Protein AF-A0A7H9EC46-F1 (afdb_monomer_lite)

InterPro domains:
  IPR003615 HNH nuclease [PF13395] (6-57)
  IPR028629 CRISPR-associated endonuclease Cas9 [TIGR01865] (1-528)
  IPR032237 CRISPR-associated endonuclease Cas9, PAM-interacting domain [PF16595] (269-531)
  IPR033114 Cas9-type HNH domain [PS51749] (1-114)
  IPR055228 Cas9, RuvC domain [PF22702] (119-261)

Radius of gyration: 31.04 Å; chains: 1; bounding box: 72×61×78 Å

Sequence (538 aa):
MQLGRDAYTGKPINIDEVSQYYDIDHILPQSFIKDDSLNNRVLVAKPINNGKSDGVPLKLFGDNLATGLGITVKQMWNNWADKGLINKAKQNNLFLDPENINKHQASGFIRKQLVETSQIIKLATTILQAEYPKTKIIVVKASSNHYLRNEFDLYKSREVNDYHHAIDAYLTTICGNLLYQAYPKLRPFFVYGQFKKFSSDPKKENEILKKTKNFDFVAKLLGSKAPNEIRSQQGKVLFEKNKIRLQLNKAYNYKYMLVSRDTTTKNQEMFGMTIYPRAERDIAKSRKLIEKRKGFSTDIYGGYTGTAAAYMAIVRINKTKSSQYKVIAVPMTKRAILNKAEKEGNYEKILKQILSPSILYNDKGKPKAGVISFDIIKGKVPYNQVVQDGNKKFLLKSAIYLCNAKQLVLSEEAMRVITGHWLDSDKQDQELLDVYDEVLEKIDRYLPLFDIRDFRNKLHKGREKFLKLNAEDKLKAIIQILKGLHDNSDTGELKDIGITVPFGQLQNNSGITLSSDTILVYQSPTGLFEKRVKISSL

Structure (mmCIF, N/CA/C/O backbone):
data_AF-A0A7H9EC46-F1
#
_entry.id   AF-A0A7H9EC46-F1
#
loop_
_atom_site.group_PDB
_atom_site.id
_atom_site.type_symbol
_atom_site.label_atom_id
_atom_site.label_alt_id
_atom_site.label_comp_id
_atom_site.label_asym_id
_atom_site.label_entity_id
_atom_site.label_seq_id
_atom_site.pdbx_PDB_ins_code
_atom_site.Cartn_x
_atom_site.Cartn_y
_atom_site.Cartn_z
_atom_site.occupancy
_atom_site.B_iso_or_equiv
_atom_site.auth_seq_id
_atom_site.auth_comp_id
_atom_site.auth_asym_id
_atom_site.auth_atom_id
_atom_site.pdbx_PDB_model_num
ATOM 1 N N . MET A 1 1 ? -20.411 22.499 9.841 1.00 84.94 1 MET A N 1
ATOM 2 C CA . MET A 1 1 ? -21.140 21.633 10.799 1.00 84.94 1 MET A CA 1
ATOM 3 C C . MET A 1 1 ? -21.596 22.374 12.056 1.00 84.94 1 MET A C 1
ATOM 5 O O . MET A 1 1 ? -22.739 22.183 12.429 1.00 84.94 1 MET A O 1
ATOM 9 N N . GLN A 1 2 ? -20.760 23.196 12.710 1.00 95.12 2 GLN A N 1
ATOM 10 C CA . GLN A 1 2 ? -21.099 23.815 14.012 1.00 95.12 2 GLN A CA 1
ATOM 11 C C . GLN A 1 2 ? -21.264 25.349 13.993 1.00 95.12 2 GLN A C 1
ATOM 13 O O . GLN A 1 2 ? -21.342 25.966 15.046 1.00 95.12 2 GLN A O 1
ATOM 18 N N . LEU A 1 3 ? -21.279 25.984 12.811 1.00 93.88 3 LEU A N 1
ATOM 19 C CA . LEU A 1 3 ? -21.386 27.450 12.654 1.00 93.88 3 LEU A CA 1
ATOM 20 C C . LEU A 1 3 ? -20.395 28.252 13.521 1.00 93.88 3 LEU A C 1
ATOM 22 O O . LEU A 1 3 ? -20.758 29.279 14.084 1.00 93.88 3 LEU A O 1
ATOM 26 N N . GLY A 1 4 ? -19.160 27.757 13.664 1.00 94.69 4 GLY A N 1
ATOM 27 C CA . GLY A 1 4 ? -18.140 28.416 14.483 1.00 94.69 4 GLY A CA 1
ATOM 28 C C . GLY A 1 4 ? -18.507 28.497 15.966 1.00 94.69 4 GLY A C 1
ATOM 29 O O . GLY A 1 4 ? -18.133 29.460 16.620 1.00 94.69 4 GLY A O 1
ATOM 30 N N . ARG A 1 5 ? -19.275 27.538 16.499 1.00 96.12 5 ARG A N 1
ATOM 31 C CA . ARG A 1 5 ? -19.653 27.483 17.916 1.00 96.12 5 ARG A CA 1
ATOM 32 C C . ARG A 1 5 ? -19.320 26.136 18.546 1.00 96.12 5 ARG A C 1
ATOM 34 O O . ARG A 1 5 ? -19.386 25.088 17.899 1.00 96.12 5 ARG A O 1
ATOM 41 N N . ASP A 1 6 ? -18.962 26.184 19.820 1.00 96.81 6 ASP A N 1
ATOM 42 C CA . ASP A 1 6 ? -18.719 25.019 20.659 1.00 96.81 6 ASP A CA 1
ATOM 43 C C . ASP A 1 6 ? -19.999 24.183 20.792 1.00 96.81 6 ASP A C 1
ATOM 45 O O . ASP A 1 6 ? -21.090 24.719 21.011 1.00 96.81 6 ASP A O 1
ATOM 49 N N . ALA A 1 7 ? -19.875 22.864 20.634 1.00 96.56 7 ALA A N 1
ATOM 50 C CA . ALA A 1 7 ? -21.034 21.981 20.590 1.00 96.56 7 ALA A CA 1
ATOM 51 C C . ALA A 1 7 ? -21.777 21.840 21.922 1.00 96.56 7 ALA A C 1
ATOM 53 O O . ALA A 1 7 ? -22.956 21.500 21.891 1.00 96.56 7 ALA A O 1
ATOM 54 N N . TYR A 1 8 ? -21.139 22.097 23.061 1.00 96.38 8 TYR A N 1
ATOM 55 C CA . TYR A 1 8 ? -21.711 21.863 24.390 1.00 96.38 8 TYR A CA 1
ATOM 56 C C . TYR A 1 8 ? -22.039 23.152 25.143 1.00 96.38 8 TYR A C 1
ATOM 58 O O . TYR A 1 8 ? -22.862 23.133 26.047 1.00 96.38 8 TYR A O 1
ATOM 66 N N . THR A 1 9 ? -21.453 24.281 24.750 1.00 95.75 9 THR A N 1
ATOM 67 C CA . THR A 1 9 ? -21.653 25.580 25.420 1.00 95.75 9 THR A CA 1
ATOM 68 C C . THR A 1 9 ? -22.233 26.655 24.501 1.00 95.75 9 THR A C 1
ATOM 70 O O . THR A 1 9 ? -22.697 27.700 24.964 1.00 95.75 9 THR A O 1
ATOM 73 N N . GLY A 1 10 ? -22.177 26.449 23.181 1.00 95.69 10 GLY A N 1
ATOM 74 C CA . GLY A 1 10 ? -22.563 27.442 22.180 1.00 95.69 10 GLY A CA 1
ATOM 75 C C . GLY A 1 10 ? -21.620 28.645 22.077 1.00 95.69 10 GLY A C 1
ATOM 76 O O . GLY A 1 10 ? -21.898 29.546 21.283 1.00 95.69 10 GLY A O 1
ATOM 77 N N . LYS A 1 11 ? -20.515 28.685 22.839 1.00 96.88 11 LYS A N 1
ATOM 78 C CA . LYS A 1 11 ? -19.528 29.772 22.787 1.00 96.88 11 LYS A CA 1
ATOM 79 C C . LYS A 1 11 ? -18.924 29.881 21.375 1.00 96.88 11 LYS A C 1
ATOM 81 O O . LYS A 1 11 ? -18.625 28.843 20.782 1.00 96.88 11 LYS A O 1
ATOM 86 N N . PRO A 1 12 ? -18.760 31.094 20.812 1.00 96.38 12 PRO A N 1
ATOM 87 C CA . PRO A 1 12 ? -18.050 31.276 19.549 1.00 96.38 12 PRO A CA 1
ATOM 88 C C . PRO A 1 12 ? -16.627 30.708 19.606 1.00 96.38 12 PRO A C 1
ATOM 90 O O . PRO A 1 12 ? -15.918 30.900 20.592 1.00 96.38 12 PRO A O 1
ATOM 93 N N . ILE A 1 13 ? -16.231 30.016 18.543 1.00 95.94 13 ILE A N 1
ATOM 94 C CA . ILE A 1 13 ? -14.904 29.436 18.352 1.00 95.94 13 ILE A CA 1
ATOM 95 C C . ILE A 1 13 ? -14.088 30.401 17.500 1.00 95.94 13 ILE A C 1
ATOM 97 O O . ILE A 1 13 ? -14.470 30.693 16.365 1.00 95.94 13 ILE A O 1
ATOM 101 N N . ASN A 1 14 ? -12.951 30.848 18.029 1.00 94.19 14 ASN A N 1
ATOM 102 C CA . ASN A 1 14 ? -11.936 31.525 17.236 1.00 94.19 14 ASN A CA 1
ATOM 103 C C . ASN A 1 14 ? -11.164 30.479 16.413 1.00 94.19 14 ASN A C 1
ATOM 105 O O . ASN A 1 14 ? -10.632 29.521 16.972 1.00 94.19 14 ASN A O 1
ATOM 109 N N . ILE A 1 15 ? -11.138 30.637 15.087 1.00 93.38 15 ILE A N 1
ATOM 110 C CA . ILE A 1 15 ? -10.528 29.662 14.174 1.00 93.38 15 ILE A CA 1
ATOM 111 C C . ILE A 1 15 ? -9.009 29.556 14.366 1.00 93.38 15 ILE A C 1
ATOM 113 O O . ILE A 1 15 ? -8.466 28.455 14.272 1.00 93.38 15 ILE A O 1
ATOM 117 N N . ASP A 1 16 ? -8.357 30.664 14.721 1.00 94.50 16 ASP A N 1
ATOM 118 C CA . ASP A 1 16 ? -6.902 30.741 14.907 1.00 94.50 16 ASP A CA 1
ATOM 119 C C . ASP A 1 16 ? -6.436 30.030 16.191 1.00 94.50 16 ASP A C 1
ATOM 121 O O . ASP A 1 16 ? -5.266 29.694 16.354 1.00 94.50 16 ASP A O 1
ATOM 125 N N . GLU A 1 17 ? -7.375 29.739 17.090 1.00 92.12 17 GLU A N 1
ATOM 126 C CA . GLU A 1 17 ? -7.151 29.145 18.410 1.00 92.12 17 GLU A CA 1
ATOM 127 C C . GLU A 1 17 ? -7.515 27.652 18.476 1.00 92.12 17 GLU A C 1
ATOM 129 O O . GLU A 1 17 ? -7.312 26.997 19.504 1.00 92.12 17 GLU A O 1
ATOM 134 N N . VAL A 1 18 ? -8.058 27.087 17.389 1.00 92.75 18 VAL A N 1
ATOM 135 C CA . VAL A 1 18 ? -8.607 25.719 17.368 1.00 92.75 18 VAL A CA 1
ATOM 136 C C . VAL A 1 18 ? -7.566 24.677 17.771 1.00 92.75 18 VAL A C 1
ATOM 138 O O . VAL A 1 18 ? -7.863 23.813 18.592 1.00 92.75 18 VAL A O 1
ATOM 141 N N . SER A 1 19 ? -6.346 24.761 17.236 1.00 89.25 19 SER A N 1
ATOM 142 C CA . SER A 1 19 ? -5.274 23.795 17.520 1.00 89.25 19 SER A CA 1
ATOM 143 C C . SER A 1 19 ? -4.795 23.831 18.977 1.00 89.25 19 SER A C 1
ATOM 145 O O . SER A 1 19 ? -4.310 22.825 19.497 1.00 89.25 19 SER A O 1
ATOM 147 N N . GLN A 1 20 ? -4.944 24.973 19.650 1.00 91.62 20 GLN A N 1
ATOM 148 C CA . GLN A 1 20 ? -4.437 25.195 21.002 1.00 91.62 20 GLN A CA 1
ATOM 149 C C . GLN A 1 20 ? -5.482 24.858 22.071 1.00 91.62 20 GLN A C 1
ATOM 151 O O . GLN A 1 20 ? -5.159 24.172 23.046 1.00 91.62 20 GLN A O 1
ATOM 156 N N . TYR A 1 21 ? -6.737 25.278 21.878 1.00 93.44 21 TYR A N 1
ATOM 157 C CA . TYR A 1 21 ? -7.750 25.311 22.945 1.00 93.44 21 TYR A CA 1
ATOM 158 C C . TYR A 1 21 ? -8.974 24.418 2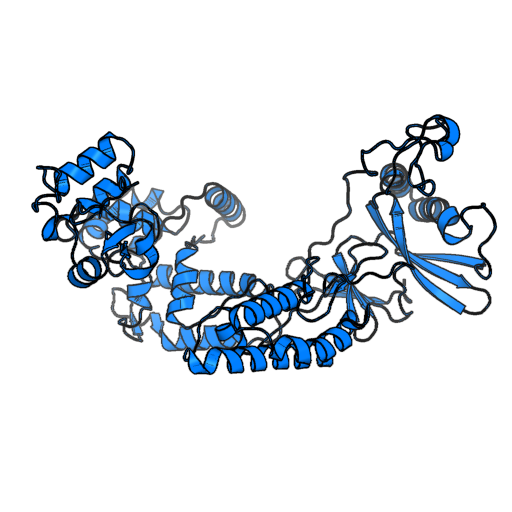2.724 1.00 93.44 21 TYR A C 1
ATOM 160 O O . TYR A 1 21 ? -9.847 24.353 23.597 1.00 93.44 21 TYR A O 1
ATOM 168 N N . TYR A 1 22 ? -9.039 23.696 21.606 1.00 95.31 22 TYR A N 1
ATOM 169 C CA . TYR A 1 22 ? -10.162 22.820 21.289 1.00 95.31 22 TYR A CA 1
ATOM 170 C C . TYR A 1 22 ? -9.701 21.391 21.021 1.00 95.31 22 TYR A C 1
ATOM 172 O O . TYR A 1 22 ? -8.609 21.158 20.513 1.00 95.31 22 TYR A O 1
ATOM 180 N N . ASP A 1 23 ? -10.576 20.446 21.350 1.00 94.19 23 ASP A N 1
ATOM 181 C CA . ASP A 1 23 ? -10.418 19.025 21.080 1.00 94.19 23 ASP A CA 1
ATOM 182 C C . ASP A 1 23 ? -11.616 18.501 20.295 1.00 94.19 23 ASP A C 1
ATOM 184 O O . ASP A 1 23 ? -12.719 19.061 20.310 1.00 94.19 23 ASP A O 1
ATOM 188 N N . ILE A 1 24 ? -11.397 17.378 19.616 1.00 94.31 24 ILE A N 1
ATOM 189 C CA . ILE A 1 24 ? -12.482 16.622 19.007 1.00 94.31 24 ILE A CA 1
ATOM 190 C C . ILE A 1 24 ? -12.960 15.571 20.011 1.00 94.31 24 ILE A C 1
ATOM 192 O O . ILE A 1 24 ? -12.303 14.547 20.179 1.00 94.31 24 ILE A O 1
ATOM 196 N N . ASP A 1 25 ? -14.114 15.810 20.630 1.00 94.06 25 ASP A N 1
ATOM 197 C CA . ASP A 1 25 ? -14.765 14.874 21.553 1.00 94.06 25 ASP A CA 1
ATOM 198 C C . ASP A 1 25 ? -15.647 13.862 20.810 1.00 94.06 25 ASP A C 1
ATOM 200 O O . ASP A 1 25 ? -16.212 14.159 19.748 1.00 94.06 25 ASP A O 1
ATOM 204 N N . HIS A 1 26 ? -15.810 12.678 21.405 1.00 93.81 26 HIS A N 1
ATOM 205 C CA . HIS A 1 26 ? -16.783 11.682 20.979 1.00 93.81 26 HIS A CA 1
ATOM 206 C C . HIS A 1 26 ? -18.106 11.851 21.737 1.00 93.81 26 HIS A C 1
ATOM 208 O O . HIS A 1 26 ? -18.160 11.623 22.944 1.00 93.81 26 HIS A O 1
ATOM 214 N N . ILE A 1 27 ? -19.191 12.186 21.024 1.00 94.38 27 ILE A N 1
ATOM 215 C CA . ILE A 1 27 ? -20.536 12.422 21.594 1.00 94.38 27 ILE A CA 1
ATOM 216 C C . ILE A 1 27 ? -20.938 11.270 22.521 1.00 94.38 27 ILE A C 1
ATOM 218 O O . ILE A 1 27 ? -21.254 11.483 23.689 1.00 94.38 27 ILE A O 1
ATOM 222 N N . LEU A 1 28 ? -20.905 10.046 21.992 1.00 91.19 28 LEU A N 1
ATOM 223 C CA . LEU A 1 28 ? -21.023 8.818 22.761 1.00 91.19 28 LEU A CA 1
ATOM 224 C C . LEU A 1 28 ? -19.617 8.327 23.119 1.00 91.19 28 LEU A C 1
ATOM 226 O O . LEU A 1 28 ? -18.797 8.191 22.200 1.00 91.19 28 LEU A O 1
ATOM 230 N N . PRO A 1 29 ? -19.350 8.012 24.400 1.00 88.62 29 PRO A N 1
ATOM 231 C CA . PRO A 1 29 ? -18.043 7.545 24.842 1.00 88.62 29 PRO A CA 1
ATOM 232 C C . PRO A 1 29 ? -17.561 6.323 24.061 1.00 88.62 29 PRO A C 1
ATOM 234 O O . PRO A 1 29 ? -18.339 5.414 23.750 1.00 88.62 29 PRO A O 1
ATOM 237 N N . GLN A 1 30 ? -16.255 6.254 23.797 1.00 84.88 30 GLN A N 1
ATOM 238 C CA . GLN A 1 30 ? -15.673 5.103 23.101 1.00 84.88 30 GLN A CA 1
ATOM 239 C C . GLN A 1 30 ? -15.786 3.801 23.903 1.00 84.88 30 GLN A C 1
ATOM 241 O O . GLN A 1 30 ? -15.866 2.732 23.308 1.00 84.88 30 GLN A O 1
ATOM 246 N N . SER A 1 31 ? -15.861 3.898 25.234 1.00 82.94 31 SER A N 1
ATOM 247 C CA . SER A 1 31 ? -16.141 2.787 26.151 1.00 82.94 31 SER A CA 1
ATOM 248 C C . SER A 1 31 ? -17.531 2.167 25.936 1.00 82.94 31 SER A C 1
ATOM 250 O O . SER A 1 31 ? -17.750 0.996 26.259 1.00 82.94 31 SER A O 1
ATOM 252 N N . PHE A 1 32 ? -18.472 2.939 25.381 1.00 86.06 32 PHE A N 1
ATOM 253 C CA . PHE A 1 32 ? -19.828 2.511 25.053 1.00 86.06 32 PHE A CA 1
ATOM 254 C C . PHE A 1 32 ? -19.947 2.030 23.601 1.00 86.06 32 PHE A C 1
ATOM 256 O O . PHE A 1 32 ? -20.550 0.981 23.343 1.00 86.06 32 PHE A O 1
ATOM 263 N N . ILE A 1 33 ? -19.385 2.791 22.652 1.00 86.81 33 ILE A N 1
ATOM 264 C CA . ILE A 1 33 ? -19.376 2.454 21.228 1.00 86.81 33 ILE A CA 1
ATOM 265 C C . ILE A 1 33 ? -18.140 3.010 20.513 1.00 86.81 33 ILE A C 1
ATOM 267 O O . ILE A 1 33 ? -17.887 4.214 20.508 1.00 86.81 33 ILE A O 1
ATOM 271 N N . LYS A 1 34 ? -17.416 2.149 19.793 1.00 84.81 34 LYS A N 1
ATOM 272 C CA . LYS A 1 34 ? -16.302 2.587 18.948 1.00 84.81 34 LYS A CA 1
ATOM 273 C C . LYS A 1 34 ? -16.812 3.177 17.628 1.00 84.81 34 LYS A C 1
ATOM 275 O O . LYS A 1 34 ? -17.114 2.447 16.682 1.00 84.81 34 LYS A O 1
ATOM 280 N N . ASP A 1 35 ? -16.950 4.499 17.560 1.00 85.81 35 ASP A N 1
ATOM 281 C CA . ASP A 1 35 ? -17.390 5.216 16.358 1.00 85.81 35 ASP A CA 1
ATOM 282 C C . ASP A 1 35 ? -16.623 6.527 16.156 1.00 85.81 35 ASP A C 1
ATOM 284 O O . ASP A 1 35 ? -16.913 7.527 16.808 1.00 85.81 35 ASP A O 1
ATOM 288 N N . ASP A 1 36 ? -15.691 6.521 15.201 1.00 87.38 36 ASP A N 1
ATOM 289 C CA . ASP A 1 36 ? -14.876 7.681 14.817 1.00 87.38 36 ASP A CA 1
ATOM 290 C C . ASP A 1 36 ? -15.479 8.498 13.659 1.00 87.38 36 ASP A C 1
ATOM 292 O O . ASP A 1 36 ? -14.831 9.399 13.116 1.00 87.38 36 ASP A O 1
ATOM 296 N N . SER A 1 37 ? -16.721 8.204 13.256 1.00 89.50 37 SER A N 1
ATOM 297 C CA . SER A 1 37 ? -17.408 8.980 12.223 1.00 89.50 37 SER A CA 1
ATOM 298 C C . SER A 1 37 ? -17.756 10.391 12.705 1.00 89.50 37 SER A C 1
ATOM 300 O O . SER A 1 37 ? -17.949 10.648 13.893 1.00 89.50 37 SER A O 1
ATOM 302 N N . LEU A 1 38 ? -17.943 11.318 11.759 1.00 92.31 38 LEU A N 1
ATOM 303 C CA . LEU A 1 38 ? -18.404 12.685 12.050 1.00 92.31 38 LEU A CA 1
ATOM 304 C C . LEU A 1 38 ? -19.752 12.734 12.790 1.00 92.31 38 LEU A C 1
ATOM 306 O O . LEU A 1 38 ? -20.078 13.755 13.401 1.00 92.31 38 LEU A O 1
ATOM 310 N N . ASN A 1 39 ? -20.525 11.643 12.755 1.00 93.38 39 ASN A N 1
ATOM 311 C CA . ASN A 1 39 ? -21.797 11.516 13.466 1.00 93.38 39 ASN A CA 1
ATOM 312 C C . ASN A 1 39 ? -21.622 11.343 14.974 1.00 93.38 39 ASN A C 1
ATOM 314 O O . ASN A 1 39 ? -22.573 11.546 15.720 1.00 93.38 39 ASN A O 1
ATOM 318 N N . ASN A 1 40 ? -20.433 10.961 15.424 1.00 94.38 40 ASN A N 1
ATOM 319 C CA . ASN A 1 40 ? -20.122 10.802 16.834 1.00 94.38 40 ASN A CA 1
ATOM 320 C C . ASN A 1 40 ? -18.978 11.711 17.275 1.00 94.38 40 ASN A C 1
ATOM 322 O O . ASN A 1 40 ? -18.457 11.502 18.353 1.00 94.38 40 ASN A O 1
ATOM 326 N N . ARG A 1 41 ? -18.581 12.707 16.473 1.00 95.75 41 ARG A N 1
ATOM 327 C CA . ARG A 1 41 ? -17.473 13.618 16.794 1.00 95.75 41 ARG A CA 1
ATOM 328 C C . ARG A 1 41 ? -17.901 15.075 16.749 1.00 95.75 41 ARG A C 1
ATOM 330 O O . ARG A 1 41 ? -18.580 15.473 15.802 1.00 95.75 41 ARG A O 1
ATOM 337 N N . VAL A 1 42 ? -17.499 15.876 17.724 1.00 96.06 42 VAL A N 1
ATOM 338 C CA . VAL A 1 42 ? -17.767 17.324 17.785 1.00 96.06 42 VAL A CA 1
ATOM 339 C C . VAL A 1 42 ? -16.526 18.080 18.238 1.00 96.06 42 VAL A C 1
ATOM 341 O O . VAL A 1 42 ? -15.705 17.534 18.962 1.00 96.06 42 VAL A O 1
ATOM 344 N N . LEU A 1 43 ? -16.384 19.325 17.792 1.00 96.25 43 LEU A N 1
ATOM 345 C CA . LEU A 1 43 ? -15.329 20.226 18.247 1.00 96.25 43 LEU A CA 1
ATOM 346 C C . LEU A 1 43 ? -15.811 20.979 19.489 1.00 96.25 43 LEU A C 1
ATOM 348 O O . LEU A 1 43 ? -16.863 21.628 19.438 1.00 96.25 43 LEU A O 1
ATOM 352 N N . VAL A 1 44 ? -15.053 20.880 20.577 1.00 95.88 44 VAL A N 1
ATOM 353 C CA . VAL A 1 44 ? -15.384 21.465 21.883 1.00 95.88 44 VAL A CA 1
ATOM 354 C C . VAL A 1 44 ? -14.129 21.967 22.589 1.00 95.88 44 VAL A C 1
ATOM 356 O O . VAL A 1 44 ? -13.027 21.508 22.300 1.00 95.88 44 VAL A O 1
ATOM 359 N N . ALA A 1 45 ? -14.268 22.923 23.500 1.00 95.31 45 ALA A N 1
ATOM 360 C CA . ALA A 1 45 ? -13.149 23.429 24.286 1.00 95.31 45 ALA A CA 1
ATOM 361 C C . ALA A 1 45 ? -12.567 22.319 25.182 1.00 95.31 45 ALA A C 1
ATOM 363 O O . ALA A 1 45 ? -13.324 21.581 25.824 1.00 95.31 45 ALA A O 1
ATOM 364 N N . LYS A 1 46 ? -11.229 22.225 25.282 1.00 93.44 46 LYS A N 1
ATOM 365 C CA . LYS A 1 46 ? -10.546 21.155 26.048 1.00 93.44 46 LYS A CA 1
ATOM 366 C C . LYS A 1 46 ? -11.066 20.982 27.486 1.00 93.44 46 LYS A C 1
ATOM 368 O O . LYS A 1 46 ? -11.330 19.848 27.884 1.00 93.44 46 LYS A O 1
ATOM 373 N N . PRO A 1 47 ? -11.297 22.056 28.274 1.00 91.88 47 PRO A N 1
ATOM 374 C CA . PRO A 1 47 ? -11.802 21.910 29.643 1.00 91.88 47 PRO A CA 1
ATOM 375 C C . PRO A 1 47 ? -13.193 21.266 29.709 1.00 91.88 47 PRO A C 1
ATOM 377 O O . PRO A 1 47 ? -13.472 20.484 30.614 1.00 91.88 47 PRO A O 1
ATOM 380 N N . ILE A 1 48 ? -14.054 21.562 28.730 1.00 91.69 48 ILE A N 1
ATOM 381 C CA . ILE A 1 48 ? -15.414 21.015 28.657 1.00 91.69 48 ILE A CA 1
ATOM 382 C C . ILE A 1 48 ? -15.370 19.531 28.286 1.00 91.69 48 ILE A C 1
ATOM 384 O O . ILE A 1 48 ? -16.094 18.728 28.874 1.00 91.69 48 ILE A O 1
ATOM 388 N N . ASN A 1 49 ? -14.489 19.160 27.352 1.00 89.25 49 ASN A N 1
ATOM 389 C CA . ASN A 1 49 ? -14.242 17.765 26.994 1.00 89.25 49 ASN A CA 1
ATOM 390 C C . ASN A 1 49 ? -13.806 16.940 28.218 1.00 89.25 49 ASN A C 1
ATOM 392 O O . ASN A 1 49 ? -14.421 15.926 28.550 1.00 89.25 49 ASN A O 1
ATOM 396 N N . ASN A 1 50 ? -12.804 17.436 28.949 1.00 84.50 50 ASN A N 1
ATOM 397 C CA . ASN A 1 50 ? -12.284 16.780 30.149 1.00 84.50 50 ASN A CA 1
ATOM 398 C C . ASN A 1 50 ? -13.360 16.603 31.229 1.00 84.50 50 ASN A C 1
ATOM 400 O O . ASN A 1 50 ? -13.424 15.552 31.865 1.00 84.50 50 ASN A O 1
ATOM 404 N N . GLY A 1 51 ? -14.228 17.605 31.409 1.00 81.62 51 GLY A N 1
ATOM 405 C CA . GLY A 1 51 ? -15.338 17.545 32.361 1.00 81.62 51 GLY A CA 1
ATOM 406 C C . GLY A 1 51 ? -16.448 16.561 31.975 1.00 81.62 51 GLY A C 1
ATOM 407 O O . GLY A 1 51 ? -17.094 16.005 32.860 1.00 81.62 51 GLY A O 1
ATOM 408 N N . LYS A 1 52 ? -16.668 16.306 30.676 1.00 86.00 52 LYS A N 1
ATOM 409 C CA . LYS A 1 52 ? -17.665 15.331 30.204 1.00 86.00 52 LYS A CA 1
ATOM 410 C C . LYS A 1 52 ? -17.256 13.892 30.520 1.00 86.00 52 LYS A C 1
ATOM 412 O O . LYS A 1 52 ? -18.099 13.120 30.973 1.00 86.00 52 LYS A O 1
ATOM 417 N N . SER A 1 53 ? -15.993 13.529 30.279 1.00 79.69 53 SER A N 1
ATOM 418 C CA . SER A 1 53 ? -15.494 12.154 30.443 1.00 79.69 53 SER A CA 1
ATOM 419 C C . SER A 1 53 ? -16.428 11.117 29.766 1.00 79.69 53 SER A C 1
ATOM 421 O O . SER A 1 53 ? -16.782 11.276 28.595 1.00 79.69 53 SER A O 1
ATOM 423 N N . ASP A 1 54 ? -16.860 10.078 30.488 1.00 77.44 54 ASP A N 1
ATOM 424 C CA . ASP A 1 54 ? -17.816 9.054 30.032 1.00 77.44 54 ASP A CA 1
ATOM 425 C C . ASP A 1 54 ? -19.303 9.496 30.109 1.00 77.44 54 ASP A C 1
ATOM 427 O O . ASP A 1 54 ? -20.211 8.705 29.837 1.00 77.44 54 ASP A O 1
ATOM 431 N N . GLY A 1 55 ? -19.593 10.748 30.477 1.00 80.44 55 GLY A N 1
ATOM 432 C CA . GLY A 1 55 ? -20.949 11.300 30.496 1.00 80.44 55 GLY A CA 1
ATOM 433 C C . GLY A 1 55 ? -21.496 11.610 29.097 1.00 80.44 55 GLY A C 1
ATOM 434 O O . GLY A 1 55 ? -20.748 11.749 28.129 1.00 80.44 55 GLY A O 1
ATOM 435 N N . VAL A 1 56 ? -22.823 11.737 28.970 1.00 85.38 56 VAL A N 1
ATOM 436 C CA . VAL A 1 56 ? -23.484 12.042 27.685 1.00 85.38 56 VAL A CA 1
ATOM 437 C C . VAL A 1 56 ? -23.932 13.500 27.568 1.00 85.38 56 VAL A C 1
ATOM 439 O O . VAL A 1 56 ? -24.437 14.057 28.547 1.00 85.38 56 VAL A O 1
ATOM 442 N N . PRO A 1 57 ? -23.831 14.119 26.372 1.00 88.56 57 PRO A N 1
ATOM 443 C CA . PRO A 1 57 ? -24.072 15.551 26.219 1.00 88.56 57 PRO A CA 1
ATOM 444 C C . PRO A 1 57 ? -25.464 16.016 26.629 1.00 88.56 57 PRO A C 1
ATOM 446 O O . PRO A 1 57 ? -25.583 17.076 27.236 1.00 88.56 57 PRO A O 1
ATOM 449 N N . LEU A 1 58 ? -26.515 15.241 26.332 1.00 90.69 58 LEU A N 1
ATOM 450 C CA . LEU A 1 58 ? -27.883 15.639 26.666 1.00 90.69 58 LEU A CA 1
ATOM 451 C C . LEU A 1 58 ? -28.056 15.899 28.166 1.00 90.69 58 LEU A C 1
ATOM 453 O O . LEU A 1 58 ? -28.617 16.926 28.528 1.00 90.69 58 LEU A O 1
ATOM 457 N N . LYS A 1 59 ? -27.551 14.996 29.019 1.00 88.00 59 LYS A N 1
ATOM 458 C CA . LYS A 1 59 ? -27.684 15.104 30.480 1.00 88.00 59 LYS A CA 1
ATOM 459 C C . LYS A 1 59 ? -26.823 16.223 31.065 1.00 88.00 59 LYS A C 1
ATOM 461 O O . LYS A 1 59 ? -27.229 16.853 32.029 1.00 88.00 59 LYS A O 1
ATOM 466 N N . LEU A 1 60 ? -25.635 16.442 30.503 1.00 89.81 60 LEU A N 1
ATOM 467 C CA . LEU A 1 60 ? -24.661 17.389 31.052 1.00 89.81 60 LEU A CA 1
ATOM 468 C C . LEU A 1 60 ? -24.870 18.827 30.569 1.00 89.81 60 LEU A C 1
ATOM 470 O O . LEU A 1 60 ? -24.575 19.773 31.295 1.00 89.81 60 LEU A O 1
ATOM 474 N N . PHE A 1 61 ? -25.333 18.991 29.330 1.00 93.56 61 PHE A N 1
ATOM 475 C CA . PHE A 1 61 ? -25.316 20.283 28.647 1.00 93.56 61 PHE A CA 1
ATOM 476 C C . PHE A 1 61 ? -26.638 20.660 27.990 1.00 93.56 61 PHE A C 1
ATOM 478 O O . PHE A 1 61 ? -26.834 21.833 27.696 1.00 93.56 61 PHE A O 1
ATOM 485 N N . GLY A 1 62 ? -27.536 19.703 27.736 1.00 91.56 62 GLY A N 1
ATOM 486 C CA . GLY A 1 62 ? -28.716 19.918 26.895 1.00 91.56 62 GLY A CA 1
ATOM 487 C C . GLY A 1 62 ? -29.610 21.072 27.355 1.00 91.56 62 GLY A C 1
ATOM 488 O O . GLY A 1 62 ? -30.074 21.848 26.515 1.00 91.56 62 GLY A O 1
ATOM 489 N N . ASP A 1 63 ? -29.797 21.208 28.667 1.00 94.56 63 ASP A N 1
ATOM 490 C CA . ASP A 1 63 ? -30.673 22.219 29.271 1.00 94.56 63 ASP A CA 1
ATOM 491 C C . ASP A 1 63 ? -29.952 23.545 29.582 1.00 94.56 63 ASP A C 1
ATOM 493 O O . ASP A 1 63 ? -30.599 24.538 29.914 1.00 94.56 63 ASP A O 1
ATOM 497 N N . ASN A 1 64 ? -28.628 23.608 29.399 1.00 95.62 64 ASN A N 1
ATOM 498 C CA . ASN A 1 64 ? -27.863 24.841 29.577 1.00 95.62 64 ASN A CA 1
ATOM 499 C C . ASN A 1 64 ? -28.176 25.841 28.453 1.00 95.62 64 ASN A C 1
ATOM 501 O O . ASN A 1 64 ? -28.434 25.460 27.306 1.00 95.62 64 ASN A O 1
ATOM 505 N N . LEU A 1 65 ? -28.098 27.139 28.760 1.00 96.12 65 LEU A N 1
ATOM 506 C CA . LEU A 1 65 ? -28.206 28.193 27.751 1.00 96.12 65 LEU A CA 1
ATOM 507 C C . LEU A 1 65 ? -26.964 28.219 26.854 1.00 96.12 65 LEU A C 1
ATOM 509 O O . 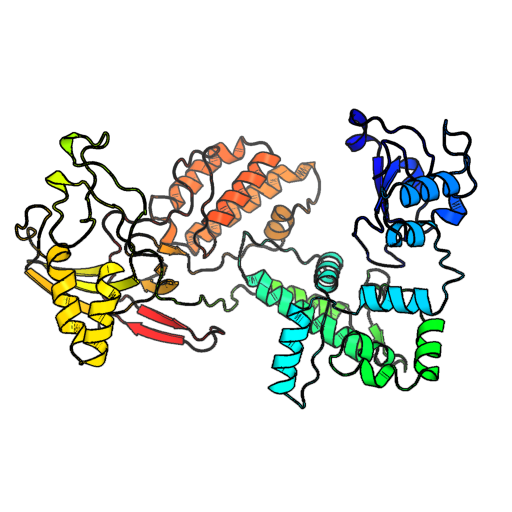LEU A 1 65 ? -25.830 28.270 27.327 1.00 96.12 65 LEU A O 1
ATOM 513 N N . ALA A 1 66 ? -27.187 28.233 25.542 1.00 95.31 66 ALA A N 1
ATOM 514 C CA . ALA A 1 66 ? -26.135 28.403 24.556 1.00 95.31 66 ALA A CA 1
ATOM 515 C C . ALA A 1 66 ? -25.674 29.869 24.532 1.00 95.31 66 ALA A C 1
ATOM 517 O O . ALA A 1 66 ? -26.468 30.796 24.330 1.00 95.31 66 ALA A O 1
ATOM 518 N N . THR A 1 67 ? -24.370 30.075 24.719 1.00 95.50 67 THR A N 1
ATOM 519 C CA . THR A 1 67 ? -23.769 31.402 24.912 1.00 95.50 67 THR A CA 1
ATOM 520 C C . THR A 1 67 ? -24.109 32.360 23.766 1.00 95.50 67 THR A C 1
ATOM 522 O O . THR A 1 67 ? -23.730 32.145 22.612 1.00 95.50 67 THR A O 1
ATOM 525 N N . GLY A 1 68 ? -24.801 33.453 24.093 1.00 92.19 68 GLY A N 1
ATOM 526 C CA . GLY A 1 68 ? -25.135 34.512 23.138 1.00 92.19 68 GLY A CA 1
ATOM 527 C C . GLY A 1 68 ? -26.182 34.130 22.085 1.00 92.19 68 GLY A C 1
ATOM 528 O O . GLY A 1 68 ? -26.215 34.766 21.036 1.00 92.19 68 GLY A O 1
ATOM 529 N N . LEU A 1 69 ? -26.995 33.089 22.320 1.00 92.19 69 LEU A N 1
ATOM 530 C CA . LEU A 1 69 ? -28.077 32.686 21.407 1.00 92.19 69 LEU A CA 1
ATOM 531 C C . LEU A 1 69 ? -29.487 32.767 22.013 1.00 92.19 69 LEU A C 1
ATOM 533 O O . LEU A 1 69 ? -30.454 32.672 21.264 1.00 92.19 69 LEU A O 1
ATOM 537 N N . GLY A 1 70 ? -29.625 32.907 23.337 1.00 93.81 70 GLY A N 1
ATOM 538 C CA . GLY A 1 70 ? -30.937 32.976 24.005 1.00 93.81 70 GLY A CA 1
ATOM 539 C C . GLY A 1 70 ? -31.774 31.690 23.914 1.00 93.81 70 GLY A C 1
ATOM 540 O O . GLY A 1 70 ? -32.970 31.716 24.178 1.00 93.81 70 GLY A O 1
ATOM 541 N N . ILE A 1 71 ? -31.154 30.573 23.531 1.00 96.25 71 ILE A N 1
ATOM 542 C CA . ILE A 1 71 ? -31.771 29.248 23.395 1.00 96.25 71 ILE A CA 1
ATOM 543 C C . ILE A 1 71 ? -30.950 28.225 24.173 1.00 96.25 71 ILE A C 1
ATOM 545 O O . ILE A 1 71 ? -29.772 28.459 24.453 1.00 96.25 71 ILE A O 1
ATOM 549 N N . THR A 1 72 ? -31.529 27.070 24.485 1.00 97.56 72 THR A N 1
ATOM 550 C CA . THR A 1 72 ? -30.767 25.972 25.090 1.00 97.56 72 THR A CA 1
ATOM 551 C C . THR A 1 72 ? -29.838 25.308 24.075 1.00 97.56 72 THR A C 1
ATOM 553 O O . THR A 1 72 ? -30.051 25.360 22.859 1.00 97.56 72 THR A O 1
ATOM 556 N N . VAL A 1 73 ? -28.804 24.626 24.563 1.00 97.00 73 VAL A N 1
ATOM 557 C CA . VAL A 1 73 ? -27.891 23.827 23.731 1.00 97.00 73 VAL A CA 1
ATOM 558 C C . VAL A 1 73 ? -28.658 22.745 22.956 1.00 97.00 73 VAL A C 1
ATOM 560 O O . VAL A 1 73 ? -28.403 22.524 21.772 1.00 97.00 73 VAL A O 1
ATOM 563 N N . LYS A 1 74 ? -29.680 22.137 23.566 1.00 96.56 74 LYS A N 1
ATOM 564 C CA . LYS A 1 74 ? -30.583 21.191 22.893 1.00 96.56 74 LYS A CA 1
ATOM 565 C C . LYS A 1 74 ? -31.334 21.827 21.717 1.00 96.56 74 LYS A C 1
ATOM 567 O O . LYS A 1 74 ? -31.409 21.232 20.640 1.00 96.56 74 LYS A O 1
ATOM 572 N N . GLN A 1 75 ? -31.866 23.039 21.891 1.00 97.06 75 GLN A N 1
ATOM 573 C CA . GLN A 1 75 ? -32.503 23.795 20.804 1.00 97.06 75 GLN A CA 1
ATOM 574 C C . GLN A 1 75 ? -31.491 24.165 19.712 1.00 97.06 75 GLN A C 1
ATOM 576 O O . GLN A 1 75 ? -31.805 24.068 18.528 1.00 97.06 75 GLN A O 1
ATOM 581 N N . MET A 1 76 ? -30.256 24.509 20.086 1.00 97.50 76 MET A N 1
ATOM 582 C CA . MET A 1 76 ? -29.171 24.753 19.133 1.00 97.50 76 MET A CA 1
ATOM 583 C C . MET A 1 76 ? -28.875 23.513 18.274 1.00 97.50 76 MET A C 1
ATOM 585 O O . MET A 1 76 ? -28.757 23.636 17.055 1.00 97.50 76 MET A O 1
ATOM 589 N N . TRP A 1 77 ? -28.806 22.317 18.866 1.00 97.50 77 TRP A N 1
ATOM 590 C CA . TRP A 1 77 ? -28.610 21.074 18.111 1.00 97.50 77 TRP A CA 1
ATOM 591 C C . TRP A 1 77 ? -29.769 20.765 17.160 1.00 97.50 77 TRP A C 1
ATOM 593 O O . TRP A 1 77 ? -29.519 20.338 16.033 1.00 97.50 77 TRP A O 1
ATOM 603 N N . ASN A 1 78 ? -31.016 21.005 17.579 1.00 97.00 78 ASN A N 1
ATOM 604 C CA . ASN A 1 78 ? -32.177 20.885 16.691 1.00 97.00 78 ASN A CA 1
ATOM 605 C C . ASN A 1 78 ? -32.070 21.859 15.516 1.00 97.00 78 ASN A C 1
ATOM 607 O O . ASN A 1 78 ? -32.128 21.425 14.372 1.00 97.00 78 ASN A O 1
ATOM 611 N N . ASN A 1 79 ? -31.750 23.128 15.780 1.00 96.62 79 ASN A N 1
ATOM 612 C CA . ASN A 1 79 ? -31.535 24.124 14.731 1.00 96.62 79 ASN A CA 1
ATOM 613 C C . ASN A 1 79 ? -30.423 23.711 13.751 1.00 96.62 79 ASN A C 1
ATOM 615 O O . ASN A 1 79 ? -30.507 24.002 12.557 1.00 96.62 79 ASN A O 1
ATOM 619 N N . TRP A 1 80 ? -29.362 23.049 14.226 1.00 96.88 80 TRP A N 1
ATOM 620 C CA . TRP A 1 80 ? -28.326 22.500 13.348 1.00 96.88 80 TRP A CA 1
ATOM 621 C C . TRP A 1 80 ? -28.844 21.358 12.475 1.00 96.88 80 TRP A C 1
ATOM 623 O O . TRP A 1 80 ? -28.467 21.281 11.305 1.00 96.88 80 TRP A O 1
ATOM 633 N N . ALA A 1 81 ? -29.685 20.479 13.018 1.00 96.56 81 ALA A N 1
ATOM 634 C CA . ALA A 1 81 ? -30.280 19.377 12.270 1.00 96.56 81 ALA A CA 1
ATOM 635 C C . ALA A 1 81 ? -31.290 19.880 11.228 1.00 96.56 81 ALA A C 1
ATOM 637 O O . ALA A 1 81 ? -31.215 19.475 10.069 1.00 96.56 81 ALA A O 1
ATOM 638 N N . ASP A 1 82 ? -32.155 20.821 11.608 1.00 96.75 82 ASP A N 1
ATOM 639 C CA . ASP A 1 82 ? -33.180 21.412 10.740 1.00 96.75 82 ASP A CA 1
ATOM 640 C C . ASP A 1 82 ? -32.555 22.159 9.554 1.00 96.75 82 ASP A C 1
ATOM 642 O O . ASP A 1 82 ? -33.064 22.118 8.437 1.00 96.75 82 ASP A O 1
ATOM 646 N N . LYS A 1 83 ? -31.387 22.779 9.768 1.00 96.19 83 LYS A N 1
ATOM 647 C CA . LYS A 1 83 ? -30.586 23.423 8.713 1.00 96.19 83 LYS A CA 1
ATOM 648 C C . LYS A 1 83 ? -29.708 22.448 7.915 1.00 96.19 83 LYS A C 1
ATOM 650 O O . LYS A 1 83 ? -28.914 22.889 7.088 1.00 96.19 83 LYS A O 1
ATOM 655 N N . GLY A 1 84 ? -29.774 21.143 8.187 1.00 95.56 84 GLY A N 1
ATOM 656 C CA . GLY A 1 84 ? -28.961 20.123 7.515 1.00 95.56 84 GLY A CA 1
ATOM 657 C C . GLY A 1 84 ? -27.458 20.184 7.824 1.00 95.56 84 GLY A C 1
ATOM 658 O O . GLY A 1 84 ? -26.659 19.551 7.135 1.00 95.56 84 GLY A O 1
ATOM 659 N N . LEU A 1 85 ? -27.043 20.926 8.857 1.00 96.38 85 LEU A N 1
ATOM 660 C CA . LEU A 1 85 ? -25.635 21.070 9.255 1.00 96.38 85 LEU A CA 1
ATOM 661 C C . LEU A 1 85 ? -25.102 19.832 9.980 1.00 96.38 85 LEU A C 1
ATOM 663 O O . LEU A 1 85 ? -23.895 19.562 9.966 1.00 96.38 85 LEU A O 1
ATOM 667 N N . ILE A 1 86 ? -26.013 19.100 10.619 1.00 96.69 86 ILE A N 1
ATOM 668 C CA . ILE A 1 86 ? -25.805 17.761 11.156 1.00 96.69 86 ILE A CA 1
ATOM 669 C C . ILE A 1 86 ? -26.919 16.851 10.642 1.00 96.69 86 ILE A C 1
ATOM 671 O O . ILE A 1 86 ? -28.044 17.288 10.425 1.00 96.69 86 ILE A O 1
ATOM 675 N N . ASN A 1 87 ? -26.618 15.570 10.444 1.00 94.38 87 ASN A N 1
ATOM 676 C CA . ASN A 1 87 ? -27.637 14.606 10.041 1.00 94.38 87 ASN A CA 1
ATOM 677 C C . ASN A 1 87 ? -28.396 14.043 11.255 1.00 94.38 87 ASN A C 1
ATOM 679 O O . ASN A 1 87 ? -27.961 14.150 12.406 1.00 94.38 87 ASN A O 1
ATOM 683 N N . LYS A 1 88 ? -29.503 13.349 10.974 1.00 92.31 88 LYS A N 1
ATOM 684 C CA . LYS A 1 88 ? -30.343 12.697 11.988 1.00 92.31 88 LYS A CA 1
ATOM 685 C C . LYS A 1 88 ? -29.578 11.696 12.862 1.00 92.31 88 LYS A C 1
ATOM 687 O O . LYS A 1 88 ? -29.888 11.548 14.035 1.00 92.31 88 LYS A O 1
ATOM 692 N N . ALA A 1 89 ? -28.563 11.016 12.323 1.00 91.44 89 ALA A N 1
ATOM 693 C CA . ALA A 1 89 ? -27.754 10.079 13.104 1.00 91.44 89 ALA A CA 1
ATOM 694 C C . ALA A 1 89 ? -26.932 10.798 14.186 1.00 91.44 89 ALA A C 1
ATOM 696 O O . ALA A 1 89 ? -26.888 10.335 15.323 1.00 91.44 89 ALA A O 1
ATOM 697 N N . LYS A 1 90 ? -26.329 11.945 13.853 1.00 95.19 90 LYS A N 1
ATOM 698 C CA . LYS A 1 90 ? -25.599 12.784 14.808 1.00 95.19 90 LYS A CA 1
ATOM 699 C C . LYS A 1 90 ? -26.519 13.393 15.858 1.00 95.19 90 LYS A C 1
ATOM 701 O O . LYS A 1 90 ? -26.200 13.346 17.039 1.00 95.19 90 LYS A O 1
ATOM 706 N N . GLN A 1 91 ? -27.674 13.907 15.436 1.00 95.06 91 GLN A N 1
ATOM 707 C CA . GLN A 1 91 ? -28.694 14.412 16.354 1.00 95.06 91 GLN A CA 1
ATOM 708 C C . GLN A 1 91 ? -29.145 13.314 17.329 1.00 95.06 91 GLN A C 1
ATOM 710 O O . GLN A 1 91 ? -29.118 13.517 18.534 1.00 95.06 91 GLN A O 1
ATOM 715 N N . ASN A 1 92 ? -29.457 12.112 16.838 1.00 92.62 92 ASN A N 1
ATOM 716 C CA . ASN A 1 92 ? -29.842 10.994 17.702 1.00 92.62 92 ASN A CA 1
ATOM 717 C C . ASN A 1 92 ? -28.757 10.629 18.726 1.00 92.62 92 ASN A C 1
ATOM 719 O O . ASN A 1 92 ? -29.096 10.275 19.849 1.00 92.62 92 ASN A O 1
ATOM 723 N N . ASN A 1 93 ? -27.473 10.714 18.358 1.00 93.06 93 ASN A N 1
ATOM 724 C CA . ASN A 1 93 ? -26.370 10.491 19.293 1.00 93.06 93 ASN A CA 1
ATOM 725 C C . ASN A 1 93 ? -26.305 11.587 20.369 1.00 93.06 93 ASN A C 1
ATOM 727 O O . ASN A 1 93 ? -26.137 11.267 21.540 1.00 93.06 93 ASN A O 1
ATOM 731 N N . LEU A 1 94 ? -26.469 12.861 19.988 1.00 94.50 94 LEU A N 1
ATOM 732 C CA . LEU A 1 94 ? -26.461 13.997 20.925 1.00 94.50 94 LEU A CA 1
ATOM 733 C C . LEU A 1 94 ? -27.589 13.906 21.961 1.00 94.50 94 LEU A C 1
ATOM 735 O O . LEU A 1 94 ? -27.412 14.345 23.091 1.00 94.50 94 LEU A O 1
ATOM 739 N N . PHE A 1 95 ? -28.724 13.317 21.577 1.00 92.62 95 PHE A N 1
ATOM 740 C CA . PHE A 1 95 ? -29.922 13.160 22.405 1.00 92.62 95 PHE A CA 1
ATOM 741 C C . PHE A 1 95 ? -30.037 11.769 23.053 1.00 92.62 95 PHE A C 1
ATOM 743 O O . PHE A 1 95 ? -31.071 11.449 23.641 1.00 92.62 95 PHE A O 1
ATOM 750 N N . LEU A 1 96 ? -29.025 10.908 22.920 1.00 90.25 96 LEU A N 1
ATOM 751 C CA . LEU A 1 96 ? -29.097 9.556 23.461 1.00 90.25 96 LEU A CA 1
ATOM 752 C C . LEU A 1 96 ? -28.946 9.572 24.986 1.00 90.25 96 LEU A C 1
ATOM 754 O O . LEU A 1 96 ? -27.987 10.128 25.516 1.00 90.25 96 LEU A O 1
ATOM 758 N N . ASP A 1 97 ? -29.840 8.860 25.670 1.00 85.75 97 ASP A N 1
ATOM 759 C CA . ASP A 1 97 ? -29.663 8.456 27.062 1.00 85.75 97 ASP A CA 1
ATOM 760 C C . ASP A 1 97 ? -29.227 6.976 27.130 1.00 85.75 97 ASP A C 1
ATOM 762 O O . ASP A 1 97 ? -30.035 6.090 26.824 1.00 85.75 97 ASP A O 1
ATOM 766 N N . PRO A 1 98 ? -27.972 6.673 27.521 1.00 79.44 98 PRO A N 1
ATOM 767 C CA . PRO A 1 98 ? -27.472 5.303 27.620 1.00 79.44 98 PRO A CA 1
ATOM 768 C C . PRO A 1 98 ? -28.210 4.430 28.641 1.00 79.44 98 PRO A C 1
ATOM 770 O O . PRO A 1 98 ? -28.215 3.204 28.507 1.00 79.44 98 PRO A O 1
ATOM 773 N N . GLU A 1 99 ? -28.850 5.030 29.647 1.00 78.56 99 GLU A N 1
ATOM 774 C CA . GLU A 1 99 ? -29.599 4.285 30.666 1.00 78.56 99 GLU A CA 1
ATOM 775 C C . GLU A 1 99 ? -30.928 3.761 30.102 1.00 78.56 99 GLU A C 1
ATOM 777 O O . GLU A 1 99 ? -31.365 2.653 30.431 1.00 78.56 99 GLU A O 1
ATOM 782 N N . ASN A 1 100 ? -31.503 4.490 29.141 1.00 82.25 100 ASN A N 1
ATOM 783 C CA . ASN A 1 100 ? -32.834 4.257 28.583 1.00 82.25 100 ASN A CA 1
ATOM 784 C C . ASN A 1 100 ? -32.807 3.857 27.097 1.00 82.25 100 ASN A C 1
ATOM 786 O O . ASN A 1 100 ? -33.612 4.310 26.282 1.00 82.25 100 ASN A O 1
ATOM 790 N N . ILE A 1 101 ? -31.895 2.953 26.730 1.00 83.69 101 ILE A N 1
ATOM 791 C CA . ILE A 1 101 ? -31.791 2.431 25.359 1.00 83.69 101 ILE A CA 1
ATOM 792 C C . ILE A 1 101 ? -32.933 1.453 25.063 1.00 83.69 101 ILE A C 1
ATOM 794 O O . ILE A 1 101 ? -33.052 0.394 25.689 1.00 83.69 101 ILE A O 1
ATOM 798 N N . ASN A 1 102 ? -33.730 1.766 24.041 1.00 84.44 102 ASN A N 1
ATOM 799 C CA . ASN A 1 102 ? -34.773 0.875 23.542 1.00 84.44 102 ASN A CA 1
ATOM 800 C C . ASN A 1 102 ? -34.226 -0.186 22.565 1.00 84.44 102 ASN A C 1
ATOM 802 O O . ASN A 1 102 ? -33.102 -0.110 22.064 1.00 84.44 102 ASN A O 1
ATOM 806 N N . LYS A 1 103 ? -35.055 -1.185 22.232 1.00 81.31 103 LYS A N 1
ATOM 807 C CA . LYS A 1 103 ? -34.662 -2.306 21.356 1.00 81.31 103 LYS A CA 1
ATOM 808 C C . LYS A 1 103 ? -34.178 -1.875 19.961 1.00 81.31 103 LYS A C 1
ATOM 810 O O . LYS A 1 103 ? -33.289 -2.515 19.403 1.00 81.31 103 LYS A O 1
ATOM 815 N N . HIS A 1 104 ? -34.742 -0.808 19.391 1.00 82.75 104 HIS A N 1
ATOM 816 C CA . HIS A 1 104 ? -34.382 -0.334 18.053 1.00 82.75 104 HIS A CA 1
ATOM 817 C C . HIS A 1 104 ? -33.010 0.341 18.066 1.00 82.75 104 HIS A C 1
ATOM 819 O O . HIS A 1 104 ? -32.192 0.076 17.186 1.00 82.75 104 HIS A O 1
ATOM 825 N N . GLN A 1 105 ? -32.733 1.143 19.097 1.00 85.31 105 GLN A N 1
ATOM 826 C CA . GLN A 1 105 ? -31.419 1.745 19.324 1.00 85.31 105 GLN A CA 1
ATOM 827 C C . GLN A 1 105 ? -30.356 0.667 19.573 1.00 85.31 105 GLN A C 1
ATOM 829 O O . GLN A 1 105 ? -29.328 0.666 18.900 1.00 85.31 105 GLN A O 1
ATOM 834 N N . ALA A 1 106 ? -30.637 -0.310 20.446 1.00 85.75 106 ALA A N 1
ATOM 835 C CA . ALA A 1 106 ? -29.729 -1.429 20.710 1.00 85.75 106 ALA A CA 1
ATOM 836 C C . ALA A 1 106 ? -29.404 -2.225 19.433 1.00 85.75 106 ALA A C 1
ATOM 838 O O . ALA A 1 106 ? -28.237 -2.468 19.131 1.00 85.75 106 ALA A O 1
ATOM 839 N N . SER A 1 107 ? -30.419 -2.573 18.632 1.00 85.62 107 SER A N 1
ATOM 840 C CA . SER A 1 107 ? -30.230 -3.221 17.324 1.00 85.62 107 SER A CA 1
ATOM 841 C C . SER A 1 107 ? -29.363 -2.371 16.392 1.00 85.62 107 SER A C 1
ATOM 843 O O . SER A 1 107 ? -28.436 -2.888 15.769 1.00 85.62 107 SER A O 1
ATOM 845 N N . GLY A 1 108 ? -29.605 -1.057 16.337 1.00 86.88 108 GLY A N 1
ATOM 846 C CA . GLY A 1 108 ? -28.794 -0.116 15.567 1.00 86.88 108 GLY A CA 1
ATOM 847 C C . GLY A 1 108 ? -27.317 -0.136 15.968 1.00 86.88 108 GLY A C 1
ATOM 848 O O . GLY A 1 108 ? -26.455 -0.258 15.096 1.00 86.88 108 GLY A O 1
ATOM 849 N N . PHE A 1 109 ? -27.016 -0.087 17.268 1.00 88.62 109 PHE A N 1
ATOM 850 C CA . PHE A 1 109 ? -25.641 -0.123 17.772 1.00 88.62 109 PHE A CA 1
ATOM 851 C C . PHE A 1 109 ? -24.951 -1.467 17.517 1.00 88.62 109 PHE A C 1
ATOM 853 O O . PHE A 1 109 ? -23.824 -1.478 17.023 1.00 88.62 109 PHE A O 1
ATOM 860 N N . ILE A 1 110 ? -25.636 -2.595 17.741 1.00 88.75 110 ILE A N 1
ATOM 861 C CA . ILE A 1 110 ? -25.096 -3.929 17.426 1.00 88.75 110 ILE A CA 1
ATOM 862 C C . ILE A 1 110 ? -24.763 -4.030 15.941 1.00 88.75 110 ILE A C 1
ATOM 864 O O . ILE A 1 110 ? -23.657 -4.430 15.579 1.00 88.75 110 ILE A O 1
ATOM 868 N N . ARG A 1 111 ? -25.692 -3.630 15.063 1.00 88.06 111 ARG A N 1
ATOM 869 C CA . ARG A 1 111 ? -25.463 -3.650 13.614 1.00 88.06 111 ARG A CA 1
ATOM 870 C C . ARG A 1 111 ? -24.289 -2.768 13.231 1.00 88.06 111 ARG A C 1
ATOM 872 O O . ARG A 1 111 ? -23.441 -3.184 12.455 1.00 88.06 111 ARG A O 1
ATOM 879 N N . LYS A 1 112 ? -24.203 -1.570 13.802 1.00 86.56 112 LYS A N 1
ATOM 880 C CA . LYS A 1 112 ? -23.104 -0.647 13.525 1.00 86.56 112 LYS A CA 1
ATOM 881 C C . LYS A 1 112 ? -21.745 -1.235 13.896 1.00 86.56 112 LYS A C 1
ATOM 883 O O . LYS A 1 112 ? -20.779 -0.960 13.192 1.00 86.56 112 LYS A O 1
ATOM 888 N N . GLN A 1 113 ? -21.674 -2.044 14.948 1.00 88.25 113 GLN A N 1
ATOM 889 C CA . GLN A 1 113 ? -20.423 -2.625 15.436 1.00 88.25 113 GLN A CA 1
ATOM 890 C C . GLN A 1 113 ? -20.073 -3.969 14.786 1.00 88.25 113 GLN A C 1
ATOM 892 O O . GLN A 1 113 ? -18.901 -4.227 14.539 1.00 88.25 113 GLN A O 1
ATOM 897 N N . LEU A 1 114 ? -21.064 -4.803 14.459 1.00 89.75 114 LEU A N 1
ATOM 898 C CA . LEU A 1 114 ? -20.833 -6.180 14.003 1.00 89.75 114 LEU A CA 1
ATOM 899 C C . LEU A 1 114 ? -21.202 -6.439 12.539 1.00 89.75 114 LEU A C 1
ATOM 901 O O . LEU A 1 114 ? -20.671 -7.371 11.946 1.00 89.75 114 LEU A O 1
ATOM 905 N N . VAL A 1 115 ? -22.102 -5.649 11.946 1.00 88.94 115 VAL A N 1
ATOM 906 C CA . VAL A 1 115 ? -22.566 -5.875 10.570 1.00 88.94 115 VAL A CA 1
ATOM 907 C C . VAL A 1 115 ? -21.712 -5.080 9.593 1.00 88.94 115 VAL A C 1
ATOM 909 O O . VAL A 1 115 ? -21.581 -3.859 9.691 1.00 88.94 115 VAL A O 1
ATOM 912 N N . GLU A 1 116 ? -21.204 -5.781 8.587 1.00 88.69 116 GLU A N 1
ATOM 913 C CA . GLU A 1 116 ? -20.604 -5.177 7.406 1.00 88.69 116 GLU A CA 1
ATOM 914 C C . GLU A 1 116 ? -21.685 -4.877 6.356 1.00 88.69 116 GLU A C 1
ATOM 916 O O . GLU A 1 116 ? -22.472 -5.747 5.967 1.00 88.69 116 GLU A O 1
ATOM 921 N N . THR A 1 117 ? -21.771 -3.620 5.923 1.00 85.94 117 THR A N 1
ATOM 922 C CA . THR A 1 117 ? -22.859 -3.129 5.064 1.00 85.94 117 THR A CA 1
ATOM 923 C C . THR A 1 117 ? -22.458 -2.987 3.599 1.00 85.94 117 THR A C 1
ATOM 925 O O . THR A 1 117 ? -23.350 -2.862 2.753 1.00 85.94 117 THR A O 1
ATOM 928 N N . SER A 1 118 ? -21.160 -3.066 3.295 1.00 88.69 118 SER A N 1
ATOM 929 C CA . SER A 1 118 ? -20.599 -2.955 1.951 1.00 88.69 118 SER A CA 1
ATOM 930 C C . SER A 1 118 ? -21.215 -3.953 0.961 1.00 88.69 118 SER A C 1
ATOM 932 O O . SER A 1 118 ? -21.223 -5.166 1.186 1.00 88.69 118 SER A O 1
ATOM 934 N N . GLN A 1 119 ? -21.720 -3.445 -0.170 1.00 89.81 119 GLN A N 1
ATOM 935 C CA . GLN A 1 119 ? -22.339 -4.283 -1.205 1.00 89.81 119 GLN A CA 1
ATOM 936 C C . GLN A 1 119 ? -21.325 -5.195 -1.896 1.00 89.81 119 GLN A C 1
ATOM 938 O O . GLN A 1 119 ? -21.649 -6.342 -2.195 1.00 89.81 119 GLN A O 1
ATOM 943 N N . ILE A 1 120 ? -20.084 -4.732 -2.075 1.00 93.62 120 ILE A N 1
ATOM 944 C CA . ILE A 1 120 ? -19.021 -5.569 -2.643 1.00 93.62 120 ILE A CA 1
ATOM 945 C C . ILE A 1 120 ? -18.695 -6.749 -1.719 1.00 93.62 120 ILE A C 1
ATOM 947 O O . ILE A 1 120 ? -18.516 -7.866 -2.198 1.00 93.62 120 ILE A O 1
ATOM 951 N N . ILE A 1 121 ? -18.718 -6.545 -0.396 1.00 91.81 121 ILE A N 1
ATOM 952 C CA . ILE A 1 121 ? -18.504 -7.633 0.566 1.00 91.81 121 ILE A CA 1
ATOM 953 C C . ILE A 1 121 ? -19.677 -8.612 0.528 1.00 91.81 121 ILE A C 1
ATOM 955 O O . ILE A 1 121 ? -19.451 -9.814 0.463 1.00 91.81 121 ILE A O 1
ATOM 959 N N . LYS A 1 122 ? -20.925 -8.129 0.473 1.00 89.56 122 LYS A N 1
ATOM 960 C CA . LYS A 1 122 ? -22.101 -9.007 0.326 1.00 89.56 122 LYS A CA 1
ATOM 961 C C . LYS A 1 122 ? -22.038 -9.854 -0.945 1.00 89.56 122 LYS A C 1
ATOM 963 O O . LYS A 1 122 ? -22.340 -11.050 -0.895 1.00 89.56 122 LYS A O 1
ATOM 968 N N . LEU A 1 123 ? -21.623 -9.263 -2.066 1.00 94.00 123 LEU A N 1
ATOM 969 C CA . LEU A 1 123 ? -21.425 -9.989 -3.318 1.00 94.00 123 LEU A CA 1
ATOM 970 C C . LEU A 1 123 ? -20.336 -11.058 -3.163 1.00 94.00 123 LEU A C 1
ATOM 972 O O . LEU A 1 123 ? -20.591 -12.223 -3.455 1.00 94.00 123 LEU A O 1
ATOM 976 N N . ALA A 1 124 ? -19.174 -10.696 -2.610 1.00 94.69 124 ALA A N 1
ATOM 977 C CA . ALA A 1 124 ? -18.088 -11.639 -2.351 1.00 94.69 124 ALA A CA 1
ATOM 978 C C . ALA A 1 124 ? -18.532 -12.798 -1.442 1.00 94.69 124 ALA A C 1
ATOM 980 O O . ALA A 1 124 ? -18.284 -13.958 -1.761 1.00 94.69 124 ALA A O 1
ATOM 981 N N . THR A 1 125 ? -19.264 -12.519 -0.357 1.00 93.38 125 THR A N 1
ATOM 982 C CA . THR A 1 125 ? -19.806 -13.570 0.520 1.00 93.38 125 THR A CA 1
ATOM 983 C C . THR A 1 125 ? -20.825 -14.457 -0.185 1.00 93.38 125 THR A C 1
ATOM 985 O O . THR A 1 125 ? -20.892 -15.644 0.109 1.00 93.38 125 THR A O 1
ATOM 988 N N . THR A 1 126 ? -21.591 -13.911 -1.133 1.00 92.50 126 THR A N 1
ATOM 989 C CA . THR A 1 126 ? -22.563 -14.686 -1.917 1.00 92.50 126 THR A CA 1
ATOM 990 C C . THR A 1 126 ? -21.844 -15.660 -2.848 1.00 92.50 126 THR A C 1
ATOM 992 O O . THR A 1 126 ? -22.185 -16.839 -2.867 1.00 92.50 126 THR A O 1
ATOM 995 N N . ILE A 1 127 ? -20.805 -15.193 -3.550 1.00 96.00 127 ILE A N 1
ATOM 996 C CA . ILE A 1 127 ? -19.960 -16.028 -4.416 1.00 96.00 127 ILE A CA 1
ATOM 997 C C . ILE A 1 127 ? -19.282 -17.130 -3.592 1.00 96.00 127 ILE A C 1
ATOM 999 O O . ILE A 1 127 ? -19.387 -18.306 -3.927 1.00 96.00 127 ILE A O 1
ATOM 1003 N N . LEU A 1 128 ? -18.653 -16.770 -2.469 1.00 95.69 128 LEU A N 1
ATOM 1004 C CA . LEU A 1 128 ? -17.996 -17.735 -1.585 1.00 95.69 128 LEU A CA 1
ATOM 1005 C C . LEU A 1 128 ? -18.980 -18.754 -0.994 1.00 95.69 128 LEU A C 1
ATOM 1007 O O . LEU A 1 128 ? -18.622 -19.916 -0.834 1.00 95.69 128 LEU A O 1
ATOM 1011 N N . GLN A 1 129 ? -20.210 -18.348 -0.660 1.00 94.38 129 GLN A N 1
ATOM 1012 C CA . GLN A 1 129 ? -21.207 -19.265 -0.102 1.00 94.38 129 GLN A CA 1
ATOM 1013 C C . GLN A 1 129 ? -21.709 -20.256 -1.150 1.00 94.38 129 GLN A C 1
ATOM 1015 O O . GLN A 1 129 ? -21.979 -21.403 -0.797 1.00 94.38 129 GLN A O 1
ATOM 1020 N N . ALA A 1 130 ? -21.847 -19.809 -2.401 1.00 94.94 130 ALA A N 1
ATOM 1021 C CA . ALA A 1 130 ? -22.226 -20.659 -3.522 1.00 94.94 130 ALA A CA 1
ATOM 1022 C C . ALA A 1 130 ? -21.140 -21.703 -3.818 1.00 94.94 130 ALA A C 1
ATOM 1024 O O . ALA A 1 130 ? -21.462 -22.876 -3.974 1.00 94.94 130 ALA A O 1
ATOM 1025 N N . GLU A 1 131 ? -19.869 -21.290 -3.806 1.00 96.94 131 GLU A N 1
ATOM 1026 C CA . GLU A 1 131 ? -18.726 -22.187 -4.018 1.00 96.94 131 GLU A CA 1
ATOM 1027 C C . GLU A 1 131 ? -18.514 -23.156 -2.842 1.00 96.94 131 GLU A C 1
ATOM 1029 O O . GLU A 1 131 ? -18.202 -24.329 -3.031 1.00 96.94 131 GLU A O 1
ATOM 1034 N N . TYR A 1 132 ? -18.747 -22.695 -1.606 1.00 95.62 132 TYR A N 1
ATOM 1035 C CA . TYR A 1 132 ? -18.555 -23.489 -0.388 1.00 95.62 132 TYR A CA 1
ATOM 1036 C C . TYR A 1 132 ? -19.831 -23.566 0.479 1.00 95.62 132 TYR A C 1
ATOM 1038 O O . TYR A 1 132 ? -19.873 -22.998 1.578 1.00 95.62 132 TYR A O 1
ATOM 1046 N N . PRO A 1 133 ? -20.873 -24.324 0.071 1.00 92.56 133 PRO A N 1
ATOM 1047 C CA . PRO A 1 133 ? -22.190 -24.316 0.728 1.00 92.56 133 PRO A CA 1
ATOM 1048 C C . PRO A 1 133 ? -22.201 -24.746 2.200 1.00 92.56 133 PRO A C 1
ATOM 1050 O O . PRO A 1 133 ? -23.065 -24.332 2.970 1.00 92.56 133 PRO A O 1
ATOM 1053 N N . LYS A 1 134 ? -21.249 -25.594 2.608 1.00 93.88 134 LYS A N 1
ATOM 1054 C CA . LYS A 1 134 ? -21.142 -26.109 3.986 1.00 93.88 134 LYS A CA 1
ATOM 1055 C C . LYS A 1 134 ? -20.273 -25.228 4.893 1.00 93.88 134 LYS A C 1
ATOM 1057 O O . LYS A 1 134 ? -20.211 -25.467 6.100 1.00 93.88 134 LYS A O 1
ATOM 1062 N N . THR A 1 135 ? -19.614 -24.213 4.336 1.00 94.50 135 THR A N 1
ATOM 1063 C CA . THR A 1 135 ? -18.693 -23.341 5.068 1.00 94.50 135 THR A CA 1
ATOM 1064 C C . THR A 1 135 ? -19.439 -22.164 5.679 1.00 94.50 135 THR A C 1
ATOM 1066 O O . THR A 1 135 ? -20.301 -21.549 5.054 1.00 94.50 135 THR A O 1
ATOM 1069 N N . LYS A 1 136 ? -19.094 -21.832 6.927 1.00 93.88 136 LYS A N 1
ATOM 1070 C CA . LYS A 1 136 ? -19.592 -20.629 7.601 1.00 93.88 136 LYS A CA 1
ATOM 1071 C C . LYS A 1 136 ? -18.717 -19.450 7.210 1.00 93.88 136 LYS A C 1
ATOM 1073 O O . LYS A 1 136 ? -17.537 -19.429 7.546 1.00 93.88 136 LYS A O 1
ATOM 1078 N N . ILE A 1 137 ? -19.310 -18.461 6.557 1.00 94.56 137 ILE A N 1
ATOM 1079 C CA . ILE A 1 137 ? -18.603 -17.245 6.164 1.00 94.56 137 ILE A CA 1
ATOM 1080 C C . ILE A 1 137 ? -18.815 -16.189 7.240 1.00 94.56 137 ILE A C 1
ATOM 1082 O O . ILE A 1 137 ? -19.940 -15.755 7.497 1.00 94.56 137 ILE A O 1
ATOM 1086 N N . ILE A 1 138 ? -17.719 -15.814 7.888 1.00 94.56 138 ILE A N 1
ATOM 1087 C CA . ILE A 1 138 ? -17.675 -14.817 8.954 1.00 94.56 138 ILE A CA 1
ATOM 1088 C C . ILE A 1 138 ? -17.152 -13.521 8.348 1.00 94.56 138 ILE A C 1
ATOM 1090 O O . ILE A 1 138 ? -16.102 -13.517 7.711 1.00 94.56 138 ILE A O 1
ATOM 1094 N N . VAL A 1 139 ? -17.876 -12.427 8.559 1.00 92.75 139 VAL A N 1
ATOM 1095 C CA . VAL A 1 139 ? -17.478 -11.096 8.108 1.00 92.75 139 VAL A CA 1
ATOM 1096 C C . VAL A 1 139 ? -17.092 -10.267 9.322 1.00 92.75 139 VAL A C 1
ATOM 1098 O O . VAL A 1 139 ? -17.851 -10.175 10.283 1.00 92.75 139 VAL A O 1
ATOM 1101 N N . VAL A 1 140 ? -15.906 -9.668 9.282 1.00 91.81 140 VAL A N 1
ATOM 1102 C CA . VAL A 1 140 ? -15.368 -8.840 10.364 1.00 91.81 140 VAL A CA 1
ATOM 1103 C C . VAL A 1 140 ? -15.105 -7.448 9.814 1.00 91.81 140 VAL A C 1
ATOM 1105 O O . VAL A 1 140 ? -14.580 -7.299 8.711 1.00 91.81 140 VAL A O 1
ATOM 1108 N N . LYS A 1 141 ? -15.464 -6.419 10.583 1.00 88.75 141 LYS A N 1
ATOM 1109 C CA . LYS A 1 141 ? -15.225 -5.030 10.194 1.00 88.75 141 LYS A CA 1
ATOM 1110 C C . LYS A 1 141 ? -13.745 -4.675 10.324 1.00 88.75 141 LYS A C 1
ATOM 1112 O O . LYS A 1 141 ? -13.090 -5.041 11.297 1.00 88.75 141 LYS A O 1
ATOM 1117 N N . ALA A 1 142 ? -13.239 -3.855 9.404 1.00 85.19 142 ALA A N 1
ATOM 1118 C CA . ALA A 1 142 ? -11.849 -3.392 9.429 1.00 85.19 142 ALA A CA 1
ATOM 1119 C C . ALA A 1 142 ? -11.472 -2.631 10.721 1.00 85.19 142 ALA A C 1
ATOM 1121 O O . ALA A 1 142 ? -10.318 -2.674 11.149 1.00 85.19 142 ALA A O 1
ATOM 1122 N N . SER A 1 143 ? -12.440 -1.981 11.380 1.00 85.31 143 SER A N 1
ATOM 1123 C CA . SER A 1 143 ? -12.239 -1.303 12.668 1.00 85.31 143 SER A CA 1
ATOM 1124 C C . SER A 1 143 ? -11.765 -2.250 13.773 1.00 85.31 143 SER A C 1
ATOM 1126 O O . SER A 1 143 ? -11.015 -1.831 14.649 1.00 85.31 143 SER A O 1
ATOM 1128 N N . SER A 1 144 ? -12.138 -3.531 13.714 1.00 88.69 144 SER A N 1
ATOM 1129 C CA . SER A 1 144 ? -11.691 -4.535 14.680 1.00 88.69 144 SER A CA 1
ATOM 1130 C C . SER A 1 144 ? -10.194 -4.833 14.553 1.00 88.69 144 SER A C 1
ATOM 1132 O O . SER A 1 144 ? -9.521 -4.995 15.566 1.00 88.69 144 SER A O 1
ATOM 1134 N N . ASN A 1 145 ? -9.644 -4.837 13.332 1.00 91.44 145 ASN A N 1
ATOM 1135 C CA . ASN A 1 145 ? -8.199 -4.984 13.129 1.00 91.44 145 ASN A CA 1
ATOM 1136 C C . ASN A 1 145 ? -7.439 -3.777 13.690 1.00 91.44 145 ASN A C 1
ATOM 1138 O O . ASN A 1 145 ? -6.401 -3.949 14.320 1.00 91.44 145 ASN A O 1
ATOM 1142 N N . HIS A 1 146 ? -7.950 -2.560 13.472 1.00 89.06 146 HIS A N 1
ATOM 1143 C CA . HIS A 1 146 ? -7.338 -1.351 14.029 1.00 89.06 146 HIS A CA 1
ATOM 1144 C C . HIS A 1 146 ? -7.348 -1.372 15.562 1.00 89.06 146 HIS A C 1
ATOM 1146 O O . HIS A 1 146 ? -6.329 -1.089 16.180 1.00 89.06 146 HIS A O 1
ATOM 1152 N N . TYR A 1 147 ? -8.462 -1.794 16.166 1.00 88.69 147 TYR A N 1
ATOM 1153 C CA . TYR A 1 147 ? -8.557 -1.966 17.613 1.00 88.69 147 TYR A CA 1
ATOM 1154 C C . TYR A 1 147 ? -7.490 -2.930 18.153 1.00 88.69 147 TYR A C 1
ATOM 1156 O O . TYR A 1 147 ? -6.747 -2.575 19.061 1.00 88.69 147 TYR A O 1
ATOM 1164 N N . LEU A 1 148 ? -7.375 -4.122 17.555 1.00 91.31 148 LEU A N 1
ATOM 1165 C CA . LEU A 1 148 ? -6.375 -5.120 17.947 1.00 91.31 148 LEU A CA 1
ATOM 1166 C C . LEU A 1 148 ? -4.943 -4.600 17.840 1.00 91.31 148 LEU A C 1
ATOM 1168 O O . LEU A 1 148 ? -4.102 -4.960 18.657 1.00 91.31 148 LEU A O 1
ATOM 1172 N N . ARG A 1 149 ? -4.662 -3.781 16.822 1.00 93.12 149 ARG A N 1
ATOM 1173 C CA . ARG A 1 149 ? -3.339 -3.184 16.653 1.00 93.12 149 ARG A CA 1
ATOM 1174 C C . ARG A 1 149 ? -3.003 -2.245 17.796 1.00 93.12 149 ARG A C 1
ATOM 1176 O O . ARG A 1 149 ? -1.928 -2.378 18.359 1.00 93.12 149 ARG A O 1
ATOM 1183 N N . ASN A 1 150 ? -3.926 -1.363 18.160 1.00 90.56 150 ASN A N 1
ATOM 1184 C CA . ASN A 1 150 ? -3.699 -0.413 19.244 1.00 90.56 150 ASN A CA 1
ATOM 1185 C C . ASN A 1 150 ? -3.624 -1.117 20.609 1.00 90.56 150 ASN A C 1
ATOM 1187 O O . ASN A 1 150 ? -2.808 -0.747 21.435 1.00 90.56 150 ASN A O 1
ATOM 1191 N N . GLU A 1 151 ? -4.450 -2.141 20.848 1.00 90.81 151 GLU A N 1
ATOM 1192 C CA . GLU A 1 151 ? -4.463 -2.870 22.129 1.00 90.81 151 GLU A CA 1
ATOM 1193 C C . GLU A 1 151 ? -3.192 -3.706 22.363 1.00 90.81 151 GLU A C 1
ATOM 1195 O O . GLU A 1 151 ? -2.840 -3.991 23.506 1.00 90.81 151 GLU A O 1
ATOM 1200 N N . PHE A 1 152 ? -2.513 -4.128 21.294 1.00 92.50 152 PHE A N 1
ATOM 1201 C CA . PHE A 1 152 ? -1.327 -4.986 21.370 1.00 92.50 152 PHE A CA 1
ATOM 1202 C C . PHE A 1 152 ? -0.050 -4.337 20.822 1.00 92.50 152 PHE A C 1
ATOM 1204 O O . PHE A 1 152 ? 0.920 -5.058 20.599 1.00 92.50 152 PHE A O 1
ATOM 1211 N N . ASP A 1 153 ? -0.042 -3.018 20.613 1.00 93.19 153 ASP A N 1
ATOM 1212 C CA . ASP A 1 153 ? 1.112 -2.252 20.115 1.00 93.19 153 ASP A CA 1
ATOM 1213 C C . ASP A 1 153 ? 1.655 -2.767 18.765 1.00 93.19 153 ASP A C 1
ATOM 1215 O O . ASP A 1 153 ? 2.854 -2.842 18.514 1.00 93.19 153 ASP A O 1
ATOM 1219 N N . LEU A 1 154 ? 0.755 -3.166 17.862 1.00 94.50 154 LEU A N 1
ATOM 1220 C CA . LEU A 1 154 ? 1.109 -3.811 16.599 1.00 94.50 154 LEU A CA 1
ATOM 1221 C C . LEU A 1 154 ? 1.174 -2.814 15.432 1.00 94.50 154 LEU A C 1
ATOM 1223 O O . LEU A 1 154 ? 0.205 -2.610 14.680 1.00 94.50 154 LEU A O 1
ATOM 1227 N N . TYR A 1 155 ? 2.352 -2.224 15.254 1.00 95.12 155 TYR A N 1
ATOM 1228 C CA . TYR A 1 155 ? 2.603 -1.143 14.301 1.00 95.12 155 TYR A CA 1
ATOM 1229 C C . TYR A 1 155 ? 2.426 -1.548 12.830 1.00 95.12 155 TYR A C 1
ATOM 1231 O O . TYR A 1 155 ? 2.754 -2.657 12.402 1.00 95.12 155 TYR A O 1
ATOM 1239 N N . LYS A 1 156 ? 1.891 -0.623 12.023 1.00 95.06 156 LYS A N 1
ATOM 1240 C CA . LYS A 1 156 ? 1.627 -0.817 10.590 1.00 95.06 156 LYS A CA 1
ATOM 1241 C C . LYS A 1 156 ? 2.203 0.323 9.765 1.00 95.06 156 LYS A C 1
ATOM 1243 O O . LYS A 1 156 ? 1.720 1.442 9.879 1.00 95.06 156 LYS A O 1
ATOM 1248 N N . SER A 1 157 ? 3.104 0.005 8.842 1.00 94.62 157 SER A N 1
ATOM 1249 C CA . SER A 1 157 ? 3.505 0.912 7.763 1.00 94.62 157 SER A CA 1
ATOM 1250 C C . SER A 1 157 ? 3.306 0.216 6.419 1.00 94.62 157 SER A C 1
ATOM 1252 O O . SER A 1 157 ? 3.730 -0.925 6.248 1.00 94.62 157 SER A O 1
ATOM 1254 N N . ARG A 1 158 ? 2.619 0.888 5.487 1.00 94.94 158 ARG A N 1
ATOM 1255 C CA . ARG A 1 158 ? 2.424 0.409 4.107 1.00 94.94 158 ARG A CA 1
ATOM 1256 C C . ARG A 1 158 ? 3.645 0.690 3.233 1.00 94.94 158 ARG A C 1
ATOM 1258 O O . ARG A 1 158 ? 3.759 0.159 2.146 1.00 94.94 158 ARG A O 1
ATOM 1265 N N . GLU A 1 159 ? 4.518 1.561 3.709 1.00 94.94 159 GLU A N 1
ATOM 1266 C CA . GLU A 1 159 ? 5.687 2.094 3.034 1.00 94.94 159 GLU A CA 1
ATOM 1267 C C . GLU A 1 159 ? 6.894 1.181 3.260 1.00 94.94 159 GLU A C 1
ATOM 1269 O O . GLU A 1 159 ? 7.796 1.154 2.434 1.00 94.94 159 GLU A O 1
ATOM 1274 N N . VAL A 1 160 ? 6.902 0.408 4.354 1.00 95.81 160 VAL A N 1
ATOM 1275 C CA . VAL A 1 160 ? 7.961 -0.566 4.647 1.00 95.81 160 VAL A CA 1
ATOM 1276 C C . VAL A 1 160 ? 7.797 -1.834 3.806 1.00 95.81 160 VAL A C 1
ATOM 1278 O O . VAL A 1 160 ? 8.759 -2.275 3.180 1.00 95.81 160 VAL A O 1
ATOM 1281 N N . ASN A 1 161 ? 6.614 -2.457 3.817 1.00 95.94 161 ASN A N 1
ATOM 1282 C CA . ASN A 1 161 ? 6.366 -3.716 3.110 1.00 95.94 161 ASN A CA 1
ATOM 1283 C C . ASN A 1 161 ? 4.871 -4.047 2.954 1.00 95.94 161 ASN A C 1
ATOM 1285 O O . ASN A 1 161 ? 4.001 -3.506 3.642 1.00 95.94 161 ASN A O 1
ATOM 1289 N N . ASP A 1 162 ? 4.591 -5.056 2.127 1.00 96.62 162 ASP A N 1
ATOM 1290 C CA . ASP A 1 162 ? 3.245 -5.599 1.900 1.00 96.62 162 ASP A CA 1
ATOM 1291 C C . ASP A 1 162 ? 2.817 -6.678 2.909 1.00 96.62 162 ASP A C 1
ATOM 1293 O O . ASP A 1 162 ? 1.698 -7.198 2.833 1.00 96.62 162 ASP A O 1
ATOM 1297 N N . TYR A 1 163 ? 3.648 -7.011 3.904 1.00 96.69 163 TYR A N 1
ATOM 1298 C CA . TYR A 1 163 ? 3.283 -8.001 4.931 1.00 96.69 163 TYR A CA 1
ATOM 1299 C C . TYR A 1 163 ? 2.073 -7.562 5.756 1.00 96.69 163 TYR A C 1
ATOM 1301 O O . TYR A 1 163 ? 1.339 -8.401 6.284 1.00 96.69 163 TYR A O 1
ATOM 1309 N N . HIS A 1 164 ? 1.799 -6.256 5.809 1.00 94.62 164 HIS A N 1
ATOM 1310 C CA . HIS A 1 164 ? 0.617 -5.723 6.470 1.00 94.62 164 HIS A CA 1
ATOM 1311 C C . HIS A 1 164 ? -0.698 -6.315 5.927 1.00 94.62 164 HIS A C 1
ATOM 1313 O O . HIS A 1 164 ? -1.645 -6.444 6.700 1.00 94.62 164 HIS A O 1
ATOM 1319 N N . HIS A 1 165 ? -0.763 -6.733 4.655 1.00 95.31 165 HIS A N 1
ATOM 1320 C CA . HIS A 1 165 ? -1.938 -7.410 4.095 1.00 95.31 165 HIS A CA 1
ATOM 1321 C C . HIS A 1 165 ? -2.151 -8.808 4.692 1.00 95.31 165 HIS A C 1
ATOM 1323 O O . HIS A 1 165 ? -3.265 -9.139 5.103 1.00 95.31 165 HIS A O 1
ATOM 1329 N N . ALA A 1 166 ? -1.088 -9.612 4.788 1.00 95.31 166 ALA A N 1
ATOM 1330 C CA . ALA A 1 166 ? -1.145 -10.946 5.389 1.00 95.31 166 ALA A CA 1
ATOM 1331 C C . ALA A 1 166 ? -1.494 -10.866 6.883 1.00 95.31 166 ALA A C 1
ATOM 1333 O O . ALA A 1 166 ? -2.335 -11.611 7.386 1.00 95.31 166 ALA A O 1
ATOM 1334 N N . ILE A 1 167 ? -0.898 -9.901 7.580 1.00 95.88 167 ILE A N 1
ATOM 1335 C CA . ILE A 1 167 ? -1.173 -9.638 8.988 1.00 95.88 167 ILE A CA 1
ATOM 1336 C C . ILE A 1 167 ? -2.607 -9.138 9.211 1.00 95.88 167 ILE A C 1
ATOM 1338 O O . ILE A 1 167 ? -3.259 -9.590 10.150 1.00 95.88 167 ILE A O 1
ATOM 1342 N N . ASP A 1 168 ? -3.132 -8.247 8.363 1.00 95.88 168 ASP A N 1
ATOM 1343 C CA . ASP A 1 168 ? -4.528 -7.802 8.455 1.00 95.88 168 ASP A CA 1
ATOM 1344 C C . ASP A 1 168 ? -5.495 -8.992 8.267 1.00 95.88 168 ASP A C 1
ATOM 1346 O O . ASP A 1 168 ? -6.470 -9.108 9.013 1.00 95.88 168 ASP A O 1
ATOM 1350 N N . ALA A 1 169 ? -5.200 -9.930 7.357 1.00 95.44 169 ALA A N 1
ATOM 1351 C CA . ALA A 1 169 ? -5.976 -11.164 7.203 1.00 95.44 169 ALA A CA 1
ATOM 1352 C C . ALA A 1 169 ? -5.887 -12.083 8.441 1.00 95.44 169 ALA A C 1
ATOM 1354 O O . ALA A 1 169 ? -6.892 -12.666 8.867 1.00 95.44 169 ALA A O 1
ATOM 1355 N N . TYR A 1 170 ? -4.708 -12.182 9.062 1.00 96.06 170 TYR A N 1
ATOM 1356 C CA . TYR A 1 170 ? -4.511 -12.962 10.286 1.00 96.06 170 TYR A CA 1
ATOM 1357 C C . TYR A 1 170 ? -5.262 -12.361 11.487 1.00 96.06 170 TYR A C 1
ATOM 1359 O O . TYR A 1 170 ? -5.989 -13.076 12.180 1.00 96.06 170 TYR A O 1
ATOM 1367 N N . LEU A 1 171 ? -5.188 -11.038 11.675 1.00 96.06 171 LEU A N 1
ATOM 1368 C CA . LEU A 1 171 ? -5.960 -10.296 12.682 1.00 96.06 171 LEU A CA 1
ATOM 1369 C C . LEU A 1 171 ? -7.468 -10.499 12.498 1.00 96.06 171 LEU A C 1
ATOM 1371 O O . LEU A 1 171 ? -8.179 -10.791 13.460 1.00 96.06 171 LEU A O 1
ATOM 1375 N N . THR A 1 172 ? -7.949 -10.410 11.256 1.00 95.44 172 THR A N 1
ATOM 1376 C CA . THR A 1 172 ? -9.354 -10.665 10.915 1.00 95.44 172 THR A CA 1
ATOM 1377 C C . THR A 1 172 ? -9.775 -12.090 11.264 1.00 95.44 172 THR A C 1
ATOM 1379 O O . THR A 1 172 ? -10.860 -12.289 11.808 1.00 95.44 172 THR A O 1
ATOM 1382 N N . THR A 1 173 ? -8.909 -13.077 11.028 1.00 95.19 173 THR A N 1
ATOM 1383 C CA . THR A 1 173 ? -9.173 -14.480 11.381 1.00 95.19 173 THR A CA 1
ATOM 1384 C C . THR A 1 173 ? -9.287 -14.667 12.895 1.00 95.19 173 THR A C 1
ATOM 1386 O O . THR A 1 173 ? -10.244 -15.283 13.370 1.00 95.19 173 THR A O 1
ATOM 1389 N N . ILE A 1 174 ? -8.360 -14.088 13.666 1.00 93.94 174 ILE A N 1
ATOM 1390 C CA . ILE A 1 174 ? -8.390 -14.122 15.135 1.00 93.94 174 ILE A CA 1
ATOM 1391 C C . ILE A 1 174 ? -9.661 -13.453 15.659 1.00 93.94 174 ILE A C 1
ATOM 1393 O O . ILE A 1 174 ? -10.387 -14.053 16.451 1.00 93.94 174 ILE A O 1
ATOM 1397 N N . CYS A 1 175 ? -9.968 -12.243 15.187 1.00 94.00 175 CYS A N 1
ATOM 1398 C CA . CYS A 1 175 ? -11.149 -11.502 15.619 1.00 94.00 175 CYS A CA 1
ATOM 1399 C C . CYS A 1 175 ? -12.447 -12.246 15.273 1.00 94.00 175 CYS A C 1
ATOM 1401 O O . CYS A 1 175 ? -13.325 -12.396 16.122 1.00 94.00 175 CYS A O 1
ATOM 1403 N N . GLY A 1 176 ? -12.551 -12.774 14.051 1.00 94.56 176 GLY A N 1
ATOM 1404 C CA . GLY A 1 176 ? -13.710 -13.540 13.603 1.00 94.56 176 GLY A CA 1
ATOM 1405 C C . GLY A 1 176 ? -13.938 -14.791 14.447 1.00 94.56 176 GLY A C 1
ATOM 1406 O O . GLY A 1 176 ? -15.060 -15.026 14.896 1.00 94.56 176 GLY A O 1
ATOM 1407 N N . ASN A 1 177 ? -12.881 -15.561 14.727 1.00 94.31 177 ASN A N 1
ATOM 1408 C CA . ASN A 1 177 ? -12.972 -16.746 15.582 1.00 94.31 177 ASN A CA 1
ATOM 1409 C C . ASN A 1 177 ? -13.339 -16.374 17.029 1.00 94.31 177 ASN A C 1
ATOM 1411 O O . ASN A 1 177 ? -14.212 -16.998 17.632 1.00 94.31 177 ASN A O 1
ATOM 1415 N N . LEU A 1 178 ? -12.732 -15.313 17.563 1.00 93.44 178 LEU A N 1
ATOM 1416 C CA . LEU A 1 178 ? -13.022 -14.808 18.899 1.00 93.44 178 LEU A CA 1
ATOM 1417 C C . LEU A 1 178 ? -14.501 -14.425 19.050 1.00 93.44 178 LEU A C 1
ATOM 1419 O O . LEU A 1 178 ? -15.183 -14.953 19.930 1.00 93.44 178 LEU A O 1
ATOM 1423 N N . LEU A 1 179 ? -15.018 -13.565 18.165 1.00 92.88 179 LEU A N 1
ATOM 1424 C CA . LEU A 1 179 ? -16.423 -13.147 18.167 1.00 92.88 179 LEU A CA 1
ATOM 1425 C C . LEU A 1 179 ? -17.361 -14.348 17.992 1.00 92.88 179 LEU A C 1
ATOM 1427 O O . LEU A 1 179 ? -18.378 -14.455 18.682 1.00 92.88 179 LEU A O 1
ATOM 1431 N N . TYR A 1 180 ? -17.006 -15.283 17.106 1.00 94.06 180 TYR A N 1
ATOM 1432 C CA . TYR A 1 180 ? -17.802 -16.476 16.836 1.00 94.06 180 TYR A CA 1
ATOM 1433 C C . TYR A 1 180 ? -17.974 -17.371 18.068 1.00 94.06 180 TYR A C 1
ATOM 1435 O O . TYR A 1 180 ? -19.069 -17.904 18.286 1.00 94.06 180 TYR A O 1
ATOM 1443 N N . GLN A 1 181 ? -16.919 -17.554 18.864 1.00 93.56 181 GLN A N 1
ATOM 1444 C CA . GLN A 1 181 ? -16.948 -18.393 20.065 1.00 93.56 181 GLN A CA 1
ATOM 1445 C C . GLN A 1 181 ? -17.528 -17.652 21.277 1.00 93.56 181 GLN A C 1
ATOM 1447 O O . GLN A 1 181 ? -18.345 -18.221 22.001 1.00 93.56 181 GLN A O 1
ATOM 1452 N N . ALA A 1 182 ? -17.152 -16.385 21.484 1.00 91.62 182 ALA A N 1
ATOM 1453 C CA . ALA A 1 182 ? -17.564 -15.596 22.646 1.00 91.62 182 ALA A CA 1
ATOM 1454 C C . ALA A 1 182 ? -19.029 -15.134 22.571 1.00 91.62 182 ALA A C 1
ATOM 1456 O O . ALA A 1 182 ? -19.719 -15.083 23.593 1.00 91.62 182 ALA A O 1
ATOM 1457 N N . TYR A 1 183 ? -19.543 -14.866 21.363 1.00 90.38 183 TYR A N 1
ATOM 1458 C CA . TYR A 1 183 ? -20.901 -14.356 21.162 1.00 90.38 183 TYR A CA 1
ATOM 1459 C C . TYR A 1 183 ? -21.780 -15.238 20.256 1.00 90.38 183 TYR A C 1
ATOM 1461 O O . TYR A 1 183 ? -22.259 -14.774 19.216 1.00 90.38 183 TYR A O 1
ATOM 1469 N N . PRO A 1 184 ? -22.114 -16.487 20.653 1.00 89.69 184 PRO A N 1
ATOM 1470 C CA . PRO A 1 184 ? -22.955 -17.373 19.844 1.00 89.69 184 PRO A CA 1
ATOM 1471 C C . PRO A 1 184 ? -24.316 -16.774 19.475 1.00 89.69 184 PRO A C 1
ATOM 1473 O O . PRO A 1 184 ? -24.801 -16.974 18.364 1.00 89.69 184 PRO A O 1
ATOM 1476 N N . LYS A 1 185 ? -24.903 -15.998 20.396 1.00 87.38 185 LYS A N 1
ATOM 1477 C CA . LYS A 1 185 ? -26.196 -15.321 20.224 1.00 87.38 185 LYS A CA 1
ATOM 1478 C C . LYS A 1 185 ? -26.147 -14.139 19.242 1.00 87.38 185 LYS A C 1
ATOM 1480 O O . LYS A 1 185 ? -27.192 -13.741 18.746 1.00 87.38 185 LYS A O 1
ATOM 1485 N N . LEU A 1 186 ? -24.960 -13.597 18.943 1.00 89.25 186 LEU A N 1
ATOM 1486 C CA . LEU A 1 186 ? -24.775 -12.467 18.020 1.00 89.25 186 LEU A CA 1
ATOM 1487 C C . LEU A 1 186 ? -24.277 -12.890 16.631 1.00 89.25 186 LEU A C 1
ATOM 1489 O O . LEU A 1 186 ? -24.205 -12.051 15.737 1.00 89.25 186 LEU A O 1
ATOM 1493 N N . ARG A 1 187 ? -23.995 -14.182 16.408 1.00 91.50 187 ARG A N 1
ATOM 1494 C CA . ARG A 1 187 ? -23.582 -14.721 15.098 1.00 91.50 187 ARG A CA 1
ATOM 1495 C C . ARG A 1 187 ? -24.458 -14.262 13.927 1.00 91.50 187 ARG A C 1
ATOM 1497 O O . ARG A 1 187 ? -23.888 -13.954 12.887 1.00 91.50 187 ARG A O 1
ATOM 1504 N N . PRO A 1 188 ? -25.792 -14.129 14.049 1.00 90.38 188 PRO A N 1
ATOM 1505 C CA . PRO A 1 188 ? -26.616 -13.640 12.945 1.00 90.38 188 PRO A CA 1
ATOM 1506 C C . PRO A 1 188 ? -26.254 -12.252 12.411 1.00 90.38 188 PRO A C 1
ATOM 1508 O O . PRO A 1 188 ? -26.614 -11.939 11.280 1.00 90.38 188 PRO A O 1
ATOM 1511 N N . PHE A 1 189 ? -25.539 -11.433 13.187 1.00 89.19 189 PHE A N 1
ATOM 1512 C CA . PHE A 1 189 ? -25.080 -10.113 12.760 1.00 89.19 189 PHE A CA 1
ATOM 1513 C C . PHE A 1 189 ? -23.792 -10.155 11.921 1.00 89.19 189 PHE A C 1
ATOM 1515 O O . PHE A 1 189 ? -23.545 -9.221 11.168 1.00 89.19 189 PHE A O 1
ATOM 1522 N N . PHE A 1 190 ? -22.984 -11.214 12.011 1.00 92.00 190 PHE A N 1
ATOM 1523 C CA . PHE A 1 190 ? -21.663 -11.264 11.365 1.00 92.00 190 PHE A CA 1
ATOM 1524 C C . PHE A 1 190 ? -21.354 -12.585 10.640 1.00 92.00 190 PHE A C 1
ATOM 1526 O O . PHE A 1 190 ? -20.317 -12.712 9.995 1.00 92.00 190 PHE A O 1
ATOM 1533 N N . VAL A 1 191 ? -22.245 -13.576 10.703 1.00 92.88 191 VAL A N 1
ATOM 1534 C CA . VAL A 1 191 ? -22.170 -14.814 9.918 1.00 92.88 191 VAL A CA 1
ATOM 1535 C C . VAL A 1 191 ? -23.174 -14.733 8.777 1.00 92.88 191 VAL A C 1
ATOM 1537 O O . VAL A 1 191 ? -24.385 -14.614 8.997 1.00 92.88 191 VAL A O 1
ATOM 1540 N N . TYR A 1 192 ? -22.671 -14.817 7.547 1.00 88.50 192 TYR A N 1
ATOM 1541 C CA . TYR A 1 192 ? -23.497 -14.739 6.348 1.00 88.50 192 TYR A CA 1
ATOM 1542 C C . TYR A 1 192 ? -24.596 -15.818 6.351 1.00 88.50 192 TYR A C 1
ATOM 1544 O O . TYR A 1 192 ? -24.420 -16.925 6.864 1.00 88.50 192 TYR A O 1
ATOM 1552 N N . GLY A 1 193 ? -25.778 -15.470 5.834 1.00 82.12 193 GLY A N 1
ATOM 1553 C CA . GLY A 1 193 ? -26.943 -16.362 5.765 1.00 82.12 193 GLY A CA 1
ATOM 1554 C C . GLY A 1 193 ? -27.671 -16.620 7.094 1.00 82.12 193 GLY A C 1
ATOM 1555 O O . GLY A 1 193 ? -28.804 -17.103 7.078 1.00 82.12 193 GLY A O 1
ATOM 1556 N N . GLN A 1 194 ? -27.093 -16.265 8.248 1.00 82.50 194 GLN A N 1
ATOM 1557 C CA . GLN A 1 194 ? -27.738 -16.482 9.551 1.00 82.50 194 GLN A CA 1
ATOM 1558 C C . GLN A 1 194 ? -28.692 -15.358 9.962 1.00 82.50 194 GLN A C 1
ATOM 1560 O O . GLN A 1 194 ? -29.592 -15.605 10.760 1.00 82.50 194 GLN A O 1
ATOM 1565 N N . PHE A 1 195 ? -28.566 -14.159 9.382 1.00 71.88 195 PHE A N 1
ATOM 1566 C CA . PHE A 1 195 ? -29.441 -13.027 9.701 1.00 71.88 195 PHE A CA 1
ATOM 1567 C C . PHE A 1 195 ? -30.934 -13.357 9.499 1.00 71.88 195 PHE A C 1
ATOM 1569 O O . PHE A 1 195 ? -31.743 -13.144 10.399 1.00 71.88 195 PHE A O 1
ATOM 1576 N N . LYS A 1 196 ? -31.294 -13.983 8.364 1.00 60.62 196 LYS A N 1
ATOM 1577 C CA . LYS A 1 196 ? -32.679 -14.410 8.069 1.00 60.62 196 LYS A CA 1
ATOM 1578 C C . LYS A 1 196 ? -33.228 -15.433 9.078 1.00 60.62 196 LYS A C 1
ATOM 1580 O O . LYS A 1 196 ? -34.425 -15.445 9.336 1.00 60.62 196 LYS A O 1
ATOM 1585 N N . LYS A 1 197 ? -32.360 -16.275 9.656 1.00 58.50 197 LYS A N 1
ATOM 1586 C CA . LYS A 1 197 ? -32.725 -17.278 10.676 1.00 58.50 197 LYS A CA 1
ATOM 1587 C C . LYS A 1 197 ? -32.905 -16.675 12.074 1.00 58.50 197 LYS A C 1
ATOM 1589 O O . LYS A 1 197 ? -33.455 -17.325 12.954 1.00 58.50 197 LYS A O 1
ATOM 1594 N N . PHE A 1 198 ? -32.414 -15.460 12.304 1.00 59.41 198 PHE A N 1
ATOM 1595 C CA . PHE A 1 198 ? -32.581 -14.753 13.574 1.00 59.41 198 PHE A CA 1
ATOM 1596 C C . PHE A 1 198 ? -33.888 -13.970 13.612 1.00 59.41 198 PHE A C 1
ATOM 1598 O O . PHE A 1 198 ? -34.612 -14.046 14.599 1.00 59.41 198 PHE A O 1
ATOM 1605 N N . SER A 1 199 ? -34.255 -13.335 12.494 1.00 60.34 199 SER A N 1
ATOM 1606 C CA . SER A 1 199 ? -35.541 -12.643 12.350 1.00 60.34 199 SER A CA 1
ATOM 1607 C C . SER A 1 199 ? -36.767 -13.565 12.435 1.00 60.34 199 SER A C 1
ATOM 1609 O O . SER A 1 199 ? -37.882 -13.072 12.564 1.00 60.34 199 SER A O 1
ATOM 1611 N N . SER A 1 200 ? -36.591 -14.890 12.359 1.00 62.97 200 SER A N 1
ATOM 1612 C CA . SER A 1 200 ? -37.680 -15.865 12.500 1.00 62.97 200 SER A CA 1
ATOM 1613 C C . SER A 1 200 ? -38.053 -16.192 13.955 1.00 62.97 200 SER A C 1
ATOM 1615 O O . SER A 1 200 ? -39.065 -16.851 14.167 1.00 62.97 200 SER A O 1
ATOM 1617 N N . ASP A 1 201 ? -37.288 -15.734 14.959 1.00 73.00 201 ASP A N 1
ATOM 1618 C CA . ASP A 1 201 ? -37.639 -15.859 16.388 1.00 73.00 201 ASP A CA 1
ATOM 1619 C C . ASP A 1 201 ? -37.534 -14.496 17.109 1.00 73.00 201 ASP A C 1
ATOM 1621 O O . ASP A 1 201 ? -36.531 -14.191 17.770 1.00 73.00 201 ASP A O 1
ATOM 1625 N N . PRO A 1 202 ? -38.584 -13.657 17.012 1.00 74.50 202 PRO A N 1
ATOM 1626 C CA . PRO A 1 202 ? -38.580 -12.310 17.578 1.00 74.50 202 PRO A CA 1
ATOM 1627 C C . PRO A 1 202 ? -38.420 -12.272 19.103 1.00 74.50 202 PRO A C 1
ATOM 1629 O O . PRO A 1 202 ? -37.964 -11.269 19.653 1.00 74.50 202 PRO A O 1
ATOM 1632 N N . LYS A 1 203 ? -38.806 -13.335 19.826 1.00 78.25 203 LYS A N 1
ATOM 1633 C CA . LYS A 1 203 ? -38.696 -13.373 21.294 1.00 78.25 203 LYS A CA 1
ATOM 1634 C C . LYS A 1 203 ? -37.232 -13.475 21.718 1.00 78.25 203 LYS A C 1
ATOM 1636 O O . LYS A 1 203 ? -36.797 -12.685 22.558 1.00 78.25 203 LYS A O 1
ATOM 1641 N N . LYS A 1 204 ? -36.462 -14.372 21.090 1.00 74.56 204 LYS A N 1
ATOM 1642 C CA . LYS A 1 204 ? -35.016 -14.504 21.342 1.00 74.56 204 LYS A CA 1
ATOM 1643 C C . LYS A 1 204 ? -34.242 -13.254 20.938 1.00 74.56 204 LYS A C 1
ATOM 1645 O O . LYS A 1 204 ? -33.360 -12.822 21.679 1.00 74.56 204 LYS A O 1
ATOM 1650 N N . GLU A 1 205 ? -34.589 -12.651 19.800 1.00 75.19 205 GLU A N 1
ATOM 1651 C CA . GLU A 1 205 ? -33.992 -11.382 19.372 1.00 75.19 205 GLU A CA 1
ATOM 1652 C C . GLU A 1 205 ? -34.220 -10.290 20.426 1.00 75.19 205 GLU A C 1
ATOM 1654 O O . GLU A 1 205 ? -33.264 -9.681 20.907 1.00 75.19 205 GLU A O 1
ATOM 1659 N N . ASN A 1 206 ? -35.465 -10.096 20.866 1.00 78.25 206 ASN A N 1
ATOM 1660 C CA . ASN A 1 206 ? -35.793 -9.083 21.869 1.00 78.25 206 ASN A CA 1
ATOM 1661 C C . ASN A 1 206 ? -35.053 -9.293 23.200 1.00 78.25 206 ASN A C 1
ATOM 1663 O O . ASN A 1 206 ? -34.646 -8.314 23.827 1.00 78.25 206 ASN A O 1
ATOM 1667 N N . GLU A 1 207 ? -34.860 -10.538 23.639 1.00 80.44 207 GLU A N 1
ATOM 1668 C CA . GLU A 1 207 ? -34.118 -10.836 24.868 1.00 80.44 207 GLU A CA 1
ATOM 1669 C C . GLU A 1 207 ? -32.644 -10.405 24.767 1.00 80.44 207 GLU A C 1
ATOM 1671 O O . GLU A 1 207 ? -32.113 -9.765 25.678 1.00 80.44 207 GLU A O 1
ATOM 1676 N N . ILE A 1 208 ? -31.991 -10.702 23.639 1.00 80.25 208 ILE A N 1
ATOM 1677 C CA . ILE A 1 208 ? -30.592 -10.331 23.382 1.00 80.25 208 ILE A CA 1
ATOM 1678 C C . ILE A 1 208 ? -30.440 -8.812 23.295 1.00 80.25 208 ILE A C 1
ATOM 1680 O O . ILE A 1 208 ? -29.514 -8.250 23.883 1.00 80.25 208 ILE A O 1
ATOM 1684 N N . LEU A 1 209 ? -31.357 -8.137 22.597 1.00 81.88 209 LEU A N 1
ATOM 1685 C CA . LEU A 1 209 ? -31.329 -6.683 22.447 1.00 81.88 209 LEU A CA 1
ATOM 1686 C C . LEU A 1 209 ? -31.497 -5.973 23.796 1.00 81.88 209 LEU A C 1
ATOM 1688 O O . LEU A 1 209 ? -30.765 -5.031 24.078 1.00 81.88 209 LEU A O 1
ATOM 1692 N N . LYS A 1 210 ? -32.406 -6.449 24.658 1.00 78.19 210 LYS A N 1
ATOM 1693 C CA . LYS A 1 210 ? -32.641 -5.857 25.988 1.00 78.19 210 LYS A CA 1
ATOM 1694 C C . LYS A 1 210 ? -31.462 -6.037 26.950 1.00 78.19 210 LYS A C 1
ATOM 1696 O O . LYS A 1 210 ? -31.198 -5.146 27.754 1.00 78.19 210 LYS A O 1
ATOM 1701 N N . LYS A 1 211 ? -30.763 -7.177 26.881 1.00 80.25 211 LYS A N 1
ATOM 1702 C CA . LYS A 1 211 ? -29.619 -7.497 27.758 1.00 80.25 211 LYS A CA 1
ATOM 1703 C C . LYS A 1 211 ? -28.309 -6.829 27.321 1.00 80.25 211 LYS A C 1
ATOM 1705 O O . LYS A 1 211 ? -27.361 -6.781 28.101 1.00 80.25 211 LYS A O 1
ATOM 1710 N N . THR A 1 212 ? -28.235 -6.322 26.090 1.00 80.62 212 THR A N 1
ATOM 1711 C CA . THR A 1 212 ? -27.026 -5.685 25.554 1.00 80.62 212 THR A CA 1
ATOM 1712 C C . THR A 1 212 ? -27.015 -4.200 25.915 1.00 80.62 212 THR A C 1
ATOM 1714 O O . THR A 1 212 ? -27.795 -3.425 25.370 1.00 80.62 212 THR A O 1
ATOM 1717 N N . LYS A 1 213 ? -26.137 -3.806 26.844 1.00 77.25 213 LYS A N 1
ATOM 1718 C CA . LYS A 1 213 ? -26.007 -2.416 27.330 1.00 77.25 213 LYS A CA 1
ATOM 1719 C C . LYS A 1 213 ? -24.683 -1.740 26.957 1.00 77.25 213 LYS A C 1
ATOM 1721 O O . LYS A 1 213 ? -24.595 -0.524 27.002 1.00 77.25 213 LYS A O 1
ATOM 1726 N N . ASN A 1 214 ? -23.678 -2.522 26.566 1.00 80.81 214 ASN A N 1
ATOM 1727 C CA . ASN A 1 214 ? -22.396 -2.046 26.045 1.00 80.81 214 ASN A CA 1
ATOM 1728 C C . ASN A 1 214 ? -22.184 -2.673 24.659 1.00 80.81 214 ASN A C 1
ATOM 1730 O O . ASN A 1 214 ? -22.452 -3.869 24.489 1.00 80.81 214 ASN A O 1
ATOM 1734 N N . PHE A 1 215 ? -21.747 -1.866 23.692 1.00 87.19 215 PHE A N 1
ATOM 1735 C CA . PHE A 1 215 ? -21.658 -2.246 22.285 1.00 87.19 215 PHE A CA 1
ATOM 1736 C C . PHE A 1 215 ? -20.214 -2.336 21.770 1.00 87.19 215 PHE A C 1
ATOM 1738 O O . PHE A 1 215 ? -20.023 -2.638 20.594 1.00 87.19 215 PHE A O 1
ATOM 1745 N N . ASP A 1 216 ? -19.196 -2.157 22.617 1.00 86.25 216 ASP A N 1
ATOM 1746 C CA . ASP A 1 216 ? -17.803 -2.440 22.258 1.00 86.25 216 ASP A CA 1
ATOM 1747 C C . ASP A 1 216 ? -17.454 -3.921 22.497 1.00 86.25 216 ASP A C 1
ATOM 1749 O O . ASP A 1 216 ? -16.870 -4.333 23.504 1.00 86.25 216 ASP A O 1
ATOM 1753 N N . PHE A 1 217 ? -17.874 -4.760 21.548 1.00 90.44 217 PHE A N 1
ATOM 1754 C CA . PHE A 1 217 ? -17.748 -6.216 21.640 1.00 90.44 217 PHE A CA 1
ATOM 1755 C C . PHE A 1 217 ? -16.303 -6.715 21.634 1.00 90.44 217 PHE A C 1
ATOM 1757 O O . PHE A 1 217 ? -16.018 -7.740 22.245 1.00 90.44 217 PHE A O 1
ATOM 1764 N N . VAL A 1 218 ? -15.388 -6.036 20.937 1.00 90.19 218 VAL A N 1
ATOM 1765 C CA . VAL A 1 218 ? -13.989 -6.483 20.869 1.00 90.19 218 VAL A CA 1
ATOM 1766 C C . VAL A 1 218 ? -13.243 -6.026 22.117 1.00 90.19 218 VAL A C 1
ATOM 1768 O O . VAL A 1 218 ? -12.561 -6.846 22.737 1.00 90.19 218 VAL A O 1
ATOM 1771 N N . ALA A 1 219 ? -13.432 -4.775 22.553 1.00 88.56 219 ALA A N 1
ATOM 1772 C CA . ALA A 1 219 ? -12.770 -4.276 23.754 1.00 88.56 219 ALA A CA 1
ATOM 1773 C C . ALA A 1 219 ? -13.204 -5.003 25.019 1.00 88.56 219 ALA A C 1
ATOM 1775 O O . ALA A 1 219 ? -12.393 -5.246 25.907 1.00 88.56 219 ALA A O 1
ATOM 1776 N N . LYS A 1 220 ? -14.461 -5.446 25.087 1.00 89.12 220 LYS A N 1
ATOM 1777 C CA . LYS A 1 220 ? -14.929 -6.250 26.217 1.00 89.12 220 LYS A CA 1
ATOM 1778 C C . LYS A 1 220 ? -14.186 -7.585 26.361 1.00 89.12 220 LYS A C 1
ATOM 1780 O O . LYS A 1 220 ? -14.149 -8.135 27.458 1.00 89.12 220 LYS A O 1
ATOM 1785 N N . LEU A 1 221 ? -13.630 -8.116 25.272 1.00 91.25 221 LEU A N 1
ATOM 1786 C CA . LEU A 1 221 ? -12.890 -9.379 25.277 1.00 91.25 221 LEU A CA 1
ATOM 1787 C C . LEU A 1 221 ? -11.380 -9.183 25.384 1.00 91.25 221 LEU A C 1
ATOM 1789 O O . LEU A 1 221 ? -10.713 -10.025 25.975 1.00 91.25 221 LEU A O 1
ATOM 1793 N N . LEU A 1 222 ? -10.839 -8.124 24.780 1.00 90.56 222 LEU A N 1
ATOM 1794 C CA . LEU A 1 222 ? -9.392 -7.961 24.621 1.00 90.56 222 LEU A CA 1
ATOM 1795 C C . LEU A 1 222 ? -8.827 -6.673 25.199 1.00 90.56 222 LEU A C 1
ATOM 1797 O O . LEU A 1 222 ? -7.609 -6.570 25.295 1.00 90.56 222 LEU A O 1
ATOM 1801 N N . GLY A 1 223 ? -9.673 -5.733 25.608 1.00 87.75 223 GLY A N 1
ATOM 1802 C CA . GLY A 1 223 ? -9.242 -4.430 26.088 1.00 87.75 223 GLY A CA 1
ATOM 1803 C C . GLY A 1 223 ? -8.390 -4.485 27.345 1.00 87.75 223 GLY A C 1
ATOM 1804 O O . GLY A 1 223 ? -8.351 -5.490 28.057 1.00 87.75 223 GLY A O 1
ATOM 1805 N N . SER A 1 224 ? -7.720 -3.379 27.643 1.00 84.38 224 SER A N 1
ATOM 1806 C CA . SER A 1 224 ? -6.814 -3.259 28.791 1.00 84.38 224 SER A CA 1
ATOM 1807 C C . SER A 1 224 ? -7.447 -3.675 30.126 1.00 84.38 224 SER A C 1
ATOM 1809 O O . SER A 1 224 ? -6.795 -4.329 30.934 1.00 84.38 224 SER A O 1
ATOM 1811 N N . LYS A 1 225 ? -8.739 -3.375 30.325 1.00 86.00 225 LYS A N 1
ATOM 1812 C CA . LYS A 1 225 ? -9.523 -3.748 31.520 1.00 86.00 225 LYS A CA 1
ATOM 1813 C C . LYS A 1 225 ? -10.148 -5.152 31.457 1.00 86.00 225 LYS A C 1
ATOM 1815 O O . LYS A 1 225 ? -10.781 -5.573 32.423 1.00 86.00 225 LYS A O 1
ATOM 1820 N N . ALA A 1 226 ? -10.046 -5.857 30.330 1.00 89.06 226 ALA A N 1
ATOM 1821 C CA . ALA A 1 226 ? -10.606 -7.197 30.179 1.00 89.06 226 ALA A CA 1
ATOM 1822 C C . ALA A 1 226 ? -9.739 -8.239 30.914 1.00 89.06 226 ALA A C 1
ATOM 1824 O O . ALA A 1 226 ? -8.510 -8.116 30.925 1.00 89.06 226 ALA A O 1
ATOM 1825 N N . PRO A 1 227 ? -10.346 -9.282 31.514 1.00 92.50 227 PRO A N 1
ATOM 1826 C CA . PRO A 1 227 ? -9.590 -10.357 32.146 1.00 92.50 227 PRO A CA 1
ATOM 1827 C C . PRO A 1 227 ? -8.724 -11.091 31.116 1.00 92.50 227 PRO A C 1
ATOM 1829 O O . PRO A 1 227 ? -9.073 -11.174 29.939 1.00 92.50 227 PRO A O 1
ATOM 1832 N N . ASN A 1 228 ? -7.610 -11.682 31.565 1.00 94.81 228 ASN A N 1
ATOM 1833 C CA . ASN A 1 228 ? -6.763 -12.475 30.669 1.00 94.81 228 ASN A CA 1
ATOM 1834 C C . ASN A 1 228 ? -7.524 -13.678 30.086 1.00 94.81 228 ASN A C 1
ATOM 1836 O O . ASN A 1 228 ? -7.351 -14.014 28.918 1.00 94.81 228 ASN A O 1
ATOM 1840 N N . GLU A 1 229 ? -8.372 -14.326 30.883 1.00 95.75 229 GLU A N 1
ATOM 1841 C CA . GLU A 1 229 ? -9.196 -15.436 30.419 1.00 95.75 229 GLU A CA 1
ATOM 1842 C C . GLU A 1 229 ? -10.474 -14.942 29.748 1.00 95.75 229 GLU A C 1
ATOM 1844 O O . GLU A 1 229 ? -11.333 -14.303 30.360 1.00 95.75 229 GLU A O 1
ATOM 1849 N N . ILE A 1 230 ? -10.650 -15.339 28.494 1.00 93.75 230 ILE A N 1
ATOM 1850 C CA . ILE A 1 230 ? -11.859 -15.066 27.735 1.00 93.75 230 ILE A CA 1
ATOM 1851 C C . ILE A 1 230 ? -12.774 -16.268 27.884 1.00 93.75 230 ILE A C 1
ATOM 1853 O O . ILE A 1 230 ? -12.500 -17.343 27.348 1.00 93.75 230 ILE A O 1
ATOM 1857 N N . ARG A 1 231 ? -13.868 -16.096 28.622 1.00 91.25 231 ARG A N 1
ATOM 1858 C CA . ARG A 1 231 ? -14.809 -17.173 28.942 1.00 91.25 231 ARG A CA 1
ATOM 1859 C C . ARG A 1 231 ? -16.086 -17.069 28.111 1.00 91.25 231 ARG A C 1
ATOM 1861 O O . ARG A 1 231 ? -16.545 -15.989 27.749 1.00 91.25 231 ARG A O 1
ATOM 1868 N N . SER A 1 232 ? -16.664 -18.223 27.801 1.00 87.00 232 SER A N 1
ATOM 1869 C CA . SER A 1 232 ? -17.997 -18.329 27.205 1.00 87.00 232 SER A CA 1
ATOM 1870 C C . SER A 1 232 ? -19.084 -17.884 28.190 1.00 87.00 232 SER A C 1
ATOM 1872 O O . SER A 1 232 ? -18.844 -17.776 29.392 1.00 87.00 232 SER A O 1
ATOM 1874 N N . GLN A 1 233 ? -20.323 -17.740 27.707 1.00 76.44 233 GLN A N 1
ATOM 1875 C CA . GLN A 1 233 ? -21.488 -17.497 28.575 1.00 76.44 233 GLN A CA 1
ATOM 1876 C C . GLN A 1 233 ? -21.708 -18.598 29.631 1.00 76.44 233 GLN A C 1
ATOM 1878 O O . GLN A 1 233 ? -22.376 -18.352 30.625 1.00 76.44 233 GLN A O 1
ATOM 1883 N N . GLN A 1 234 ? -21.153 -19.796 29.420 1.00 81.25 234 GLN A N 1
ATOM 1884 C CA . GLN A 1 234 ? -21.241 -20.945 30.328 1.00 81.25 234 GLN A CA 1
ATOM 1885 C C . GLN A 1 234 ? -20.011 -21.061 31.249 1.00 81.25 234 GLN A C 1
ATOM 1887 O O . GLN A 1 234 ? -19.814 -22.086 31.889 1.00 81.25 234 GLN A O 1
ATOM 1892 N N . GLY A 1 235 ? -19.124 -20.060 31.272 1.00 83.69 235 GLY A N 1
ATOM 1893 C CA . GLY A 1 235 ? -17.935 -20.044 32.129 1.00 83.69 235 GLY A CA 1
ATOM 1894 C C . GLY A 1 235 ? -16.727 -20.825 31.596 1.00 83.69 235 GLY A C 1
ATOM 1895 O O . GLY A 1 235 ? -15.625 -20.637 32.106 1.00 83.69 235 GLY A O 1
ATOM 1896 N N . LYS A 1 236 ? -16.873 -21.637 30.537 1.00 91.25 236 LYS A N 1
ATOM 1897 C CA . LYS A 1 236 ? -15.744 -22.331 29.881 1.00 91.25 236 LYS A CA 1
ATOM 1898 C C . LYS A 1 236 ? -14.725 -21.329 29.326 1.00 91.25 236 LYS A C 1
ATOM 1900 O O . LYS A 1 236 ? -15.125 -20.447 28.565 1.00 91.25 236 LYS A O 1
ATOM 1905 N N . VAL A 1 237 ? -13.439 -21.501 29.644 1.00 93.50 237 VAL A N 1
ATOM 1906 C CA . VAL A 1 237 ? -12.333 -20.735 29.037 1.00 93.50 237 VAL A CA 1
ATOM 1907 C C . VAL A 1 237 ? -12.253 -21.065 27.546 1.00 93.50 237 VAL A C 1
ATOM 1909 O O . VAL A 1 237 ? -12.165 -22.229 27.158 1.00 93.50 237 VAL A O 1
ATOM 1912 N N . LEU A 1 238 ? -12.344 -20.035 26.711 1.00 93.88 238 LEU A N 1
ATOM 1913 C CA . LEU A 1 238 ? -12.257 -20.126 25.255 1.00 93.88 238 LEU A CA 1
ATOM 1914 C C . LEU A 1 238 ? -10.843 -19.801 24.775 1.00 93.88 238 LEU A C 1
ATOM 1916 O O . LEU A 1 238 ? -10.286 -20.539 23.968 1.00 93.88 238 LEU A O 1
ATOM 1920 N N . PHE A 1 239 ? -10.280 -18.701 25.277 1.00 95.06 239 PHE A N 1
ATOM 1921 C CA . PHE A 1 239 ? -8.967 -18.189 24.891 1.00 95.06 239 PHE A CA 1
ATOM 1922 C C . PHE A 1 239 ? -8.299 -17.475 26.068 1.00 95.06 239 PHE A C 1
ATOM 1924 O O . PHE A 1 239 ? -8.958 -17.117 27.044 1.00 95.06 239 PHE A O 1
ATOM 1931 N N . GLU A 1 240 ? -7.005 -17.199 25.925 1.00 95.25 240 GLU A N 1
ATOM 1932 C CA . GLU A 1 240 ? -6.255 -16.315 26.816 1.00 95.25 240 GLU A CA 1
ATOM 1933 C C . GLU A 1 240 ? -5.696 -15.140 26.011 1.00 95.25 240 GLU A C 1
ATOM 1935 O O . GLU A 1 240 ? -5.017 -15.339 24.998 1.00 95.25 240 GLU A O 1
ATOM 1940 N N . LYS A 1 241 ? -5.958 -13.916 26.473 1.00 94.50 241 LYS A N 1
ATOM 1941 C CA . LYS A 1 241 ? -5.506 -12.666 25.851 1.00 94.50 241 LYS A CA 1
ATOM 1942 C C . LYS A 1 241 ? -3.989 -12.655 25.651 1.00 94.50 241 LYS A C 1
ATOM 1944 O O . LYS A 1 241 ? -3.523 -12.357 24.553 1.00 94.50 241 LYS A O 1
ATOM 1949 N N . ASN A 1 242 ? -3.219 -13.070 26.657 1.00 93.69 242 ASN A N 1
ATOM 1950 C CA . ASN A 1 242 ? -1.758 -13.122 26.566 1.00 93.69 242 ASN A CA 1
ATOM 1951 C C . ASN A 1 242 ? -1.263 -14.128 25.515 1.00 93.69 242 ASN A C 1
ATOM 1953 O O . ASN A 1 242 ? -0.307 -13.838 24.799 1.00 93.69 242 ASN A O 1
ATOM 1957 N N . LYS A 1 243 ? -1.937 -15.275 25.347 1.00 95.19 243 LYS A N 1
ATOM 1958 C CA . LYS A 1 243 ? -1.596 -16.239 24.284 1.00 95.19 243 LYS A CA 1
ATOM 1959 C C . LYS A 1 243 ? -1.856 -15.657 22.895 1.00 95.19 243 LYS A C 1
ATOM 1961 O O . LYS A 1 243 ? -1.032 -15.845 22.003 1.00 95.19 243 LYS A O 1
ATOM 1966 N N . ILE A 1 244 ? -2.955 -14.918 22.721 1.00 94.88 244 ILE A N 1
ATOM 1967 C CA . ILE A 1 244 ? -3.252 -14.207 21.468 1.00 94.88 244 ILE A CA 1
ATOM 1968 C C . ILE A 1 244 ? -2.170 -13.155 21.183 1.00 94.88 244 ILE A C 1
ATOM 1970 O O . ILE A 1 244 ? -1.629 -13.133 20.077 1.00 94.88 244 ILE A O 1
ATOM 1974 N N . ARG A 1 245 ? -1.800 -12.337 22.182 1.00 94.38 245 ARG A N 1
ATOM 1975 C CA . ARG A 1 245 ? -0.724 -11.336 22.062 1.00 94.38 245 ARG A CA 1
ATOM 1976 C C . ARG A 1 245 ? 0.599 -11.980 21.640 1.00 94.38 245 ARG A C 1
ATOM 1978 O O . ARG A 1 245 ? 1.203 -11.542 20.669 1.00 94.38 245 ARG A O 1
ATOM 1985 N N . LEU A 1 246 ? 1.015 -13.065 22.298 1.00 94.88 246 LEU A N 1
ATOM 1986 C CA . LEU A 1 246 ? 2.253 -13.785 21.962 1.00 94.88 246 LEU A CA 1
ATOM 1987 C C . LEU A 1 246 ? 2.241 -14.348 20.531 1.00 94.88 246 LEU A C 1
ATOM 1989 O O . LEU A 1 246 ? 3.242 -14.258 19.822 1.00 94.88 246 LEU A O 1
ATOM 1993 N N . GLN A 1 247 ? 1.113 -14.909 20.082 1.00 94.62 247 GLN A N 1
ATOM 1994 C CA . GLN A 1 247 ? 0.972 -15.411 18.711 1.00 94.62 247 GLN A CA 1
ATOM 1995 C C . GLN A 1 247 ? 1.055 -14.290 17.669 1.00 94.62 247 GLN A C 1
ATOM 1997 O O . GLN A 1 247 ? 1.674 -14.479 16.621 1.00 94.62 247 GLN A O 1
ATOM 2002 N N . LEU A 1 248 ? 0.453 -13.132 17.951 1.00 94.88 248 LEU A N 1
ATOM 2003 C CA . LEU A 1 248 ? 0.535 -11.957 17.088 1.00 94.88 248 LEU A CA 1
ATOM 2004 C C . LEU A 1 248 ? 1.961 -11.403 17.047 1.00 94.88 248 LEU A C 1
ATOM 2006 O O . LEU A 1 248 ? 2.507 -11.263 15.957 1.00 94.88 248 LEU A O 1
ATOM 2010 N N . ASN A 1 249 ? 2.612 -11.212 18.195 1.00 93.56 249 ASN A N 1
ATOM 2011 C CA . ASN A 1 249 ? 3.998 -10.737 18.254 1.00 93.56 249 ASN A CA 1
ATOM 2012 C C . ASN A 1 249 ? 4.954 -11.666 17.495 1.00 93.56 249 ASN A C 1
ATOM 2014 O O . ASN A 1 249 ? 5.837 -11.204 16.772 1.00 93.56 249 ASN A O 1
ATOM 2018 N N . LYS A 1 250 ? 4.749 -12.987 17.590 1.00 94.62 250 LYS A N 1
ATOM 2019 C CA . LYS A 1 250 ? 5.509 -13.959 16.795 1.00 94.62 250 LYS A CA 1
ATOM 2020 C C . LYS A 1 250 ? 5.299 -13.751 15.294 1.00 94.62 250 LYS A C 1
ATOM 2022 O O . LYS A 1 250 ? 6.274 -13.766 14.548 1.00 94.62 250 LYS A O 1
ATOM 2027 N N . ALA A 1 251 ? 4.054 -13.552 14.857 1.00 94.62 251 ALA A N 1
ATOM 2028 C CA . ALA A 1 251 ? 3.738 -13.338 13.448 1.00 94.62 251 ALA A CA 1
ATOM 2029 C C . ALA A 1 251 ? 4.363 -12.043 12.899 1.00 94.62 251 ALA A C 1
ATOM 2031 O O . ALA A 1 251 ? 4.912 -12.058 11.803 1.00 94.62 251 ALA A O 1
ATOM 2032 N N . TYR A 1 252 ? 4.356 -10.949 13.666 1.00 93.31 252 TYR A N 1
ATOM 2033 C CA . TYR A 1 252 ? 4.990 -9.680 13.268 1.00 93.31 252 TYR A CA 1
ATOM 2034 C C . TYR A 1 252 ? 6.509 -9.783 13.143 1.00 93.31 252 TYR A C 1
ATOM 2036 O O . TYR A 1 252 ? 7.115 -9.074 12.345 1.00 93.31 252 TYR A O 1
ATOM 2044 N N . ASN A 1 253 ? 7.121 -10.703 13.886 1.00 92.75 253 ASN A N 1
ATOM 2045 C CA . ASN A 1 253 ? 8.559 -10.920 13.863 1.00 92.75 253 ASN A CA 1
ATOM 2046 C C . ASN A 1 253 ? 9.032 -11.871 12.753 1.00 92.75 253 ASN A C 1
ATOM 2048 O O . ASN A 1 253 ? 10.240 -12.098 12.621 1.00 92.75 253 ASN A O 1
ATOM 2052 N N . TYR A 1 254 ? 8.127 -12.402 11.921 1.00 94.88 254 TYR A N 1
ATOM 2053 C CA . TYR A 1 254 ? 8.532 -13.180 10.754 1.00 94.88 254 TYR A CA 1
ATOM 2054 C C . TYR A 1 254 ? 9.331 -12.322 9.777 1.00 94.88 254 TYR A C 1
ATOM 2056 O O . TYR A 1 254 ? 8.856 -11.330 9.232 1.00 94.88 254 TYR A O 1
ATOM 2064 N N . LYS A 1 255 ? 10.564 -12.757 9.508 1.00 93.12 255 LYS A N 1
ATOM 2065 C CA . LYS A 1 255 ? 11.471 -12.082 8.570 1.00 93.12 255 LYS A CA 1
ATOM 2066 C C . LYS A 1 255 ? 11.140 -12.382 7.107 1.00 93.12 255 LYS A C 1
ATOM 2068 O O . LYS A 1 255 ? 11.649 -11.725 6.203 1.00 93.12 255 LYS A O 1
ATOM 2073 N N . TYR A 1 256 ? 10.269 -13.360 6.871 1.00 93.19 256 TYR A N 1
ATOM 2074 C CA . TYR A 1 256 ? 9.823 -13.746 5.546 1.00 93.19 256 TYR A CA 1
ATOM 2075 C C . TYR A 1 256 ? 8.345 -14.138 5.565 1.00 93.19 256 TYR A C 1
ATOM 2077 O O . TYR A 1 256 ? 7.953 -15.035 6.309 1.00 93.19 256 TYR A O 1
ATOM 2085 N N . MET A 1 257 ? 7.541 -13.484 4.728 1.00 95.38 257 MET A N 1
ATOM 2086 C CA . MET A 1 257 ? 6.175 -13.892 4.403 1.00 95.38 257 MET A CA 1
ATOM 2087 C C . MET A 1 257 ? 6.025 -13.940 2.884 1.00 95.38 257 MET A C 1
ATOM 2089 O O . MET A 1 257 ? 6.690 -13.205 2.150 1.00 95.38 257 MET A O 1
ATOM 2093 N N . LEU A 1 258 ? 5.158 -14.825 2.399 1.00 94.50 258 LEU A N 1
ATOM 2094 C CA . LEU A 1 258 ? 4.949 -14.991 0.967 1.00 94.50 258 LEU A CA 1
ATOM 2095 C C . LEU A 1 258 ? 4.194 -13.785 0.402 1.00 94.50 258 LEU A C 1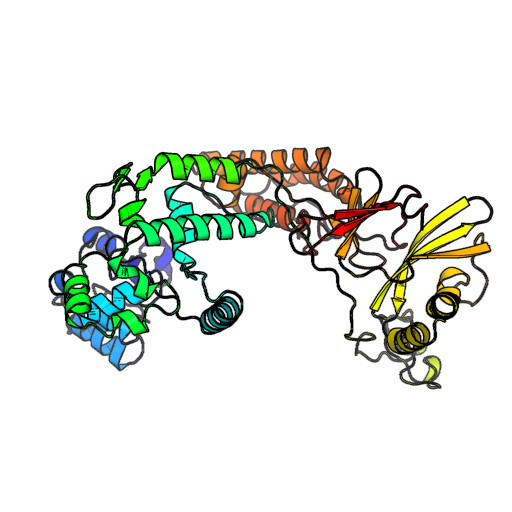
ATOM 2097 O O . LEU A 1 258 ? 3.065 -13.505 0.798 1.00 94.50 258 LEU A O 1
ATOM 2101 N N . VAL A 1 259 ? 4.830 -13.101 -0.549 1.00 94.44 259 VAL A N 1
ATOM 2102 C CA . VAL A 1 259 ? 4.210 -12.075 -1.390 1.00 94.44 259 VAL A CA 1
ATOM 2103 C C . VAL A 1 259 ? 4.446 -12.469 -2.842 1.00 94.44 259 VAL A C 1
ATOM 2105 O O . VAL A 1 259 ? 5.588 -12.616 -3.283 1.00 94.44 259 VAL A O 1
ATOM 2108 N N . SER A 1 260 ? 3.355 -12.671 -3.569 1.00 94.12 260 SER A N 1
ATOM 2109 C CA . SER A 1 260 ? 3.326 -12.918 -5.008 1.00 94.12 260 SER A CA 1
ATOM 2110 C C . SER A 1 260 ? 2.834 -11.656 -5.719 1.00 94.12 260 SER A C 1
ATOM 2112 O O . SER A 1 260 ? 2.043 -10.875 -5.183 1.00 94.12 260 SER A O 1
ATOM 2114 N N . ARG A 1 261 ? 3.312 -11.431 -6.944 1.00 93.00 261 ARG A N 1
ATOM 2115 C CA . ARG A 1 261 ? 2.838 -10.343 -7.805 1.00 93.00 261 ARG A CA 1
ATOM 2116 C C . ARG A 1 261 ? 2.161 -10.943 -9.022 1.00 93.00 261 ARG A C 1
ATOM 2118 O O . ARG A 1 261 ? 2.738 -11.809 -9.674 1.00 93.00 261 ARG A O 1
ATOM 2125 N N . ASP A 1 262 ? 0.963 -10.460 -9.331 1.00 94.19 262 ASP A N 1
ATOM 2126 C CA . ASP A 1 262 ? 0.272 -10.876 -10.545 1.00 94.19 262 ASP A CA 1
ATOM 2127 C C . ASP A 1 262 ? 1.089 -10.477 -11.780 1.00 94.19 262 ASP A C 1
ATOM 2129 O O . ASP A 1 262 ? 1.560 -9.336 -11.908 1.00 94.19 262 ASP A O 1
ATOM 2133 N N . THR A 1 263 ? 1.274 -11.439 -12.678 1.00 95.81 263 THR A N 1
ATOM 2134 C CA . THR A 1 263 ? 2.010 -11.251 -13.921 1.00 95.81 263 THR A CA 1
ATOM 2135 C C . THR A 1 263 ? 1.034 -11.044 -15.058 1.00 95.81 263 THR A C 1
ATOM 2137 O O . THR A 1 263 ? 0.172 -11.883 -15.306 1.00 95.81 263 THR A O 1
ATOM 2140 N N . THR A 1 264 ? 1.196 -9.958 -15.803 1.00 94.75 264 THR A N 1
ATOM 2141 C CA . THR A 1 264 ? 0.226 -9.580 -16.832 1.00 94.75 264 THR A CA 1
ATOM 2142 C C . THR A 1 264 ? 0.897 -9.302 -18.166 1.00 94.75 264 THR A C 1
ATOM 2144 O O . THR A 1 264 ? 2.073 -8.947 -18.255 1.00 94.75 264 THR A O 1
ATOM 2147 N N . THR A 1 265 ? 0.131 -9.461 -19.241 1.00 95.06 265 THR A N 1
ATOM 2148 C CA . THR A 1 265 ? 0.469 -8.878 -20.542 1.00 95.06 265 THR A CA 1
ATOM 2149 C C . THR A 1 265 ? -0.488 -7.727 -20.794 1.00 95.06 265 THR A C 1
ATOM 2151 O O . THR A 1 265 ? -1.654 -7.784 -20.402 1.00 95.06 265 THR A O 1
ATOM 2154 N N . LYS A 1 266 ? 0.002 -6.657 -21.409 1.00 91.06 266 LYS A N 1
ATOM 2155 C CA . LYS A 1 266 ? -0.806 -5.475 -21.674 1.00 91.06 266 LYS A CA 1
ATOM 2156 C C . LYS A 1 266 ? -1.622 -5.654 -22.949 1.00 91.06 266 LYS A C 1
ATOM 2158 O O . LYS A 1 266 ? -1.153 -6.192 -23.952 1.00 91.06 266 LYS A O 1
ATOM 2163 N N . ASN A 1 267 ? -2.848 -5.148 -22.894 1.00 87.62 267 ASN A N 1
ATOM 2164 C CA . ASN A 1 267 ? -3.736 -4.960 -24.036 1.00 87.62 267 ASN A CA 1
ATOM 2165 C C . ASN A 1 267 ? -4.368 -3.564 -23.941 1.00 87.62 267 ASN A C 1
ATOM 2167 O O . ASN A 1 267 ? -5.581 -3.433 -23.803 1.00 87.62 267 ASN A O 1
ATOM 2171 N N . GLN A 1 268 ? -3.511 -2.546 -23.894 1.00 84.69 268 GLN A N 1
ATOM 2172 C CA . GLN A 1 268 ? -3.889 -1.148 -23.681 1.00 84.69 268 GLN A CA 1
ATOM 2173 C C . GLN A 1 268 ? -3.406 -0.296 -24.870 1.00 84.69 268 GLN A C 1
ATOM 2175 O O . GLN A 1 268 ? -3.433 -0.768 -26.011 1.00 84.69 268 GLN A O 1
ATOM 2180 N N . GLU A 1 269 ? -2.984 0.945 -24.626 1.00 89.88 269 GLU A N 1
ATOM 2181 C CA . GLU A 1 269 ? -2.502 1.875 -25.641 1.00 89.88 269 GLU A CA 1
ATOM 2182 C C . GLU A 1 269 ? -1.334 1.306 -26.460 1.00 89.88 269 GLU A C 1
ATOM 2184 O O . GLU A 1 269 ? -0.502 0.547 -25.966 1.00 89.88 269 GLU A O 1
ATOM 2189 N N . MET A 1 270 ? -1.259 1.676 -27.742 1.00 90.31 270 MET A N 1
ATOM 2190 C CA . MET A 1 270 ? -0.153 1.277 -28.622 1.00 90.31 270 MET A CA 1
ATOM 2191 C C . MET A 1 270 ? 1.030 2.254 -28.571 1.00 90.31 270 MET A C 1
ATOM 2193 O O . MET A 1 270 ? 2.176 1.851 -28.780 1.00 90.31 270 MET A O 1
ATOM 2197 N N . PHE A 1 271 ? 0.743 3.532 -28.331 1.00 91.00 271 PHE A N 1
ATOM 2198 C CA . PHE A 1 271 ? 1.677 4.655 -28.302 1.00 91.00 271 PHE A CA 1
ATOM 2199 C C . PHE A 1 271 ? 1.008 5.863 -27.629 1.00 91.00 271 PHE A C 1
ATOM 2201 O O . PHE A 1 271 ? -0.204 5.851 -27.398 1.00 91.00 271 PHE A O 1
ATOM 2208 N N . GLY A 1 272 ? 1.780 6.910 -27.331 1.00 89.56 272 GLY A N 1
ATOM 2209 C CA . GLY A 1 272 ? 1.231 8.165 -26.817 1.00 89.56 272 GLY A CA 1
ATOM 2210 C C . GLY A 1 272 ? 0.284 8.820 -27.827 1.00 89.56 272 GLY A C 1
ATOM 2211 O O . GLY A 1 272 ? 0.590 8.879 -29.015 1.00 89.56 272 GLY A O 1
ATOM 2212 N N . MET A 1 273 ? -0.861 9.325 -27.357 1.00 90.19 273 MET A N 1
ATOM 2213 C CA . MET A 1 273 ? -1.914 9.881 -28.223 1.00 90.19 273 MET A CA 1
ATOM 2214 C C . MET A 1 273 ? -1.553 11.229 -28.862 1.00 90.19 273 MET A C 1
ATOM 2216 O O . MET A 1 273 ? -2.190 11.635 -29.833 1.00 90.19 273 MET A O 1
ATOM 2220 N N . THR A 1 274 ? -0.541 11.924 -28.339 1.00 92.38 274 THR A N 1
ATOM 2221 C CA . THR A 1 274 ? -0.088 13.203 -28.888 1.00 92.38 274 THR A CA 1
ATOM 2222 C C . THR A 1 274 ? 0.516 13.007 -30.274 1.00 92.38 274 THR A C 1
ATOM 2224 O O . THR A 1 274 ? 1.469 12.244 -30.450 1.00 92.38 274 THR A O 1
ATOM 2227 N N . ILE A 1 275 ? -0.023 13.735 -31.252 1.00 91.81 275 ILE A N 1
ATOM 2228 C CA . ILE A 1 275 ? 0.529 13.809 -32.604 1.00 91.81 275 ILE A CA 1
ATOM 2229 C C . ILE A 1 275 ? 1.573 14.918 -32.625 1.00 91.81 275 ILE A C 1
ATOM 2231 O O . ILE A 1 275 ? 1.278 16.069 -32.310 1.00 91.81 275 ILE A O 1
ATOM 2235 N N . TYR A 1 276 ? 2.785 14.567 -33.029 1.00 93.19 276 TYR A N 1
ATOM 2236 C CA . TYR A 1 276 ? 3.883 15.503 -33.203 1.00 93.19 276 TYR A CA 1
ATOM 2237 C C . TYR A 1 276 ? 4.055 15.845 -34.685 1.00 93.19 276 TYR A C 1
ATOM 2239 O O . TYR A 1 276 ? 3.822 14.983 -35.542 1.00 93.19 276 TYR A O 1
ATOM 2247 N N . PRO A 1 277 ? 4.447 17.088 -35.011 1.00 92.56 277 PRO A N 1
ATOM 2248 C CA . PRO A 1 277 ? 4.731 17.473 -36.386 1.00 92.56 277 PRO A CA 1
ATOM 2249 C C . PRO A 1 277 ? 5.965 16.732 -36.925 1.00 92.56 277 PRO A C 1
ATOM 2251 O O . PRO A 1 277 ? 6.713 16.102 -36.176 1.00 92.56 277 PRO A O 1
ATOM 2254 N N . ARG A 1 278 ? 6.188 16.814 -38.242 1.00 90.56 278 ARG A N 1
ATOM 2255 C CA . ARG A 1 278 ? 7.425 16.327 -38.875 1.00 90.56 278 ARG A CA 1
ATOM 2256 C C . ARG A 1 278 ? 8.663 16.992 -38.263 1.00 90.56 278 ARG A C 1
ATOM 2258 O O . ARG A 1 278 ? 8.577 18.133 -37.811 1.00 90.56 278 ARG A O 1
ATOM 2265 N N . ALA A 1 279 ? 9.807 16.308 -38.307 1.00 85.06 279 ALA A N 1
ATOM 2266 C CA . ALA A 1 279 ? 11.026 16.690 -37.585 1.00 85.06 279 ALA A CA 1
ATOM 2267 C C . ALA A 1 279 ? 11.464 18.152 -37.796 1.00 85.06 279 ALA A C 1
ATOM 2269 O O . ALA A 1 279 ? 11.855 18.810 -36.839 1.00 85.06 279 ALA A O 1
ATOM 2270 N N . GLU A 1 280 ? 11.335 18.685 -39.015 1.00 84.69 280 GLU A N 1
ATOM 2271 C CA . GLU A 1 280 ? 11.666 20.084 -39.341 1.00 84.69 280 GLU A CA 1
ATOM 2272 C C . GLU A 1 280 ? 10.885 21.115 -38.514 1.00 84.69 280 GLU A C 1
ATOM 2274 O O . GLU A 1 280 ? 11.398 22.191 -38.216 1.00 84.69 280 GLU A O 1
ATOM 2279 N N . ARG A 1 281 ? 9.633 20.792 -38.168 1.00 86.56 281 ARG A N 1
ATOM 2280 C CA . ARG A 1 281 ? 8.694 21.664 -37.448 1.00 86.56 281 ARG A CA 1
ATOM 2281 C C . ARG A 1 281 ? 8.558 21.298 -35.970 1.00 86.56 281 ARG A C 1
ATOM 2283 O O . ARG A 1 281 ? 7.852 21.990 -35.243 1.00 86.56 281 ARG A O 1
ATOM 2290 N N . ASP A 1 282 ? 9.177 20.207 -35.528 1.00 85.75 282 ASP A N 1
ATOM 2291 C CA . ASP A 1 282 ? 9.180 19.814 -34.121 1.00 85.75 282 ASP A CA 1
ATOM 2292 C C . ASP A 1 282 ? 10.261 20.586 -33.362 1.00 85.75 282 ASP A C 1
ATOM 2294 O O . ASP A 1 282 ? 11.406 20.669 -33.796 1.00 85.75 282 ASP A O 1
ATOM 2298 N N . ILE A 1 283 ? 9.912 21.106 -32.188 1.00 86.50 283 ILE A N 1
ATOM 2299 C CA . ILE A 1 283 ? 10.836 21.860 -31.331 1.00 86.50 283 ILE A CA 1
ATOM 2300 C C . ILE A 1 283 ? 11.969 20.947 -30.841 1.00 86.50 283 ILE A C 1
ATOM 2302 O O . ILE A 1 283 ? 13.120 21.367 -30.759 1.00 86.50 283 ILE A O 1
ATOM 2306 N N . ALA A 1 284 ? 11.662 19.676 -30.555 1.00 81.81 284 ALA A N 1
ATOM 2307 C CA . ALA A 1 284 ? 12.648 18.727 -30.044 1.00 81.81 284 ALA A CA 1
ATOM 2308 C C . ALA A 1 284 ? 13.577 18.155 -31.133 1.00 81.81 284 ALA A C 1
ATOM 2310 O O . ALA A 1 284 ? 14.624 17.607 -30.786 1.00 81.81 284 ALA A O 1
ATOM 2311 N N . LYS A 1 285 ? 13.180 18.221 -32.418 1.00 76.88 285 LYS A N 1
ATOM 2312 C CA . LYS A 1 285 ? 13.885 17.727 -33.630 1.00 76.88 285 LYS A CA 1
ATOM 2313 C C . LYS A 1 285 ? 14.441 16.289 -33.590 1.00 76.88 285 LYS A C 1
ATOM 2315 O O . LYS A 1 285 ? 15.134 15.870 -34.510 1.00 76.88 285 LYS A O 1
ATOM 2320 N N . SER A 1 286 ? 14.152 15.519 -32.544 1.00 78.75 286 SER A N 1
ATOM 2321 C CA . SER A 1 286 ? 14.813 14.242 -32.220 1.00 78.75 286 SER A CA 1
ATOM 2322 C C . SER A 1 286 ? 13.831 13.102 -31.939 1.00 78.75 286 SER A C 1
ATOM 2324 O O . SER A 1 286 ? 14.232 11.988 -31.593 1.00 78.75 286 SER A O 1
ATOM 2326 N N . ARG A 1 287 ? 12.524 13.354 -32.079 1.00 84.94 287 ARG A N 1
ATOM 2327 C CA . ARG A 1 287 ? 11.486 12.355 -31.815 1.00 84.94 287 ARG A CA 1
ATOM 2328 C C . ARG A 1 287 ? 11.531 11.240 -32.854 1.00 84.94 287 ARG A C 1
ATOM 2330 O O . ARG A 1 287 ? 11.483 11.487 -34.054 1.00 84.94 287 ARG A O 1
ATOM 2337 N N . LYS A 1 288 ? 11.528 9.993 -32.379 1.00 86.00 288 LYS A N 1
ATOM 2338 C CA . LYS A 1 288 ? 11.280 8.821 -33.227 1.00 86.00 288 LYS A CA 1
ATOM 2339 C C . LYS A 1 288 ? 9.778 8.696 -33.462 1.00 86.00 288 LYS A C 1
ATOM 2341 O O . LYS A 1 288 ? 9.054 8.224 -32.583 1.00 86.00 288 LYS A O 1
ATOM 2346 N N . LEU A 1 289 ? 9.331 9.185 -34.616 1.00 89.25 289 LEU A N 1
ATOM 2347 C CA . LEU A 1 289 ? 7.923 9.212 -34.994 1.00 89.25 289 LEU A CA 1
ATOM 2348 C C . LEU A 1 289 ? 7.443 7.842 -35.490 1.00 89.25 289 LEU A C 1
ATOM 2350 O O . LEU A 1 289 ? 8.189 7.069 -36.088 1.00 89.25 289 LEU A O 1
ATOM 2354 N N . ILE A 1 290 ? 6.169 7.565 -35.243 1.00 89.75 290 ILE A N 1
ATOM 2355 C CA . ILE A 1 290 ? 5.437 6.384 -35.698 1.00 89.75 290 ILE A CA 1
ATOM 2356 C C . ILE A 1 290 ? 4.359 6.865 -36.670 1.00 89.75 290 ILE A C 1
ATOM 2358 O O . ILE A 1 290 ? 3.635 7.816 -36.361 1.00 89.75 290 ILE A O 1
ATOM 2362 N N . GLU A 1 291 ? 4.236 6.207 -37.825 1.00 90.44 291 GLU A N 1
ATOM 2363 C CA . GLU A 1 291 ? 3.225 6.547 -38.831 1.00 90.44 291 GLU A CA 1
ATOM 2364 C C . GLU A 1 291 ? 1.807 6.531 -38.242 1.00 90.44 291 GLU A C 1
ATOM 2366 O O . GLU A 1 291 ? 1.426 5.616 -37.509 1.00 90.44 291 GLU A O 1
ATOM 2371 N N . LYS A 1 292 ? 0.991 7.521 -38.621 1.00 89.81 292 LYS A N 1
ATOM 2372 C CA . LYS A 1 292 ? -0.419 7.604 -38.194 1.00 89.81 292 LYS A CA 1
ATOM 2373 C C . LYS A 1 292 ? -1.275 6.488 -38.797 1.00 89.81 292 LYS A C 1
ATOM 2375 O O . LYS A 1 292 ? -2.244 6.042 -38.193 1.00 89.81 292 LYS A O 1
ATOM 2380 N N . ARG A 1 293 ? -0.921 6.067 -40.011 1.00 87.19 293 ARG A N 1
ATOM 2381 C CA . ARG A 1 293 ? -1.492 4.936 -40.745 1.00 87.19 293 ARG A CA 1
ATOM 2382 C C . ARG A 1 293 ? -0.486 4.461 -41.787 1.00 87.19 293 ARG A C 1
ATOM 2384 O O . ARG A 1 293 ? 0.380 5.233 -42.186 1.00 87.19 293 ARG A O 1
ATOM 2391 N N . LYS A 1 294 ? -0.637 3.225 -42.264 1.00 88.25 294 LYS A N 1
ATOM 2392 C CA . LYS A 1 294 ? 0.234 2.661 -43.303 1.00 88.25 294 LYS A CA 1
ATOM 2393 C C . LYS A 1 294 ? 0.307 3.600 -44.516 1.00 88.25 294 LYS A C 1
ATOM 2395 O O . LYS A 1 294 ? -0.732 3.967 -45.064 1.00 88.25 294 LYS A O 1
ATOM 2400 N N . GLY A 1 295 ? 1.524 3.963 -44.919 1.00 89.69 295 GLY A N 1
ATOM 2401 C CA . GLY A 1 295 ? 1.779 4.828 -46.078 1.00 89.69 295 GLY A CA 1
ATOM 2402 C C . GLY A 1 295 ? 1.726 6.328 -45.774 1.00 89.69 295 GLY A C 1
ATOM 2403 O O . GLY A 1 295 ? 1.849 7.141 -46.686 1.00 89.69 295 GLY A O 1
ATOM 2404 N N . PHE A 1 296 ? 1.543 6.720 -44.510 1.00 91.62 296 PHE A N 1
ATOM 2405 C CA . PHE A 1 296 ? 1.631 8.116 -44.083 1.00 91.62 296 PHE A CA 1
ATOM 2406 C C . PHE A 1 296 ? 3.010 8.369 -43.486 1.00 91.62 296 PHE A C 1
ATOM 2408 O O . PHE A 1 296 ? 3.168 8.331 -42.265 1.00 91.62 296 PHE A O 1
ATOM 2415 N N . SER A 1 297 ? 3.984 8.641 -44.365 1.00 90.69 297 SER A N 1
ATOM 2416 C CA . SER A 1 297 ? 5.360 8.939 -43.956 1.00 90.69 297 SER A CA 1
ATOM 2417 C C . SER A 1 297 ? 5.392 10.045 -42.902 1.00 90.69 297 SER A C 1
ATOM 2419 O O . SER A 1 297 ? 4.761 11.103 -43.044 1.00 90.69 297 SER A O 1
ATOM 2421 N N . THR A 1 298 ? 6.167 9.800 -41.850 1.00 91.38 298 THR A N 1
ATOM 2422 C CA . THR A 1 298 ? 6.369 10.737 -40.745 1.00 91.38 298 THR A CA 1
ATOM 2423 C C . THR A 1 298 ? 7.067 12.022 -41.181 1.00 91.38 298 THR A C 1
ATOM 2425 O O . THR A 1 298 ? 6.889 13.055 -40.534 1.00 91.38 298 THR A O 1
ATOM 2428 N N . ASP A 1 299 ? 7.790 11.984 -42.302 1.00 89.25 299 ASP A N 1
ATOM 2429 C CA . ASP A 1 299 ? 8.511 13.132 -42.859 1.00 89.25 299 ASP A CA 1
ATOM 2430 C C . ASP A 1 299 ? 7.561 14.188 -43.423 1.00 89.25 299 ASP A C 1
ATOM 2432 O O . ASP A 1 299 ? 7.872 15.372 -43.417 1.00 89.25 299 ASP A O 1
ATOM 2436 N N . ILE A 1 300 ? 6.366 13.785 -43.862 1.00 91.06 300 ILE A N 1
ATOM 2437 C CA . ILE A 1 300 ? 5.350 14.703 -44.390 1.00 91.06 300 ILE A CA 1
ATOM 2438 C C . ILE A 1 300 ? 4.303 14.993 -43.318 1.00 91.06 300 ILE A C 1
ATOM 2440 O O . ILE A 1 300 ? 3.960 16.152 -43.068 1.00 91.06 300 ILE A O 1
ATOM 2444 N N . TYR A 1 301 ? 3.800 13.937 -42.677 1.00 92.81 301 TYR A N 1
ATOM 2445 C CA . TYR A 1 301 ? 2.564 13.980 -41.899 1.00 92.81 301 TYR A CA 1
ATOM 2446 C C . TYR A 1 301 ? 2.765 14.038 -40.384 1.00 92.81 301 TYR A C 1
ATOM 2448 O O . TYR A 1 301 ? 1.765 14.064 -39.653 1.00 92.81 301 TYR A O 1
ATOM 2456 N N . GLY A 1 302 ? 4.014 14.044 -39.911 1.00 93.12 302 GLY A N 1
ATOM 2457 C CA . GLY A 1 302 ? 4.311 13.856 -38.496 1.00 93.12 302 GLY A CA 1
ATOM 2458 C C . GLY A 1 302 ? 3.872 12.474 -38.003 1.00 93.12 302 GLY A C 1
ATOM 2459 O O . GLY A 1 302 ? 3.618 11.564 -38.796 1.00 93.12 302 GLY A O 1
ATOM 2460 N N . GLY A 1 303 ? 3.750 12.298 -36.690 1.00 93.88 303 GLY A N 1
ATOM 2461 C CA . GLY A 1 303 ? 3.392 10.992 -36.145 1.00 93.88 303 GLY A CA 1
ATOM 2462 C C . GLY A 1 303 ? 3.243 10.931 -34.635 1.00 93.88 303 GLY A C 1
ATOM 2463 O O . GLY A 1 303 ? 3.365 11.929 -33.927 1.00 93.88 303 GLY A O 1
ATOM 2464 N N . TYR A 1 304 ? 2.978 9.723 -34.153 1.00 93.31 304 TYR A N 1
ATOM 2465 C CA . TYR A 1 304 ? 2.946 9.413 -32.725 1.00 93.31 304 TYR A CA 1
ATOM 2466 C C . TYR A 1 304 ? 4.353 9.123 -32.197 1.00 93.31 304 TYR A C 1
ATOM 2468 O O . TYR A 1 304 ? 5.290 8.939 -32.970 1.00 93.31 304 TYR A O 1
ATOM 2476 N N . THR A 1 305 ? 4.514 9.047 -30.876 1.00 90.50 305 THR A N 1
ATOM 2477 C CA . THR A 1 305 ? 5.775 8.629 -30.241 1.00 90.50 305 THR A CA 1
ATOM 2478 C C . THR A 1 305 ? 5.515 7.700 -29.059 1.00 90.50 305 THR A C 1
ATOM 2480 O O . THR A 1 305 ? 4.380 7.557 -28.607 1.00 90.50 305 THR A O 1
ATOM 2483 N N . GLY A 1 306 ? 6.575 7.066 -28.547 1.00 86.19 306 GLY A N 1
ATOM 2484 C CA . GLY A 1 306 ? 6.509 6.277 -27.317 1.00 86.19 306 GLY A CA 1
ATOM 2485 C C . GLY A 1 306 ? 5.748 4.966 -27.487 1.00 86.19 306 GLY A C 1
ATOM 2486 O O . GLY A 1 306 ? 4.691 4.786 -26.896 1.00 86.19 306 GLY A O 1
ATOM 2487 N N . THR A 1 307 ? 6.285 4.046 -28.291 1.00 86.88 307 THR A N 1
ATOM 2488 C CA . THR A 1 307 ? 5.702 2.712 -28.491 1.00 86.88 307 THR A CA 1
ATOM 2489 C C . THR A 1 307 ? 5.539 1.972 -27.163 1.00 86.88 307 THR A C 1
ATOM 2491 O O . THR A 1 307 ? 6.526 1.675 -26.486 1.00 86.88 307 THR A O 1
ATOM 2494 N N . ALA A 1 308 ? 4.302 1.617 -26.824 1.00 92.12 308 ALA A N 1
ATOM 2495 C CA . ALA A 1 308 ? 4.008 0.760 -25.687 1.00 92.12 308 ALA A CA 1
ATOM 2496 C C . ALA A 1 308 ? 4.418 -0.689 -25.985 1.00 92.12 308 ALA A C 1
ATOM 2498 O O . ALA A 1 308 ? 4.394 -1.147 -27.133 1.00 92.12 308 ALA A O 1
ATOM 2499 N N . ALA A 1 309 ? 4.772 -1.437 -24.943 1.00 94.56 309 ALA A N 1
ATOM 2500 C CA . ALA A 1 309 ? 5.064 -2.860 -25.057 1.00 94.56 309 ALA A CA 1
ATOM 2501 C C . ALA A 1 309 ? 3.855 -3.693 -24.604 1.00 94.56 309 ALA A C 1
ATOM 2503 O O . ALA A 1 309 ? 3.192 -3.360 -23.625 1.00 94.56 309 ALA A O 1
ATOM 2504 N N . ALA A 1 310 ? 3.561 -4.779 -25.320 1.00 95.88 310 ALA A N 1
ATOM 2505 C CA . ALA A 1 310 ? 2.555 -5.755 -24.891 1.00 95.88 310 ALA A CA 1
ATOM 2506 C C . ALA A 1 310 ? 3.100 -6.646 -23.765 1.00 95.88 310 ALA A C 1
ATOM 2508 O O . ALA A 1 310 ? 2.382 -7.020 -22.842 1.00 95.88 310 ALA A O 1
ATOM 2509 N N . TYR A 1 311 ? 4.373 -7.015 -23.875 1.00 97.19 311 TYR A N 1
ATOM 2510 C CA . TYR A 1 311 ? 5.135 -7.861 -22.959 1.00 97.19 311 TYR A CA 1
ATOM 2511 C C . TYR A 1 311 ? 6.621 -7.785 -23.354 1.00 97.19 311 TYR A C 1
ATOM 2513 O O . TYR A 1 311 ? 6.999 -7.002 -24.234 1.00 97.19 311 TYR A O 1
ATOM 2521 N N . MET A 1 312 ? 7.476 -8.587 -22.721 1.00 97.75 312 MET A N 1
ATOM 2522 C CA . MET A 1 312 ? 8.900 -8.679 -23.037 1.00 97.75 312 MET A CA 1
ATOM 2523 C C . MET A 1 312 ? 9.267 -10.029 -23.661 1.00 97.75 312 MET A C 1
ATOM 2525 O O . MET A 1 312 ? 8.551 -11.015 -23.525 1.00 97.75 312 MET A O 1
ATOM 2529 N N . ALA A 1 313 ? 10.418 -10.084 -24.315 1.00 98.12 313 ALA A N 1
ATOM 2530 C CA . ALA A 1 313 ? 11.093 -11.308 -24.716 1.00 98.12 313 ALA A CA 1
ATOM 2531 C C . ALA A 1 313 ? 12.511 -11.319 -24.133 1.00 98.12 313 ALA A C 1
ATOM 2533 O O . ALA A 1 313 ? 13.120 -10.261 -23.955 1.00 98.12 313 ALA A O 1
ATOM 2534 N N . ILE A 1 314 ? 13.045 -12.504 -23.852 1.00 98.38 314 ILE A N 1
ATOM 2535 C CA . ILE A 1 314 ? 14.460 -12.691 -23.521 1.00 98.38 314 ILE A CA 1
ATOM 2536 C C . ILE A 1 314 ? 15.139 -13.280 -24.747 1.00 98.38 314 ILE A C 1
ATOM 2538 O O . ILE A 1 314 ? 14.709 -14.306 -25.277 1.00 98.38 314 ILE A O 1
ATOM 2542 N N . VAL A 1 315 ? 16.203 -12.619 -25.188 1.00 97.88 315 VAL A N 1
ATOM 2543 C CA . VAL A 1 315 ? 17.007 -13.036 -26.336 1.00 97.88 315 VAL A CA 1
ATOM 2544 C C . VAL A 1 315 ? 18.459 -13.209 -25.922 1.00 97.88 315 VAL A C 1
ATOM 2546 O O . VAL A 1 315 ? 18.949 -12.485 -25.054 1.00 97.88 315 VAL A O 1
ATOM 2549 N N . ARG A 1 316 ? 19.162 -14.127 -26.579 1.00 97.50 316 ARG A N 1
ATOM 2550 C CA . ARG A 1 316 ? 20.620 -14.227 -26.530 1.00 97.50 316 ARG A CA 1
ATOM 2551 C C . ARG A 1 316 ? 21.176 -13.582 -27.787 1.00 97.50 316 ARG A C 1
ATOM 2553 O O . ARG A 1 316 ? 20.931 -14.060 -28.887 1.00 97.50 316 ARG A O 1
ATOM 2560 N N . ILE A 1 317 ? 21.898 -12.480 -27.629 1.00 96.69 317 ILE A N 1
ATOM 2561 C CA . ILE A 1 317 ? 22.571 -11.785 -28.727 1.00 96.69 317 ILE A CA 1
ATOM 2562 C C . ILE A 1 317 ? 23.972 -12.374 -28.862 1.00 96.69 317 ILE A C 1
ATOM 2564 O O . ILE A 1 317 ? 24.773 -12.278 -27.930 1.00 96.69 317 ILE A O 1
ATOM 2568 N N . ASN A 1 318 ? 24.264 -12.954 -30.022 1.00 96.12 318 ASN A N 1
ATOM 2569 C CA . ASN A 1 318 ? 25.554 -13.546 -30.345 1.00 96.12 318 ASN A CA 1
ATOM 2570 C C . ASN A 1 318 ? 26.449 -12.462 -30.953 1.00 96.12 318 ASN A C 1
ATOM 2572 O O . ASN A 1 318 ? 26.147 -11.906 -32.014 1.00 96.12 318 ASN A O 1
ATOM 2576 N N . LYS A 1 319 ? 27.532 -12.128 -30.251 1.00 94.06 319 LYS A N 1
ATOM 2577 C CA . LYS A 1 319 ? 28.545 -11.164 -30.684 1.00 94.06 319 LYS A CA 1
ATOM 2578 C C . LYS A 1 319 ? 29.811 -11.887 -31.124 1.00 94.06 319 LYS A C 1
ATOM 2580 O O . LYS A 1 319 ? 30.029 -13.039 -30.769 1.00 94.06 319 LYS A O 1
ATOM 2585 N N . THR A 1 320 ? 30.695 -11.184 -31.827 1.00 90.38 320 THR A N 1
ATOM 2586 C CA . THR A 1 320 ? 31.950 -11.753 -32.356 1.00 90.38 320 THR A CA 1
ATOM 2587 C C . THR A 1 320 ? 32.832 -12.433 -31.305 1.00 90.38 320 THR A C 1
ATOM 2589 O O . THR A 1 320 ? 33.523 -13.388 -31.633 1.00 90.38 320 THR A O 1
ATOM 2592 N N . LYS A 1 321 ? 32.820 -11.961 -30.051 1.00 89.69 321 LYS A N 1
ATOM 2593 C CA . LYS A 1 321 ? 33.677 -12.486 -28.969 1.00 89.69 321 LYS A CA 1
ATOM 2594 C C . LYS A 1 321 ? 32.909 -12.979 -27.737 1.00 89.69 321 LYS A C 1
ATOM 2596 O O . LYS A 1 321 ? 33.529 -13.392 -26.765 1.00 89.69 321 LYS A O 1
ATOM 2601 N N . SER A 1 322 ? 31.582 -12.865 -27.718 1.00 92.19 322 SER A N 1
ATOM 2602 C CA . SER A 1 322 ? 30.778 -13.175 -26.530 1.00 92.19 322 SER A CA 1
ATOM 2603 C C . SER A 1 322 ? 29.301 -13.342 -26.867 1.00 92.19 322 SER A C 1
ATOM 2605 O O . SER A 1 322 ? 28.857 -13.014 -27.964 1.00 92.19 322 SER A O 1
ATOM 2607 N N . SER A 1 323 ? 28.509 -13.815 -25.908 1.00 92.62 323 SER A N 1
ATOM 2608 C CA . SER A 1 323 ? 27.049 -13.747 -25.979 1.00 92.62 323 SER A CA 1
ATOM 2609 C C . SER A 1 323 ? 26.506 -12.895 -24.836 1.00 92.62 323 SER A C 1
ATOM 2611 O O . SER A 1 323 ? 27.148 -12.729 -23.799 1.00 92.62 323 SER A O 1
ATOM 2613 N N . GLN A 1 324 ? 25.336 -12.296 -25.043 1.00 94.44 324 GLN A N 1
ATOM 2614 C CA . GLN A 1 324 ? 24.689 -11.460 -24.039 1.00 94.44 324 GLN A CA 1
ATOM 2615 C C . GLN A 1 324 ? 23.189 -11.728 -24.017 1.00 94.44 324 GLN A C 1
ATOM 2617 O O . GLN A 1 324 ? 22.515 -11.546 -25.032 1.00 94.44 324 GLN A O 1
ATOM 2622 N N . TYR A 1 325 ? 22.658 -12.096 -22.853 1.00 96.88 325 TYR A N 1
ATOM 2623 C CA . TYR A 1 325 ? 21.216 -12.194 -22.658 1.00 96.88 325 TYR A CA 1
ATOM 2624 C C . TYR A 1 325 ? 20.636 -10.805 -22.405 1.00 96.88 325 TYR A C 1
ATOM 2626 O O . TYR A 1 325 ? 21.178 -10.022 -21.619 1.00 96.88 325 TYR A O 1
ATOM 2634 N N . LYS A 1 326 ? 19.540 -10.485 -23.091 1.00 97.06 326 LYS A N 1
ATOM 2635 C CA . LYS A 1 326 ? 18.904 -9.170 -23.023 1.00 97.06 326 LYS A CA 1
ATOM 2636 C C . LYS A 1 326 ? 17.388 -9.289 -22.994 1.00 97.06 326 LYS A C 1
ATOM 2638 O O . LYS A 1 326 ? 16.807 -10.098 -23.717 1.00 97.06 326 LYS A O 1
ATOM 2643 N N . VAL A 1 327 ? 16.755 -8.443 -22.187 1.00 98.12 327 VAL A N 1
ATOM 2644 C CA . VAL A 1 327 ? 15.301 -8.259 -22.188 1.00 98.12 327 VAL A CA 1
ATOM 2645 C C . VAL A 1 327 ? 14.939 -7.236 -23.263 1.00 98.12 327 VAL A C 1
ATOM 2647 O O . VAL A 1 327 ? 15.483 -6.132 -23.292 1.00 98.12 327 VAL A O 1
ATOM 2650 N N . ILE A 1 328 ? 14.017 -7.596 -24.150 1.00 97.38 328 ILE A N 1
ATOM 2651 C CA . ILE A 1 328 ? 13.562 -6.767 -25.268 1.00 97.38 328 ILE A CA 1
ATOM 2652 C C . ILE A 1 328 ? 12.053 -6.568 -25.163 1.00 97.38 328 ILE A C 1
ATOM 2654 O O . ILE A 1 328 ? 11.309 -7.497 -24.867 1.00 97.38 328 ILE A O 1
ATOM 2658 N N . ALA A 1 329 ? 11.590 -5.346 -25.406 1.00 96.06 329 ALA A N 1
ATOM 2659 C CA . ALA A 1 329 ? 10.169 -5.036 -25.452 1.00 96.06 329 ALA A CA 1
ATOM 2660 C C . ALA A 1 329 ? 9.546 -5.567 -26.749 1.00 96.06 329 ALA A C 1
ATOM 2662 O O . ALA A 1 329 ? 10.068 -5.313 -27.835 1.00 96.06 329 ALA A O 1
ATOM 2663 N N . VAL A 1 330 ? 8.405 -6.246 -26.641 1.00 96.69 330 VAL A N 1
AT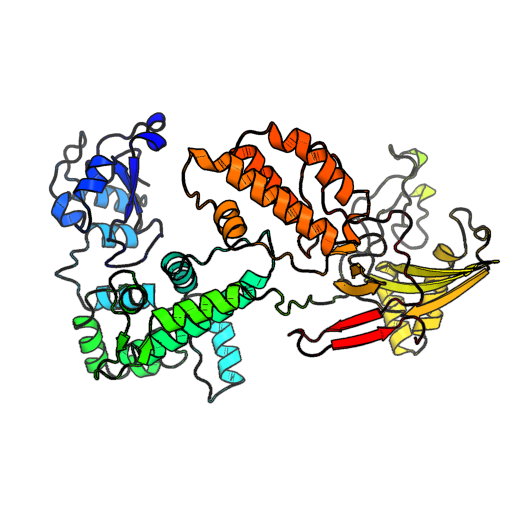OM 2664 C CA . VAL A 1 330 ? 7.597 -6.640 -27.797 1.00 96.69 330 VAL A CA 1
ATOM 2665 C C . VAL A 1 330 ? 6.528 -5.566 -28.025 1.00 96.69 330 VAL A C 1
ATOM 2667 O O . VAL A 1 330 ? 5.682 -5.368 -27.148 1.00 96.69 330 VAL A O 1
ATOM 2670 N N . PRO A 1 331 ? 6.551 -4.840 -29.161 1.00 94.31 331 PRO A N 1
ATOM 2671 C CA . PRO A 1 331 ? 5.648 -3.715 -29.390 1.00 94.31 331 PRO A CA 1
ATOM 2672 C C . PRO A 1 331 ? 4.170 -4.106 -29.355 1.00 94.31 331 PRO A C 1
ATOM 2674 O O . PRO A 1 331 ? 3.757 -5.076 -29.994 1.00 94.31 331 PRO A O 1
ATOM 2677 N N . MET A 1 332 ? 3.352 -3.288 -28.693 1.00 94.31 332 MET A N 1
ATOM 2678 C CA . MET A 1 332 ? 1.905 -3.484 -28.603 1.00 94.31 332 MET A CA 1
ATOM 2679 C C . MET A 1 332 ? 1.229 -3.489 -29.984 1.00 94.31 332 MET A C 1
ATOM 2681 O O . MET A 1 332 ? 0.342 -4.301 -30.248 1.00 94.31 332 MET A O 1
ATOM 2685 N N . THR A 1 333 ? 1.740 -2.685 -30.922 1.00 91.56 333 THR A N 1
ATOM 2686 C CA . THR A 1 333 ? 1.296 -2.642 -32.329 1.00 91.56 333 THR A CA 1
ATOM 2687 C C . THR A 1 333 ? 1.448 -3.972 -33.073 1.00 91.56 333 THR A C 1
ATOM 2689 O O . THR A 1 333 ? 0.793 -4.187 -34.091 1.00 91.56 333 THR A O 1
ATOM 2692 N N . LYS A 1 334 ? 2.306 -4.883 -32.595 1.00 93.62 334 LYS A N 1
ATOM 2693 C CA . LYS A 1 334 ? 2.552 -6.188 -33.226 1.00 93.62 334 LYS A CA 1
ATOM 2694 C C . LYS A 1 334 ? 1.782 -7.333 -32.568 1.00 93.62 334 LYS A C 1
ATOM 2696 O O . LYS A 1 334 ? 1.806 -8.444 -33.093 1.00 93.62 334 LYS A O 1
ATOM 2701 N N . ARG A 1 335 ? 1.044 -7.075 -31.478 1.00 93.19 335 ARG A N 1
ATOM 2702 C CA . ARG A 1 335 ? 0.315 -8.108 -30.721 1.00 93.19 335 ARG A CA 1
ATOM 2703 C C . ARG A 1 335 ? -0.688 -8.877 -31.580 1.00 93.19 335 ARG A C 1
ATOM 2705 O O . ARG A 1 335 ? -0.740 -10.094 -31.493 1.00 93.19 335 ARG A O 1
ATOM 2712 N N . ALA A 1 336 ? -1.462 -8.193 -32.424 1.00 93.44 336 ALA A N 1
ATOM 2713 C CA . ALA A 1 336 ? -2.464 -8.848 -33.271 1.00 93.44 336 ALA A CA 1
ATOM 2714 C C . ALA A 1 336 ? -1.828 -9.838 -34.265 1.00 93.44 336 ALA A C 1
ATOM 2716 O O . ALA A 1 336 ? -2.306 -10.961 -34.411 1.00 93.44 336 ALA A O 1
ATOM 2717 N N . ILE A 1 337 ? -0.713 -9.440 -34.888 1.00 95.81 337 ILE A N 1
ATOM 2718 C CA . ILE A 1 337 ? 0.061 -10.291 -35.803 1.00 95.81 337 ILE A CA 1
ATOM 2719 C C . ILE A 1 337 ? 0.628 -11.497 -35.045 1.00 95.81 337 ILE A C 1
ATOM 2721 O O . ILE A 1 337 ? 0.520 -12.625 -35.515 1.00 95.81 337 ILE A O 1
ATOM 2725 N N . LEU A 1 338 ? 1.178 -11.272 -33.850 1.00 96.94 338 LEU A N 1
ATOM 2726 C CA . LEU A 1 338 ? 1.734 -12.334 -33.011 1.00 96.94 338 LEU A CA 1
ATOM 2727 C C . LEU A 1 338 ? 0.664 -13.310 -32.501 1.00 96.94 338 LEU A C 1
ATOM 2729 O O . LEU A 1 338 ? 0.896 -14.510 -32.537 1.00 96.94 338 LEU A O 1
ATOM 2733 N N . ASN A 1 339 ? -0.523 -12.834 -32.114 1.00 95.44 339 ASN A N 1
ATOM 2734 C CA . ASN A 1 339 ? -1.645 -13.697 -31.724 1.00 95.44 339 ASN A CA 1
ATOM 2735 C C . ASN A 1 339 ? -2.110 -14.586 -32.887 1.00 95.44 339 ASN A C 1
ATOM 2737 O O . ASN A 1 339 ? -2.474 -15.740 -32.676 1.00 95.44 339 ASN A O 1
ATOM 2741 N N . LYS A 1 340 ? -2.125 -14.050 -34.117 1.00 97.38 340 LYS A N 1
ATOM 2742 C CA . LYS A 1 340 ? -2.432 -14.840 -35.316 1.00 97.38 340 LYS A CA 1
ATOM 2743 C C . LYS A 1 340 ? -1.350 -15.900 -35.550 1.00 97.38 340 LYS A C 1
ATOM 2745 O O . LYS A 1 340 ? -1.678 -17.072 -35.686 1.00 97.38 340 LYS A O 1
ATOM 275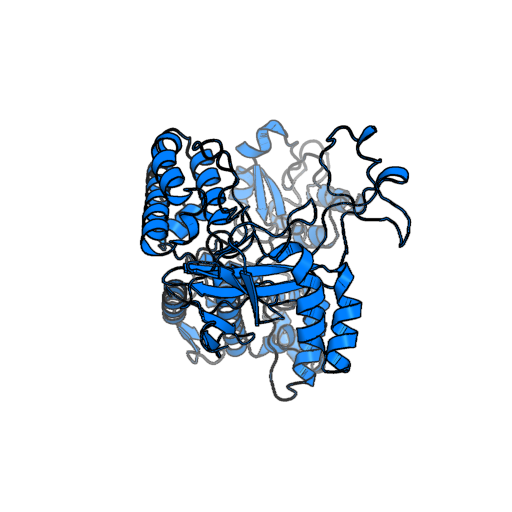0 N N . ALA A 1 341 ? -0.079 -15.506 -35.486 1.00 97.44 341 ALA A N 1
ATOM 2751 C CA . ALA A 1 341 ? 1.050 -16.420 -35.632 1.00 97.44 341 ALA A CA 1
ATOM 2752 C C . ALA A 1 341 ? 1.083 -17.519 -34.551 1.00 97.44 341 ALA A C 1
ATOM 2754 O O . ALA A 1 341 ? 1.479 -18.640 -34.846 1.00 97.44 341 ALA A O 1
ATOM 2755 N N . GLU A 1 342 ? 0.654 -17.220 -33.319 1.00 96.31 342 GLU A N 1
ATOM 2756 C CA . GLU A 1 342 ? 0.524 -18.190 -32.217 1.00 96.31 342 GLU A CA 1
ATOM 2757 C C . GLU A 1 342 ? -0.502 -19.279 -32.555 1.00 96.31 342 GLU A C 1
ATOM 2759 O O . GLU A 1 342 ? -0.203 -20.460 -32.407 1.00 96.31 342 GLU A O 1
ATOM 2764 N N . LYS A 1 343 ? -1.662 -18.901 -33.108 1.00 96.88 343 LYS A N 1
ATOM 2765 C CA . LYS A 1 343 ? -2.687 -19.858 -33.564 1.00 96.88 343 LYS A CA 1
ATOM 2766 C C . LYS A 1 343 ? -2.232 -20.712 -34.750 1.00 96.88 343 LYS A C 1
ATOM 2768 O O . LYS A 1 343 ? -2.672 -21.845 -34.884 1.00 96.88 343 LYS A O 1
ATOM 2773 N N . GLU A 1 344 ? -1.362 -20.171 -35.597 1.00 97.25 344 GLU A N 1
ATOM 2774 C CA . GLU A 1 344 ? -0.821 -20.840 -36.788 1.00 97.25 344 GLU A CA 1
ATOM 2775 C C . GLU A 1 344 ? 0.472 -21.634 -36.506 1.00 97.25 344 GLU A C 1
ATOM 2777 O O . GLU A 1 344 ? 1.092 -22.136 -37.439 1.00 97.25 344 GLU A O 1
ATOM 2782 N N . GLY A 1 345 ? 0.931 -21.713 -35.249 1.00 96.19 345 GLY A N 1
ATOM 2783 C CA . GLY A 1 345 ? 2.167 -22.421 -34.882 1.00 96.19 345 GLY A CA 1
ATOM 2784 C C . GLY A 1 345 ? 3.469 -21.734 -35.330 1.00 96.19 345 GLY A C 1
ATOM 2785 O O . GLY A 1 345 ? 4.541 -22.324 -35.250 1.00 96.19 345 GLY A O 1
ATOM 2786 N N . ASN A 1 346 ? 3.407 -20.474 -35.771 1.00 96.94 346 ASN A N 1
ATOM 2787 C CA . ASN A 1 346 ? 4.520 -19.720 -36.364 1.00 96.94 346 ASN A CA 1
ATOM 2788 C C . ASN A 1 346 ? 5.049 -18.579 -35.471 1.00 96.94 346 ASN A C 1
ATOM 2790 O O . ASN A 1 346 ? 5.780 -17.704 -35.946 1.00 96.94 346 ASN A O 1
ATOM 2794 N N . TYR A 1 347 ? 4.681 -18.558 -34.187 1.00 96.94 347 TYR A N 1
ATOM 2795 C CA . TYR A 1 347 ? 4.969 -17.450 -33.268 1.00 96.94 347 TYR A CA 1
ATOM 2796 C C . TYR A 1 347 ? 6.450 -17.042 -33.237 1.00 96.94 347 TYR A C 1
ATOM 2798 O O . TYR A 1 347 ? 6.765 -15.879 -33.485 1.00 96.94 347 TYR A O 1
ATOM 2806 N N . GLU A 1 348 ? 7.364 -17.985 -32.987 1.00 95.75 348 GLU A N 1
ATOM 2807 C CA . GLU A 1 348 ? 8.798 -17.692 -32.828 1.00 95.75 348 GLU A CA 1
ATOM 2808 C C . GLU A 1 348 ? 9.428 -17.134 -34.113 1.00 95.75 348 GLU A C 1
ATOM 2810 O O . GLU A 1 348 ? 10.212 -16.182 -34.075 1.00 95.75 348 GLU A O 1
ATOM 2815 N N . LYS A 1 349 ? 9.021 -17.648 -35.281 1.00 97.12 349 LYS A N 1
ATOM 2816 C CA . LYS A 1 349 ? 9.470 -17.147 -36.590 1.00 97.12 349 LYS A CA 1
ATOM 2817 C C . LYS A 1 349 ? 9.060 -15.687 -36.793 1.00 97.12 349 LYS A C 1
ATOM 2819 O O . LYS A 1 349 ? 9.890 -14.854 -37.160 1.00 97.12 349 LYS A O 1
ATOM 2824 N N . ILE A 1 350 ? 7.793 -15.370 -36.533 1.00 98.06 350 ILE A N 1
ATOM 2825 C CA . ILE A 1 350 ? 7.251 -14.016 -36.697 1.00 98.06 350 ILE A CA 1
ATOM 2826 C C . ILE A 1 350 ? 7.822 -13.059 -35.643 1.00 98.06 350 ILE A C 1
ATOM 2828 O O . ILE A 1 350 ? 8.169 -11.921 -35.966 1.00 98.06 350 ILE A O 1
ATOM 2832 N N . LEU A 1 351 ? 8.006 -13.517 -34.403 1.00 98.12 351 LEU A N 1
ATOM 2833 C CA . LEU A 1 351 ? 8.666 -12.739 -33.359 1.00 98.12 351 LEU A CA 1
ATOM 2834 C C . LEU A 1 351 ? 10.110 -12.400 -33.749 1.00 98.12 351 LEU A C 1
ATOM 2836 O O . LEU A 1 351 ? 10.513 -11.240 -33.640 1.00 98.12 351 LEU A O 1
ATOM 2840 N N . LYS A 1 352 ? 10.870 -13.367 -34.280 1.00 97.50 352 LYS A N 1
ATOM 2841 C CA . LYS A 1 352 ? 12.240 -13.136 -34.761 1.00 97.50 352 LYS A CA 1
ATOM 2842 C C . LYS A 1 352 ? 12.274 -12.070 -35.854 1.00 97.50 352 LYS A C 1
ATOM 2844 O O . LYS A 1 352 ? 13.112 -11.171 -35.798 1.00 97.50 352 LYS A O 1
ATOM 2849 N N . GLN A 1 353 ? 11.333 -12.100 -36.797 1.00 97.00 353 GLN A N 1
ATOM 2850 C CA . GLN A 1 353 ? 11.205 -11.067 -37.833 1.00 97.00 353 GLN A CA 1
ATOM 2851 C C . GLN A 1 353 ? 10.899 -9.683 -37.243 1.00 97.00 353 GLN A C 1
ATOM 2853 O O . GLN A 1 353 ? 11.525 -8.702 -37.635 1.00 97.00 353 GLN A O 1
ATOM 2858 N N . ILE A 1 354 ? 9.989 -9.597 -36.267 1.00 96.56 354 ILE A N 1
ATOM 2859 C CA . ILE A 1 354 ? 9.618 -8.334 -35.608 1.00 96.56 354 ILE A CA 1
ATOM 2860 C C . ILE A 1 354 ? 10.795 -7.720 -34.837 1.00 96.56 354 ILE A C 1
ATOM 2862 O O . ILE A 1 354 ? 10.954 -6.500 -34.841 1.00 96.56 354 ILE A O 1
ATOM 2866 N N . LEU A 1 355 ? 11.610 -8.542 -34.170 1.00 96.50 355 LEU A N 1
ATOM 2867 C CA . LEU A 1 355 ? 12.719 -8.070 -33.335 1.00 96.50 355 LEU A CA 1
ATOM 2868 C C . LEU A 1 355 ? 14.018 -7.823 -34.119 1.00 96.50 355 LEU A C 1
ATOM 2870 O O . LEU A 1 355 ? 14.867 -7.051 -33.673 1.00 96.50 355 LEU A O 1
ATOM 2874 N N . SER A 1 356 ? 14.180 -8.433 -35.297 1.00 96.06 356 SER A N 1
ATOM 2875 C CA . SER A 1 356 ? 15.410 -8.325 -36.096 1.00 96.06 356 SER A CA 1
ATOM 2876 C C . SER A 1 356 ? 15.828 -6.881 -36.414 1.00 96.06 356 SER A C 1
ATOM 2878 O O . SER A 1 356 ? 16.997 -6.567 -36.176 1.00 96.06 356 SER A O 1
ATOM 2880 N N . PRO A 1 357 ? 14.935 -5.970 -36.864 1.00 92.94 357 PRO A N 1
ATOM 2881 C CA . PRO A 1 357 ? 15.310 -4.588 -37.164 1.00 92.94 357 PRO A CA 1
ATOM 2882 C C . PRO A 1 357 ? 15.948 -3.861 -35.977 1.00 92.94 357 PRO A C 1
ATOM 2884 O O . PRO A 1 357 ? 16.950 -3.174 -36.142 1.00 92.94 357 PRO A O 1
ATOM 2887 N N . SER A 1 358 ? 15.410 -4.042 -34.766 1.00 89.69 358 SER A N 1
ATOM 2888 C CA . SER A 1 358 ? 15.887 -3.325 -33.579 1.00 89.69 358 SER A CA 1
ATOM 2889 C C . SER A 1 358 ? 17.118 -3.967 -32.936 1.00 89.69 358 SER A C 1
ATOM 2891 O O . SER A 1 358 ? 17.886 -3.273 -32.264 1.00 89.69 358 SER A O 1
ATOM 2893 N N . ILE A 1 359 ? 17.338 -5.271 -33.128 1.00 94.38 359 ILE A N 1
ATOM 2894 C CA . ILE A 1 359 ? 18.470 -6.000 -32.540 1.00 94.38 359 ILE A CA 1
ATOM 2895 C C . ILE A 1 359 ? 19.688 -5.993 -33.463 1.00 94.38 359 ILE A C 1
ATOM 2897 O O . ILE A 1 359 ? 20.789 -5.732 -32.982 1.00 94.38 359 ILE A O 1
ATOM 2901 N N . LEU A 1 360 ? 19.503 -6.259 -34.758 1.00 94.69 360 LEU A N 1
ATOM 2902 C CA . LEU A 1 360 ? 20.601 -6.465 -35.706 1.00 94.69 360 LEU A CA 1
ATOM 2903 C C . LEU A 1 360 ? 21.050 -5.178 -36.397 1.00 94.69 360 LEU A C 1
ATOM 2905 O O . LEU A 1 360 ? 22.213 -5.082 -36.771 1.00 94.69 360 LEU A O 1
ATOM 2909 N N . TYR A 1 361 ? 20.171 -4.184 -36.540 1.00 93.25 361 TYR A N 1
ATOM 2910 C CA . TYR A 1 361 ? 20.448 -2.975 -37.315 1.00 93.25 361 TYR A CA 1
ATOM 2911 C C . TYR A 1 361 ? 20.381 -1.715 -36.448 1.00 93.25 361 TYR A C 1
ATOM 2913 O O . TYR A 1 361 ? 19.725 -1.677 -35.403 1.00 93.25 361 TYR A O 1
ATOM 2921 N N . ASN A 1 362 ? 21.130 -0.687 -36.839 1.00 88.50 362 ASN A N 1
ATOM 2922 C CA . ASN A 1 362 ? 21.062 0.643 -36.244 1.00 88.50 362 ASN A CA 1
ATOM 2923 C C . ASN A 1 362 ? 19.942 1.481 -36.885 1.00 88.50 362 ASN A C 1
ATOM 2925 O O . ASN A 1 362 ? 19.298 1.054 -37.840 1.00 88.50 362 ASN A O 1
ATOM 2929 N N . ASP A 1 363 ? 19.739 2.702 -36.388 1.00 80.38 363 ASP A N 1
ATOM 2930 C CA . ASP A 1 363 ? 18.689 3.606 -36.883 1.00 80.38 363 ASP A CA 1
ATOM 2931 C C . ASP A 1 363 ? 18.862 4.005 -38.366 1.00 80.38 363 ASP A C 1
ATOM 2933 O O . ASP A 1 363 ? 17.923 4.499 -38.979 1.00 80.38 363 ASP A O 1
ATOM 2937 N N . LYS A 1 364 ? 20.042 3.769 -38.961 1.00 81.62 364 LYS A N 1
ATOM 2938 C CA . LYS A 1 364 ? 20.337 3.989 -40.389 1.00 81.62 364 LYS A CA 1
ATOM 2939 C C . LYS A 1 364 ? 20.185 2.713 -41.231 1.00 81.62 364 LYS A C 1
ATOM 2941 O O . LYS A 1 364 ? 20.635 2.685 -42.372 1.00 81.62 364 LYS A O 1
ATOM 2946 N N . GLY A 1 365 ? 19.652 1.632 -40.657 1.00 84.75 365 GLY A N 1
ATOM 2947 C CA . GLY A 1 365 ? 19.494 0.340 -41.328 1.00 84.75 365 GLY A CA 1
ATOM 2948 C C . GLY A 1 365 ? 20.799 -0.430 -41.560 1.00 84.75 365 GLY A C 1
ATOM 2949 O O . GLY A 1 365 ? 20.783 -1.454 -42.234 1.00 84.75 365 GLY A O 1
ATOM 2950 N N . LYS A 1 366 ? 21.935 0.019 -41.007 1.00 90.62 366 LYS A N 1
ATOM 2951 C CA . LYS A 1 366 ? 23.213 -0.704 -41.117 1.00 90.62 366 LYS A CA 1
ATOM 2952 C C . LYS A 1 366 ? 23.344 -1.745 -40.001 1.00 90.62 366 LYS A C 1
ATOM 2954 O O . LYS A 1 366 ? 22.906 -1.456 -38.883 1.00 90.62 366 LYS A O 1
ATOM 2959 N N . PRO A 1 367 ? 23.971 -2.911 -40.250 1.00 91.94 367 PRO A N 1
ATOM 2960 C CA . PRO A 1 367 ? 24.245 -3.893 -39.204 1.00 91.94 367 PRO A CA 1
ATOM 2961 C C . PRO A 1 367 ? 24.975 -3.266 -38.009 1.00 91.94 367 PRO A C 1
ATOM 2963 O O . PRO A 1 367 ? 25.896 -2.462 -38.177 1.00 91.94 367 PRO A O 1
ATOM 2966 N N . LYS A 1 368 ? 24.560 -3.606 -36.788 1.00 92.44 368 LYS A N 1
ATOM 2967 C CA . LYS A 1 368 ? 25.222 -3.153 -35.562 1.00 92.44 368 LYS A CA 1
ATOM 2968 C C . LYS A 1 368 ? 26.583 -3.823 -35.440 1.00 92.44 368 LYS A C 1
ATOM 2970 O O . LYS A 1 368 ? 26.688 -5.047 -35.478 1.00 92.44 368 LYS A O 1
ATOM 2975 N N . ALA A 1 369 ? 27.615 -3.008 -35.233 1.00 88.31 369 ALA A N 1
ATOM 2976 C CA . ALA A 1 369 ? 28.982 -3.485 -35.087 1.00 88.31 369 ALA A CA 1
ATOM 2977 C C . ALA A 1 369 ? 29.084 -4.562 -33.993 1.00 88.31 369 ALA A C 1
ATOM 2979 O O . ALA A 1 369 ? 28.619 -4.374 -32.866 1.00 88.31 369 ALA A O 1
ATOM 2980 N N . GLY A 1 370 ? 29.685 -5.698 -34.348 1.00 89.56 370 GLY A N 1
ATOM 2981 C CA . GLY A 1 370 ? 29.929 -6.816 -33.441 1.00 89.56 370 GLY A CA 1
ATOM 2982 C C . GLY A 1 370 ? 28.713 -7.682 -33.103 1.00 89.56 370 GLY A C 1
ATOM 2983 O O . GLY A 1 370 ? 28.880 -8.603 -32.311 1.00 89.56 370 GLY A O 1
ATOM 2984 N N . VAL A 1 371 ? 27.520 -7.429 -33.660 1.00 93.75 371 VAL A N 1
ATOM 2985 C CA . VAL A 1 371 ? 26.336 -8.298 -33.508 1.00 93.75 371 VAL A CA 1
ATOM 2986 C C . VAL A 1 371 ? 26.211 -9.201 -34.735 1.00 93.75 371 VAL A C 1
ATOM 2988 O O . VAL A 1 371 ? 26.057 -8.703 -35.844 1.00 93.75 371 VAL A O 1
ATOM 2991 N N . ILE A 1 372 ? 26.262 -10.520 -34.533 1.00 94.06 372 ILE A N 1
ATOM 2992 C CA . ILE A 1 372 ? 26.206 -11.520 -35.612 1.00 94.06 372 ILE A CA 1
ATOM 2993 C C . ILE A 1 372 ? 24.773 -12.014 -35.802 1.00 94.06 372 ILE A C 1
ATOM 2995 O O . ILE A 1 372 ? 24.222 -11.984 -36.898 1.00 94.06 372 ILE A O 1
ATOM 2999 N N . SER A 1 373 ? 24.162 -12.489 -34.720 1.00 95.62 373 SER A N 1
ATOM 3000 C CA . SER A 1 373 ? 22.829 -13.083 -34.734 1.00 95.62 373 SER A CA 1
ATOM 3001 C C . SER A 1 373 ? 22.181 -12.969 -33.359 1.00 95.62 373 SER A C 1
ATOM 3003 O O . SER A 1 373 ? 22.782 -12.472 -32.402 1.00 95.62 373 SER A O 1
ATOM 3005 N N . PHE A 1 374 ? 20.935 -13.419 -33.247 1.00 97.56 374 PHE A N 1
ATOM 3006 C CA . PHE A 1 374 ? 20.309 -13.616 -31.951 1.00 97.56 374 PHE A CA 1
ATOM 3007 C C . PHE A 1 374 ? 19.361 -14.814 -31.965 1.00 97.56 374 PHE A C 1
ATOM 3009 O O . PHE A 1 374 ? 18.764 -15.153 -32.996 1.00 97.56 374 PHE A O 1
ATOM 3016 N N . ASP A 1 375 ? 19.203 -15.388 -30.780 1.00 96.69 375 ASP A N 1
ATOM 3017 C CA . ASP A 1 375 ? 18.301 -16.491 -30.483 1.00 96.69 375 ASP A CA 1
ATOM 3018 C C . ASP A 1 375 ? 17.217 -16.010 -29.522 1.00 96.69 375 ASP A C 1
ATOM 3020 O O . ASP A 1 375 ? 17.480 -15.206 -28.621 1.00 96.69 375 ASP A O 1
ATOM 3024 N N . ILE A 1 376 ? 15.989 -16.486 -29.714 1.00 97.62 376 ILE A N 1
ATOM 3025 C CA . ILE A 1 376 ? 14.902 -16.226 -28.773 1.00 97.62 376 ILE A CA 1
ATOM 3026 C C . ILE A 1 376 ? 14.971 -17.310 -27.703 1.00 97.62 376 ILE A C 1
ATOM 3028 O O . ILE A 1 376 ? 14.799 -18.482 -28.004 1.00 97.62 376 ILE A O 1
ATOM 3032 N N . ILE A 1 377 ? 15.240 -16.902 -26.466 1.00 97.44 377 ILE A N 1
ATOM 3033 C CA . ILE A 1 377 ? 15.326 -17.799 -25.304 1.00 97.44 377 ILE A CA 1
ATOM 3034 C C . ILE A 1 377 ? 13.952 -17.931 -24.648 1.00 97.44 377 ILE A C 1
ATOM 3036 O O . ILE A 1 377 ? 13.535 -18.993 -24.202 1.00 97.44 377 ILE A O 1
ATOM 3040 N N . LYS A 1 378 ? 13.208 -16.822 -24.591 1.00 97.44 378 LYS A N 1
ATOM 3041 C CA . LYS A 1 378 ? 11.815 -16.824 -24.150 1.00 97.44 378 LYS A CA 1
ATOM 3042 C C . LYS A 1 378 ? 11.041 -15.751 -24.895 1.00 97.44 378 LYS A C 1
ATOM 3044 O O . LYS A 1 378 ? 11.212 -14.564 -24.623 1.00 97.44 378 LYS A O 1
ATOM 3049 N N . GLY A 1 379 ? 10.163 -16.163 -25.805 1.00 96.75 379 GLY A N 1
ATOM 3050 C CA . GLY A 1 379 ? 9.440 -15.234 -26.671 1.00 96.75 379 GLY A CA 1
ATOM 3051 C C . GLY A 1 379 ? 8.312 -14.445 -25.998 1.00 96.75 379 GLY A C 1
ATOM 3052 O O . GLY A 1 379 ? 7.824 -13.476 -26.576 1.00 96.75 379 GLY A O 1
ATOM 3053 N N . LYS A 1 380 ? 7.876 -14.839 -24.795 1.00 96.44 380 LYS A N 1
ATOM 3054 C CA . LYS A 1 380 ? 6.764 -14.204 -24.066 1.00 96.44 380 LYS A CA 1
ATOM 3055 C C . LYS A 1 380 ? 7.046 -14.211 -22.565 1.00 96.44 380 LYS A C 1
ATOM 3057 O O . LYS A 1 380 ? 6.941 -15.245 -21.906 1.00 96.44 380 LYS A O 1
ATOM 3062 N N . VAL A 1 381 ? 7.444 -13.053 -22.051 1.00 97.94 381 VAL A N 1
ATOM 3063 C CA . VAL A 1 381 ? 7.738 -12.776 -20.643 1.00 97.94 381 VAL A CA 1
ATOM 3064 C C . VAL A 1 381 ? 6.809 -11.653 -20.178 1.00 97.94 381 VAL A C 1
ATOM 3066 O O . VAL A 1 381 ? 6.915 -10.537 -20.694 1.00 97.94 381 VAL A O 1
ATOM 3069 N N . PRO A 1 382 ? 5.875 -11.922 -19.253 1.00 97.50 382 PRO A N 1
ATOM 3070 C CA . PRO A 1 382 ? 4.914 -10.926 -18.796 1.00 97.50 382 PRO A CA 1
ATOM 3071 C C . PRO A 1 382 ? 5.569 -9.846 -17.926 1.00 97.50 382 PRO A C 1
ATOM 3073 O O . PRO A 1 382 ? 6.664 -10.018 -17.384 1.00 97.50 382 PRO A O 1
ATOM 3076 N N . TYR A 1 383 ? 4.858 -8.734 -17.759 1.00 96.94 383 TYR A N 1
ATOM 3077 C CA . TYR A 1 383 ? 5.155 -7.749 -16.725 1.00 96.94 383 TYR A CA 1
ATOM 3078 C C . TYR A 1 383 ? 5.105 -8.398 -15.342 1.00 96.94 383 TYR A C 1
ATOM 3080 O O . TYR A 1 383 ? 4.360 -9.351 -15.124 1.00 96.94 383 TYR A O 1
ATOM 3088 N N . ASN A 1 384 ? 5.888 -7.861 -14.408 1.00 96.94 384 ASN A N 1
ATOM 3089 C CA . ASN A 1 384 ? 6.058 -8.371 -13.046 1.00 96.94 384 ASN A CA 1
ATOM 3090 C C . ASN A 1 384 ? 6.645 -9.790 -12.958 1.00 96.94 384 ASN A C 1
ATOM 3092 O O . ASN A 1 384 ? 6.647 -10.364 -11.874 1.00 96.94 384 ASN A O 1
ATOM 3096 N N . GLN A 1 385 ? 7.178 -10.358 -14.047 1.00 97.81 385 GLN A N 1
ATOM 3097 C CA . GLN A 1 385 ? 7.908 -11.622 -13.963 1.00 97.81 385 GLN A CA 1
ATOM 3098 C C . GLN A 1 385 ? 9.057 -11.484 -12.957 1.00 97.81 385 GLN A C 1
ATOM 3100 O O . GLN A 1 385 ? 9.924 -10.620 -13.121 1.00 97.81 385 GLN A O 1
ATOM 3105 N N . VAL A 1 386 ? 9.066 -12.348 -11.940 1.00 97.75 386 VAL A N 1
ATOM 3106 C CA . VAL A 1 386 ? 10.153 -12.428 -10.962 1.00 97.75 386 VAL A CA 1
ATOM 3107 C C . VAL A 1 386 ? 11.360 -13.087 -11.618 1.00 97.75 386 VAL A C 1
ATOM 3109 O O . VAL A 1 386 ? 11.256 -14.153 -12.236 1.00 97.75 386 VAL A O 1
ATOM 3112 N N . VAL A 1 387 ? 12.511 -12.445 -11.459 1.00 98.00 387 VAL A N 1
ATOM 3113 C CA . VAL A 1 387 ? 13.802 -12.883 -11.975 1.00 98.00 387 VAL A CA 1
ATOM 3114 C C . VAL A 1 387 ? 14.813 -12.882 -10.835 1.00 98.00 387 VAL A C 1
ATOM 3116 O O . VAL A 1 387 ? 14.878 -11.936 -10.048 1.00 98.00 387 VAL A O 1
ATOM 3119 N N . GLN A 1 388 ? 15.594 -13.954 -10.749 1.00 97.94 388 GLN A N 1
ATOM 3120 C CA . GLN A 1 388 ? 16.745 -14.073 -9.864 1.00 97.94 388 GLN A CA 1
ATOM 3121 C C . GLN A 1 388 ? 18.008 -14.126 -10.729 1.00 97.94 388 GLN A C 1
ATOM 3123 O O . GLN A 1 388 ? 18.185 -15.074 -11.489 1.00 97.94 388 GLN A O 1
ATOM 3128 N N . ASP A 1 389 ? 18.881 -13.131 -10.605 1.00 96.94 389 ASP A N 1
ATOM 3129 C CA . ASP A 1 389 ? 20.183 -13.082 -11.277 1.00 96.94 389 ASP A CA 1
ATOM 3130 C C . ASP A 1 389 ? 21.283 -12.912 -10.217 1.00 96.94 389 ASP A C 1
ATOM 3132 O O . ASP A 1 389 ? 21.423 -11.851 -9.599 1.00 96.94 389 ASP A O 1
ATOM 3136 N N . GLY A 1 390 ? 21.998 -14.000 -9.916 1.00 94.75 390 GLY A N 1
ATOM 3137 C CA . GLY A 1 390 ? 22.913 -14.063 -8.776 1.00 94.75 390 GLY A CA 1
ATOM 3138 C C . GLY A 1 390 ? 22.197 -13.761 -7.453 1.00 94.75 390 GLY A C 1
ATOM 3139 O O . GLY A 1 390 ? 21.233 -14.434 -7.086 1.00 94.75 390 GLY A O 1
ATOM 3140 N N . ASN A 1 391 ? 22.647 -12.728 -6.732 1.00 92.75 391 ASN A N 1
ATOM 3141 C CA . ASN A 1 391 ? 22.042 -12.265 -5.473 1.00 92.75 391 ASN A CA 1
ATOM 3142 C C . ASN A 1 391 ? 20.910 -11.226 -5.659 1.00 92.75 391 ASN A C 1
ATOM 3144 O O . ASN A 1 391 ? 20.249 -10.841 -4.680 1.00 92.75 391 ASN A O 1
ATOM 3148 N N . LYS A 1 392 ? 20.664 -10.776 -6.898 1.00 95.62 392 LYS A N 1
ATOM 3149 C CA . LYS A 1 392 ? 19.629 -9.794 -7.240 1.00 95.62 392 LYS A CA 1
ATOM 3150 C C . LYS A 1 392 ? 18.320 -10.516 -7.542 1.00 95.62 392 LYS A C 1
ATOM 3152 O O . LYS A 1 392 ? 18.267 -11.385 -8.406 1.00 95.62 392 LYS A O 1
ATOM 3157 N N . LYS A 1 393 ? 17.254 -10.121 -6.843 1.00 96.31 393 LYS A N 1
ATOM 3158 C CA . LYS A 1 393 ? 15.881 -10.584 -7.081 1.00 96.31 393 LYS A CA 1
ATOM 3159 C C . LYS A 1 393 ? 15.028 -9.381 -7.456 1.00 96.31 393 LYS A C 1
ATOM 3161 O O . LYS A 1 393 ? 14.970 -8.427 -6.680 1.00 96.31 393 LYS A O 1
ATOM 3166 N N . PHE A 1 394 ? 14.400 -9.407 -8.625 1.00 97.62 394 PHE A N 1
ATOM 3167 C CA . PHE A 1 394 ? 13.675 -8.254 -9.157 1.00 97.62 394 PHE A CA 1
ATOM 3168 C C . PHE A 1 394 ? 12.468 -8.649 -10.006 1.00 97.62 394 PHE A C 1
ATOM 3170 O O . PHE A 1 394 ? 12.371 -9.768 -10.505 1.00 97.62 394 PHE A O 1
ATOM 3177 N N . LEU A 1 395 ? 11.551 -7.700 -10.173 1.00 97.44 395 LEU A N 1
ATOM 3178 C CA . LEU A 1 395 ? 10.421 -7.777 -11.091 1.00 97.44 395 LEU A CA 1
ATOM 3179 C C . LEU A 1 395 ? 10.786 -7.073 -12.398 1.00 97.44 395 LEU A C 1
ATOM 3181 O O . LEU A 1 395 ? 11.287 -5.944 -12.385 1.00 97.44 395 LEU A O 1
ATOM 3185 N N . LEU A 1 396 ? 10.471 -7.691 -13.534 1.00 97.06 396 LEU A N 1
ATOM 3186 C CA . LEU A 1 396 ? 10.555 -7.016 -14.829 1.00 97.06 396 LEU A CA 1
ATOM 3187 C C . LEU A 1 396 ? 9.337 -6.103 -15.038 1.00 97.06 396 LEU A C 1
ATOM 3189 O O . LEU A 1 396 ? 8.233 -6.580 -15.301 1.00 97.06 396 LEU A O 1
ATOM 3193 N N . LYS A 1 397 ? 9.528 -4.780 -14.954 1.00 95.50 397 LYS A N 1
ATOM 3194 C CA . LYS A 1 397 ? 8.471 -3.789 -15.245 1.00 95.50 397 LYS A CA 1
ATOM 3195 C C . LYS A 1 397 ? 8.485 -3.291 -16.680 1.00 95.50 397 LYS A C 1
ATOM 3197 O O . LYS A 1 397 ? 7.488 -2.759 -17.148 1.00 95.50 397 LYS A O 1
ATOM 3202 N N . SER A 1 398 ? 9.607 -3.413 -17.375 1.00 95.38 398 SER A N 1
ATOM 3203 C CA . SER A 1 398 ? 9.722 -3.221 -18.822 1.00 95.38 398 SER A CA 1
ATOM 3204 C C . SER A 1 398 ? 11.063 -3.793 -19.293 1.00 95.38 398 SER A C 1
ATOM 3206 O O . SER A 1 398 ? 11.751 -4.471 -18.535 1.00 95.38 398 SER A O 1
ATOM 3208 N N . ALA A 1 399 ? 11.474 -3.489 -20.525 1.00 96.00 399 ALA A N 1
ATOM 3209 C CA . ALA A 1 399 ? 12.812 -3.816 -21.020 1.00 96.00 399 ALA A CA 1
ATOM 3210 C C . ALA A 1 399 ? 13.937 -2.931 -20.436 1.00 96.00 399 ALA A C 1
ATOM 3212 O O . ALA A 1 399 ? 15.113 -3.236 -20.643 1.00 96.00 399 ALA A O 1
ATOM 3213 N N . ILE A 1 400 ? 13.597 -1.847 -19.724 1.00 96.31 400 ILE A N 1
ATOM 3214 C CA . ILE A 1 400 ? 14.570 -0.905 -19.139 1.00 96.31 400 ILE A CA 1
ATOM 3215 C C . ILE A 1 400 ? 14.345 -0.626 -17.647 1.00 96.31 400 ILE A C 1
ATOM 3217 O O . ILE A 1 400 ? 15.268 -0.161 -16.989 1.00 96.31 400 ILE A O 1
ATOM 3221 N N . TYR A 1 401 ? 13.150 -0.894 -17.113 1.00 96.69 401 TYR A N 1
ATOM 3222 C CA . TYR A 1 401 ? 12.789 -0.658 -15.711 1.00 96.69 401 TYR A CA 1
ATOM 3223 C C . TYR A 1 401 ? 12.664 -1.972 -14.945 1.00 96.69 401 TYR A C 1
ATOM 3225 O O . TYR A 1 401 ? 11.989 -2.908 -15.388 1.00 96.69 401 TYR A O 1
ATOM 3233 N N . LEU A 1 402 ? 13.277 -1.985 -13.768 1.00 96.56 402 LEU A N 1
ATOM 3234 C CA . LEU A 1 402 ? 13.220 -3.045 -12.775 1.00 96.56 402 LEU A CA 1
ATOM 3235 C C . LEU A 1 402 ? 12.485 -2.536 -11.536 1.00 96.56 402 LEU A C 1
ATOM 3237 O O . LEU A 1 402 ? 12.462 -1.337 -11.276 1.00 96.56 402 LEU A O 1
ATOM 3241 N N . CYS A 1 403 ? 11.941 -3.457 -10.750 1.00 95.56 403 CYS A N 1
ATOM 3242 C CA . CYS A 1 403 ? 11.541 -3.183 -9.372 1.00 95.56 403 CYS A CA 1
ATOM 3243 C C . CYS A 1 403 ? 12.184 -4.197 -8.442 1.00 95.56 403 CYS A C 1
ATOM 3245 O O . CYS A 1 403 ? 12.437 -5.338 -8.838 1.00 95.56 403 CYS A O 1
ATOM 3247 N N . ASN A 1 404 ? 12.415 -3.788 -7.199 1.00 95.31 404 ASN A N 1
ATOM 3248 C CA . ASN A 1 404 ? 12.785 -4.710 -6.140 1.00 95.31 404 ASN A CA 1
ATOM 3249 C C . ASN A 1 404 ? 11.717 -5.818 -6.010 1.00 95.31 404 ASN A C 1
ATOM 3251 O O . ASN A 1 404 ? 10.535 -5.582 -6.241 1.00 95.31 404 ASN A O 1
ATOM 3255 N N . ALA A 1 405 ? 12.144 -7.039 -5.688 1.00 95.62 405 ALA A N 1
ATOM 3256 C CA . ALA A 1 405 ? 11.261 -8.183 -5.428 1.00 95.62 405 ALA A CA 1
ATOM 3257 C C . ALA A 1 405 ? 11.529 -8.810 -4.048 1.00 95.62 405 ALA A C 1
ATOM 3259 O O . ALA A 1 405 ? 11.290 -10.004 -3.832 1.00 95.62 405 ALA A O 1
ATOM 3260 N N . LYS A 1 406 ? 12.103 -8.024 -3.132 1.00 95.06 406 LYS A N 1
ATOM 3261 C CA . LYS A 1 406 ? 12.338 -8.375 -1.731 1.00 95.06 406 LYS A CA 1
ATOM 3262 C C . LYS A 1 406 ? 11.558 -7.417 -0.839 1.00 95.06 406 LYS A C 1
ATOM 3264 O O . LYS A 1 406 ? 11.550 -6.219 -1.085 1.00 95.06 406 LYS A O 1
ATOM 3269 N N . GLN A 1 407 ? 10.948 -7.951 0.207 1.00 95.44 407 GLN A N 1
ATOM 3270 C CA . GLN A 1 407 ? 10.231 -7.166 1.208 1.00 95.44 407 GLN A CA 1
ATOM 3271 C C . GLN A 1 407 ? 11.225 -6.680 2.264 1.00 95.44 407 GLN A C 1
ATOM 3273 O O . GLN A 1 407 ? 12.024 -7.477 2.763 1.00 95.44 407 GLN A O 1
ATOM 3278 N N . LEU A 1 408 ? 11.198 -5.387 2.584 1.00 96.31 408 LEU A N 1
ATOM 3279 C CA . LEU A 1 408 ? 12.005 -4.830 3.666 1.00 96.31 408 LEU A CA 1
ATOM 3280 C C . LEU A 1 408 ? 11.387 -5.235 5.008 1.00 96.31 408 LEU A C 1
ATOM 3282 O O . LEU A 1 408 ? 10.175 -5.170 5.190 1.00 96.31 408 LEU A O 1
ATOM 3286 N N . VAL A 1 409 ? 12.215 -5.651 5.962 1.00 96.12 409 VAL A N 1
ATOM 3287 C CA . VAL A 1 409 ? 11.777 -5.938 7.332 1.00 96.12 409 VAL A CA 1
ATOM 3288 C C . VAL A 1 409 ? 12.652 -5.138 8.277 1.00 96.12 409 VAL A C 1
ATOM 3290 O O . VAL A 1 409 ? 13.876 -5.271 8.236 1.00 96.12 409 VAL A O 1
ATOM 3293 N N . LEU A 1 410 ? 12.005 -4.325 9.104 1.00 97.00 410 LEU A N 1
ATOM 3294 C CA . LEU A 1 410 ? 12.635 -3.495 10.123 1.00 97.00 410 LEU A CA 1
ATOM 3295 C C . LEU A 1 410 ? 12.342 -4.049 11.522 1.00 97.00 410 LEU A C 1
ATOM 3297 O O . LEU A 1 410 ? 11.502 -4.944 11.682 1.00 97.00 410 LEU A O 1
ATOM 3301 N N . SER A 1 411 ? 13.067 -3.544 12.512 1.00 96.31 411 SER A N 1
ATOM 3302 C CA . SER A 1 411 ? 12.836 -3.804 13.931 1.00 96.31 411 SER A CA 1
ATOM 3303 C C . SER A 1 411 ? 11.470 -3.288 14.401 1.00 96.31 411 SER A C 1
ATOM 3305 O O . SER A 1 411 ? 10.823 -2.468 13.740 1.00 96.31 411 SER A O 1
ATOM 3307 N N . GLU A 1 412 ? 11.006 -3.789 15.547 1.00 94.81 412 GLU A N 1
ATOM 3308 C CA . GLU A 1 412 ? 9.764 -3.313 16.165 1.00 94.81 412 GLU A CA 1
ATOM 3309 C C . GLU A 1 412 ? 9.900 -1.840 16.574 1.00 94.81 412 GLU A C 1
ATOM 3311 O O . GLU A 1 412 ? 8.979 -1.052 16.371 1.00 94.81 412 GLU A O 1
ATOM 3316 N N . GLU A 1 413 ? 11.086 -1.455 17.044 1.00 95.25 413 GLU A N 1
ATOM 3317 C CA . GLU A 1 413 ? 11.468 -0.095 17.397 1.00 95.25 413 GLU A CA 1
ATOM 3318 C C . GLU A 1 413 ? 11.381 0.839 16.187 1.00 95.25 413 GLU A C 1
ATOM 3320 O O . GLU A 1 413 ? 10.707 1.867 16.254 1.00 95.25 413 GLU A O 1
ATOM 3325 N N . ALA A 1 414 ? 11.970 0.466 15.048 1.00 97.25 414 ALA A N 1
ATOM 3326 C CA . ALA A 1 414 ? 11.875 1.277 13.840 1.00 97.25 414 ALA A CA 1
ATOM 3327 C C . ALA A 1 414 ? 10.428 1.388 13.336 1.00 97.25 414 ALA A C 1
ATOM 3329 O O . ALA A 1 414 ? 9.981 2.471 12.956 1.00 97.25 414 ALA A O 1
ATOM 3330 N N . MET A 1 415 ? 9.659 0.293 13.373 1.00 96.75 415 MET A N 1
ATOM 3331 C CA . MET A 1 415 ? 8.239 0.309 13.000 1.00 96.75 415 MET A CA 1
ATOM 3332 C C . MET A 1 415 ? 7.408 1.218 13.916 1.00 96.75 415 MET A C 1
ATOM 3334 O O . MET A 1 415 ? 6.536 1.946 13.432 1.00 96.75 415 MET A O 1
ATOM 3338 N N . ARG A 1 416 ? 7.682 1.214 15.222 1.00 95.94 416 ARG A N 1
ATOM 3339 C CA . ARG A 1 416 ? 7.068 2.115 16.202 1.00 95.94 416 ARG A CA 1
ATOM 3340 C C . ARG A 1 416 ? 7.352 3.580 15.853 1.00 95.94 416 ARG A C 1
ATOM 3342 O O . ARG A 1 416 ? 6.421 4.379 15.732 1.00 95.94 416 ARG A O 1
ATOM 3349 N N . VAL A 1 417 ? 8.619 3.904 15.609 1.00 96.25 417 VAL A N 1
ATOM 3350 C CA . VAL A 1 417 ? 9.088 5.259 15.284 1.00 96.25 417 VAL A CA 1
ATOM 3351 C C . VAL A 1 417 ? 8.476 5.775 13.979 1.00 96.25 417 VAL A C 1
ATOM 3353 O O . VAL A 1 417 ? 7.863 6.840 13.954 1.00 96.25 417 VAL A O 1
ATOM 3356 N N . ILE A 1 418 ? 8.541 4.989 12.899 1.00 95.69 418 ILE A N 1
ATOM 3357 C CA . ILE A 1 418 ? 7.995 5.363 11.579 1.00 95.69 418 ILE A CA 1
ATOM 3358 C C . ILE A 1 418 ? 6.475 5.581 11.629 1.00 95.69 418 ILE A C 1
ATOM 3360 O O . ILE A 1 418 ? 5.926 6.349 10.839 1.00 95.69 418 ILE A O 1
ATOM 3364 N N . THR A 1 419 ? 5.781 4.918 12.557 1.00 94.00 419 THR A N 1
ATOM 3365 C CA . THR A 1 419 ? 4.332 5.077 12.746 1.00 94.00 419 THR A CA 1
ATOM 3366 C C . THR A 1 419 ? 3.955 6.191 13.723 1.00 94.00 419 THR A C 1
ATOM 3368 O O . THR A 1 419 ? 2.774 6.342 14.028 1.00 94.00 419 THR A O 1
ATOM 3371 N N . GLY A 1 420 ? 4.925 6.997 14.169 1.00 91.38 420 GLY A N 1
ATOM 3372 C CA . GLY A 1 420 ? 4.700 8.196 14.977 1.00 91.38 420 GLY A CA 1
ATOM 3373 C C . GLY A 1 420 ? 4.487 7.933 16.468 1.00 91.38 420 GLY A C 1
ATOM 3374 O O . GLY A 1 420 ? 3.941 8.791 17.157 1.00 91.38 420 GLY A O 1
ATOM 3375 N N . HIS A 1 421 ? 4.889 6.763 16.969 1.00 91.88 421 HIS A N 1
ATOM 3376 C CA . HIS A 1 421 ? 4.763 6.398 18.380 1.00 91.88 421 HIS A CA 1
ATOM 3377 C C . HIS A 1 421 ? 6.090 6.637 19.109 1.00 91.88 421 HIS A C 1
ATOM 3379 O O . HIS A 1 421 ? 6.873 5.718 19.313 1.00 91.88 421 HIS A O 1
ATOM 3385 N N . TRP A 1 422 ? 6.375 7.878 19.479 1.00 89.44 422 TRP A N 1
ATOM 3386 C CA . TRP A 1 422 ? 7.632 8.271 20.132 1.00 89.44 422 TRP A CA 1
ATOM 3387 C C . TRP A 1 422 ? 7.677 7.830 21.598 1.00 89.44 422 TRP A C 1
ATOM 3389 O O . TRP A 1 422 ? 6.638 7.800 22.259 1.00 89.44 422 TRP A O 1
ATOM 3399 N N . LEU A 1 423 ? 8.866 7.504 22.118 1.00 85.94 423 LEU A N 1
ATOM 3400 C CA . LEU A 1 423 ? 9.028 7.265 23.562 1.00 85.94 423 LEU A CA 1
ATOM 3401 C C . LEU A 1 423 ? 8.918 8.571 24.356 1.00 85.94 423 LEU A C 1
ATOM 3403 O O . LEU A 1 423 ? 8.307 8.593 25.420 1.00 85.94 423 LEU A O 1
ATOM 3407 N N . ASP A 1 424 ? 9.546 9.625 23.838 1.00 85.38 424 ASP A N 1
ATOM 3408 C CA . ASP A 1 424 ? 9.618 10.964 24.421 1.00 85.38 424 ASP A CA 1
ATOM 3409 C C . ASP A 1 424 ? 9.975 11.973 23.313 1.00 85.38 424 ASP A C 1
ATOM 3411 O O . ASP A 1 424 ? 10.647 11.600 22.344 1.00 85.38 424 ASP A O 1
ATOM 3415 N N . SER A 1 425 ? 9.568 13.238 23.447 1.00 80.38 425 SER A N 1
ATOM 3416 C CA . SER A 1 425 ? 9.917 14.304 22.499 1.00 80.38 425 SER A CA 1
ATOM 3417 C C . SER A 1 425 ? 11.426 14.494 22.381 1.00 80.38 425 SER A C 1
ATOM 3419 O O . SER A 1 425 ? 11.937 14.694 21.282 1.00 80.38 425 SER A O 1
ATOM 3421 N N . ASP A 1 426 ? 12.152 14.345 23.488 1.00 84.62 426 ASP A N 1
ATOM 3422 C CA . ASP A 1 426 ? 13.595 14.604 23.538 1.00 84.62 426 ASP A CA 1
ATOM 3423 C C . ASP A 1 426 ? 14.420 13.508 22.846 1.00 84.62 426 ASP A C 1
ATOM 3425 O O . ASP A 1 426 ? 15.565 13.726 22.450 1.00 84.62 426 ASP A O 1
ATOM 3429 N N . LYS A 1 427 ? 13.835 12.318 22.660 1.00 87.81 427 LYS A N 1
ATOM 3430 C CA . LYS A 1 427 ? 14.483 11.171 22.002 1.00 87.81 427 LYS A CA 1
ATOM 3431 C C . LYS A 1 427 ? 14.149 11.057 20.521 1.00 87.81 427 LYS A C 1
ATOM 3433 O O . LYS A 1 427 ? 14.786 10.270 19.824 1.00 87.81 427 LYS A O 1
ATOM 3438 N N . GLN A 1 428 ? 13.187 11.846 20.043 1.00 91.25 428 GLN A N 1
ATOM 3439 C CA . GLN A 1 428 ? 12.666 11.770 18.683 1.00 91.25 428 GLN A CA 1
ATOM 3440 C C . GLN A 1 428 ? 13.774 11.831 17.624 1.00 91.25 428 GLN A C 1
ATOM 3442 O O . GLN A 1 428 ? 13.754 11.063 16.662 1.00 91.25 428 GLN A O 1
ATOM 3447 N N . ASP A 1 429 ? 14.743 12.732 17.800 1.00 93.31 429 ASP A N 1
ATOM 3448 C CA . ASP A 1 429 ? 15.825 12.904 16.834 1.00 93.31 429 ASP A CA 1
ATOM 3449 C C . ASP A 1 429 ? 16.702 11.651 16.738 1.00 93.31 429 ASP A C 1
ATOM 3451 O O . ASP A 1 429 ? 16.898 11.123 15.645 1.00 93.31 429 ASP A O 1
ATOM 3455 N N . GLN A 1 430 ? 17.151 11.125 17.881 1.00 94.75 430 GLN A N 1
ATOM 3456 C CA . GLN A 1 430 ? 17.989 9.929 17.939 1.00 94.75 430 GLN A CA 1
ATOM 3457 C C . GLN A 1 430 ? 17.259 8.698 17.389 1.00 94.75 430 GLN A C 1
ATOM 3459 O O . GLN A 1 430 ? 17.829 7.961 16.591 1.00 94.75 430 GLN A O 1
ATOM 3464 N N . GLU A 1 431 ? 15.982 8.519 17.737 1.00 96.38 431 GLU A N 1
ATOM 3465 C CA . GLU A 1 431 ? 15.160 7.420 17.219 1.00 96.38 431 GLU A CA 1
ATOM 3466 C C . GLU A 1 431 ? 15.078 7.437 15.680 1.00 96.38 431 GLU A C 1
ATOM 3468 O O . GLU A 1 431 ? 15.123 6.388 15.035 1.00 96.38 431 GLU A O 1
ATOM 3473 N N . LEU A 1 432 ? 15.000 8.623 15.066 1.00 97.69 432 LEU A N 1
ATOM 3474 C CA . LEU A 1 432 ? 15.012 8.777 13.607 1.00 97.69 432 LEU A CA 1
ATOM 3475 C C . LEU A 1 432 ? 16.380 8.455 12.993 1.00 97.69 432 LEU A C 1
ATOM 3477 O O . LEU A 1 432 ? 16.436 7.885 11.900 1.00 97.69 432 LEU A O 1
ATOM 3481 N N . LEU A 1 433 ? 17.476 8.800 13.671 1.00 97.69 433 LEU A N 1
ATOM 3482 C CA . LEU A 1 433 ? 18.823 8.427 13.230 1.00 97.69 433 LEU A CA 1
ATOM 3483 C C . LEU A 1 433 ? 19.004 6.905 13.247 1.00 97.69 433 LEU A C 1
ATOM 3485 O O . LEU A 1 433 ? 19.471 6.342 12.257 1.00 97.69 433 LEU A O 1
ATOM 3489 N N . ASP A 1 434 ? 18.550 6.244 14.311 1.00 97.94 434 ASP A N 1
ATOM 3490 C CA . ASP A 1 434 ? 18.641 4.789 14.460 1.00 97.94 434 ASP A CA 1
ATOM 3491 C C . ASP A 1 434 ? 17.848 4.061 13.361 1.00 97.94 434 ASP A C 1
ATOM 3493 O O . ASP A 1 434 ? 18.324 3.085 12.778 1.00 97.94 434 ASP A O 1
ATOM 3497 N N . VAL A 1 435 ? 16.661 4.573 13.004 1.00 98.50 435 VAL A N 1
ATOM 3498 C CA . VAL A 1 435 ? 15.875 4.045 11.875 1.00 98.50 435 VAL A CA 1
ATOM 3499 C C . VAL A 1 435 ? 16.623 4.199 10.552 1.00 98.50 435 VAL A C 1
ATOM 3501 O O . VAL A 1 435 ? 16.640 3.266 9.745 1.00 98.50 435 VAL A O 1
ATOM 3504 N N . TYR A 1 436 ? 17.232 5.362 10.301 1.00 98.69 436 TYR A N 1
ATOM 3505 C CA . TYR A 1 436 ? 18.012 5.586 9.082 1.00 98.69 436 TYR A CA 1
ATOM 3506 C C . TYR A 1 436 ? 19.182 4.597 8.989 1.00 98.69 436 TYR A C 1
ATOM 3508 O O . TYR A 1 436 ? 19.420 4.010 7.931 1.00 98.69 436 TYR A O 1
ATOM 3516 N N . ASP A 1 437 ? 19.870 4.363 10.104 1.00 98.69 437 ASP A N 1
ATOM 3517 C CA . ASP A 1 437 ? 21.005 3.445 10.186 1.00 98.69 437 ASP A CA 1
ATOM 3518 C C . ASP A 1 437 ? 20.590 1.981 10.014 1.00 98.69 437 ASP A C 1
ATOM 3520 O O . ASP A 1 437 ? 21.252 1.236 9.286 1.00 98.69 437 ASP A O 1
ATOM 3524 N N . GLU A 1 438 ? 19.451 1.567 10.578 1.00 98.69 438 GLU A N 1
ATOM 3525 C CA . GLU A 1 438 ? 18.888 0.244 10.296 1.00 98.69 438 GLU A CA 1
ATOM 3526 C C . GLU A 1 438 ? 18.560 0.091 8.800 1.00 98.69 438 GLU A C 1
ATOM 3528 O O . GLU A 1 438 ? 18.832 -0.953 8.199 1.00 98.69 438 GLU A O 1
ATOM 3533 N N . VAL A 1 439 ? 18.010 1.125 8.158 1.00 98.56 439 VAL A N 1
ATOM 3534 C CA . VAL A 1 439 ? 17.735 1.094 6.715 1.00 98.56 439 VAL A CA 1
ATOM 3535 C C . VAL A 1 439 ? 19.028 0.940 5.903 1.00 98.56 439 VAL A C 1
ATOM 3537 O O . VAL A 1 439 ? 19.049 0.133 4.964 1.00 98.56 439 VAL A O 1
ATOM 3540 N N . LEU A 1 440 ? 20.110 1.639 6.275 1.00 98.62 440 LEU A N 1
ATOM 3541 C CA . LEU A 1 440 ? 21.440 1.467 5.673 1.00 98.62 440 LEU A CA 1
ATOM 3542 C C . LEU A 1 440 ? 21.971 0.030 5.849 1.00 98.62 440 LEU A C 1
ATOM 3544 O O . LEU A 1 440 ? 22.435 -0.600 4.897 1.00 98.62 440 LEU A O 1
ATOM 3548 N N . GLU A 1 441 ? 21.817 -0.548 7.038 1.00 98.44 441 GLU A N 1
ATOM 3549 C CA . GLU A 1 441 ? 22.187 -1.941 7.300 1.00 98.44 441 GLU A CA 1
ATOM 3550 C C . GLU A 1 441 ? 21.412 -2.911 6.383 1.00 98.44 441 GLU A C 1
ATOM 3552 O O . GLU A 1 441 ? 21.988 -3.845 5.805 1.00 98.44 441 GLU A O 1
ATOM 3557 N N . LYS A 1 442 ? 20.097 -2.701 6.208 1.00 97.56 442 LYS A N 1
ATOM 3558 C CA . LYS A 1 442 ? 19.268 -3.578 5.365 1.00 97.56 442 LYS A CA 1
ATOM 3559 C C . LYS A 1 442 ? 19.615 -3.456 3.884 1.00 97.56 442 LYS A C 1
ATOM 3561 O O . LYS A 1 442 ? 19.654 -4.482 3.194 1.00 97.56 442 LYS A O 1
ATOM 3566 N N . ILE A 1 443 ? 19.852 -2.244 3.373 1.00 97.25 443 ILE A N 1
ATOM 3567 C CA . ILE A 1 443 ? 20.183 -2.042 1.954 1.00 97.25 443 ILE A CA 1
ATOM 3568 C C . ILE A 1 443 ? 21.536 -2.671 1.601 1.00 97.25 443 ILE A C 1
ATOM 3570 O O . ILE A 1 443 ? 21.672 -3.282 0.533 1.00 97.25 443 ILE A O 1
ATOM 3574 N N . ASP A 1 444 ? 22.509 -2.608 2.510 1.00 97.38 444 ASP A N 1
ATOM 3575 C CA . ASP A 1 444 ? 23.833 -3.198 2.319 1.00 97.38 444 ASP A CA 1
ATOM 3576 C C . ASP A 1 444 ? 23.761 -4.724 2.273 1.00 97.38 444 ASP A C 1
ATOM 3578 O O . ASP A 1 444 ? 24.253 -5.346 1.326 1.00 97.38 444 ASP A O 1
ATOM 3582 N N . ARG A 1 445 ? 23.060 -5.335 3.234 1.00 95.75 445 ARG A N 1
ATOM 3583 C CA . ARG A 1 445 ? 22.987 -6.799 3.353 1.00 95.75 445 ARG A CA 1
ATOM 3584 C C . ARG A 1 445 ? 22.052 -7.450 2.343 1.00 95.75 445 ARG A C 1
ATOM 3586 O O . ARG A 1 445 ? 22.367 -8.508 1.798 1.00 95.75 445 ARG A O 1
ATOM 3593 N N . TYR A 1 446 ? 20.883 -6.859 2.101 1.00 95.31 446 TYR A N 1
ATOM 3594 C CA . TYR A 1 446 ? 19.777 -7.584 1.471 1.00 95.31 446 TYR A CA 1
ATOM 3595 C C . TYR A 1 446 ? 19.347 -7.037 0.113 1.00 95.31 446 TYR A C 1
ATOM 3597 O O . TYR A 1 446 ? 18.721 -7.785 -0.648 1.00 95.31 446 TYR A O 1
ATOM 3605 N N . LEU A 1 447 ? 19.701 -5.798 -0.245 1.00 96.44 447 LEU A N 1
ATOM 3606 C CA . LEU A 1 447 ? 19.151 -5.114 -1.423 1.00 96.44 447 LEU A CA 1
ATOM 3607 C C . LEU A 1 447 ? 20.220 -4.715 -2.473 1.00 96.44 447 LEU A C 1
ATOM 3609 O O . LEU A 1 447 ? 20.322 -3.545 -2.841 1.00 96.44 447 LEU A O 1
ATOM 3613 N N . PRO A 1 448 ? 20.961 -5.676 -3.068 1.00 95.31 448 PRO A N 1
ATOM 3614 C CA . PRO A 1 448 ? 22.008 -5.405 -4.071 1.00 95.31 448 PRO A CA 1
ATOM 3615 C C . PRO A 1 448 ? 21.486 -4.818 -5.393 1.00 95.31 448 PRO A C 1
ATOM 3617 O O . PRO A 1 448 ? 22.253 -4.461 -6.284 1.00 95.31 448 PRO A O 1
ATOM 3620 N N . LEU A 1 449 ? 20.166 -4.738 -5.571 1.00 96.38 449 LEU A N 1
ATOM 3621 C CA . LEU A 1 449 ? 19.568 -4.104 -6.742 1.00 96.38 449 LEU A CA 1
ATOM 3622 C C . LEU A 1 449 ? 19.765 -2.578 -6.731 1.00 96.38 449 LEU A C 1
ATOM 3624 O O . LEU A 1 449 ? 19.810 -1.967 -7.796 1.00 96.38 449 LEU A O 1
ATOM 3628 N N . PHE A 1 450 ? 19.942 -1.976 -5.551 1.00 97.12 450 PHE A N 1
ATOM 3629 C CA . PHE A 1 450 ? 20.096 -0.529 -5.370 1.00 97.12 450 PHE A CA 1
ATOM 3630 C C . PHE A 1 450 ? 21.519 -0.016 -5.639 1.00 97.12 450 PHE A C 1
ATOM 3632 O O . PHE A 1 450 ? 21.784 1.174 -5.502 1.00 97.12 450 PHE A O 1
ATOM 3639 N N . ASP A 1 451 ? 22.426 -0.870 -6.116 1.00 95.69 451 ASP A N 1
ATOM 3640 C CA . ASP A 1 451 ? 23.666 -0.409 -6.756 1.00 95.69 451 ASP A CA 1
ATOM 3641 C C . ASP A 1 451 ? 23.375 0.241 -8.126 1.00 95.69 451 ASP A C 1
ATOM 3643 O O . ASP A 1 451 ? 24.168 1.022 -8.655 1.00 95.69 451 ASP A O 1
ATOM 3647 N N . ILE A 1 452 ? 22.199 -0.033 -8.709 1.00 94.88 452 ILE A N 1
ATOM 3648 C CA . ILE A 1 452 ? 21.715 0.678 -9.895 1.00 94.88 452 ILE A CA 1
ATOM 3649 C C . ILE A 1 452 ? 21.618 2.170 -9.573 1.00 94.88 452 ILE A C 1
ATOM 3651 O O . ILE A 1 452 ? 21.023 2.571 -8.576 1.00 94.88 452 ILE A O 1
ATOM 3655 N N . ARG A 1 453 ? 22.194 2.994 -10.459 1.00 94.06 453 ARG A N 1
ATOM 3656 C CA . ARG A 1 453 ? 22.294 4.456 -10.303 1.00 94.06 453 ARG A CA 1
ATOM 3657 C C . ARG A 1 453 ? 23.023 4.902 -9.032 1.00 94.06 453 ARG A C 1
ATOM 3659 O O . ARG A 1 453 ? 22.883 6.068 -8.650 1.00 94.06 453 ARG A O 1
ATOM 3666 N N . ASP A 1 454 ? 23.828 4.018 -8.441 1.00 96.19 454 ASP A N 1
ATOM 3667 C CA . ASP A 1 454 ? 24.610 4.275 -7.231 1.00 96.19 454 ASP A CA 1
ATOM 3668 C C . ASP A 1 454 ? 23.731 4.651 -6.021 1.00 96.19 454 ASP A C 1
ATOM 3670 O O . ASP A 1 454 ? 24.140 5.425 -5.159 1.00 96.19 454 ASP A O 1
ATOM 3674 N N . PHE A 1 455 ? 22.480 4.168 -5.969 1.00 97.81 455 PHE A N 1
ATOM 3675 C CA . PHE A 1 455 ? 21.532 4.579 -4.929 1.00 97.81 455 PHE A CA 1
ATOM 3676 C C . PHE A 1 455 ? 21.987 4.190 -3.522 1.00 97.81 455 PHE A C 1
ATOM 3678 O O . PHE A 1 455 ? 21.838 5.004 -2.615 1.00 97.81 455 PHE A O 1
ATOM 3685 N N . ARG A 1 456 ? 22.584 3.005 -3.345 1.00 97.75 456 ARG A N 1
ATOM 3686 C CA . ARG A 1 456 ? 23.149 2.574 -2.057 1.00 97.75 456 ARG A CA 1
ATOM 3687 C C . ARG A 1 456 ? 24.174 3.581 -1.524 1.00 97.75 456 ARG A C 1
ATOM 3689 O O . ARG A 1 456 ? 23.995 4.131 -0.444 1.00 97.75 456 ARG A O 1
ATOM 3696 N N . ASN A 1 457 ? 25.206 3.886 -2.306 1.00 98.00 457 ASN A N 1
ATOM 3697 C CA . ASN A 1 457 ? 26.249 4.843 -1.925 1.00 98.00 457 ASN A CA 1
ATOM 3698 C C . ASN A 1 457 ? 25.701 6.266 -1.732 1.00 98.00 457 ASN A C 1
ATOM 3700 O O . ASN A 1 457 ? 26.106 6.980 -0.819 1.00 98.00 457 ASN A O 1
ATOM 3704 N N . LYS A 1 458 ? 24.754 6.691 -2.576 1.00 98.06 458 LYS A N 1
ATOM 3705 C CA . LYS A 1 458 ? 24.086 7.991 -2.427 1.00 98.06 458 LYS A CA 1
ATOM 3706 C C . LYS A 1 458 ? 23.313 8.100 -1.119 1.00 98.06 458 LYS A C 1
ATOM 3708 O O . LYS A 1 458 ? 23.316 9.174 -0.532 1.00 98.06 458 LYS A O 1
ATOM 3713 N N . LEU A 1 459 ? 22.685 7.018 -0.660 1.00 98.06 459 LEU A N 1
ATOM 3714 C CA . LEU A 1 459 ? 21.986 6.995 0.622 1.00 98.06 459 LEU A CA 1
ATOM 3715 C C . LEU A 1 459 ? 22.970 7.090 1.797 1.00 98.06 459 LEU A C 1
ATOM 3717 O O . LEU A 1 459 ? 22.741 7.871 2.718 1.00 98.06 459 LEU A O 1
ATOM 3721 N N . HIS A 1 460 ? 24.111 6.398 1.721 1.00 98.50 460 HIS A N 1
ATOM 3722 C CA . HIS A 1 460 ? 25.206 6.552 2.691 1.00 98.50 460 HIS A CA 1
ATOM 3723 C C . HIS A 1 460 ? 25.715 7.999 2.755 1.00 98.50 460 HIS A C 1
ATOM 3725 O O . HIS A 1 460 ? 25.724 8.606 3.821 1.00 98.50 460 HIS A O 1
ATOM 3731 N N . LYS A 1 461 ? 26.045 8.606 1.608 1.00 98.12 461 LYS A N 1
ATOM 3732 C CA . LYS A 1 461 ? 26.484 10.016 1.536 1.00 98.12 461 LYS A CA 1
ATOM 3733 C C . LYS A 1 461 ? 25.398 11.003 1.973 1.00 98.12 461 LYS A C 1
ATOM 3735 O O . LYS A 1 461 ? 25.699 12.043 2.551 1.00 98.12 461 LYS A O 1
ATOM 3740 N N . GLY A 1 462 ? 24.132 10.685 1.706 1.00 97.94 462 GLY A N 1
ATOM 3741 C CA . GLY A 1 462 ? 22.983 11.495 2.106 1.00 97.94 462 GLY A CA 1
ATOM 3742 C C . GLY A 1 462 ? 22.811 11.599 3.621 1.00 97.94 462 GLY A C 1
ATOM 3743 O O . GLY A 1 462 ? 22.221 12.572 4.093 1.00 97.94 462 GLY A O 1
ATOM 3744 N N . ARG A 1 463 ? 23.392 10.668 4.391 1.00 98.12 463 ARG A N 1
ATOM 3745 C CA . ARG A 1 463 ? 23.323 10.653 5.856 1.00 98.12 463 ARG A CA 1
ATOM 3746 C C . ARG A 1 463 ? 23.862 11.939 6.489 1.00 98.12 463 ARG A C 1
ATOM 3748 O O . ARG A 1 463 ? 23.260 12.459 7.421 1.00 98.12 463 ARG A O 1
ATOM 3755 N N . GLU A 1 464 ? 24.946 12.509 5.959 1.00 97.62 464 GLU A N 1
ATOM 3756 C CA . GLU A 1 464 ? 25.516 13.767 6.476 1.00 97.62 464 GLU A CA 1
ATOM 3757 C C . GLU A 1 464 ? 24.548 14.951 6.371 1.00 97.62 464 GLU A C 1
ATOM 3759 O O . GLU A 1 464 ? 24.553 15.851 7.212 1.00 97.62 464 GLU A O 1
ATOM 3764 N N . LYS A 1 465 ? 23.717 14.961 5.325 1.00 98.06 465 LYS A N 1
ATOM 3765 C CA . LYS A 1 465 ? 22.668 15.968 5.141 1.00 98.06 465 LYS A CA 1
ATOM 3766 C C . LYS A 1 465 ? 21.451 15.648 5.996 1.00 98.06 465 LYS A C 1
ATOM 3768 O O . LYS A 1 465 ? 20.898 16.555 6.604 1.00 98.06 465 LYS A O 1
ATOM 3773 N N . PHE A 1 466 ? 21.091 14.369 6.096 1.00 98.38 466 PHE A N 1
ATOM 3774 C CA . PHE A 1 466 ? 20.005 13.888 6.945 1.00 98.38 466 PHE A CA 1
ATOM 3775 C C . PHE A 1 466 ? 20.183 14.301 8.413 1.00 98.38 466 PHE A C 1
ATOM 3777 O O . PHE A 1 466 ? 19.234 14.780 9.023 1.00 98.38 466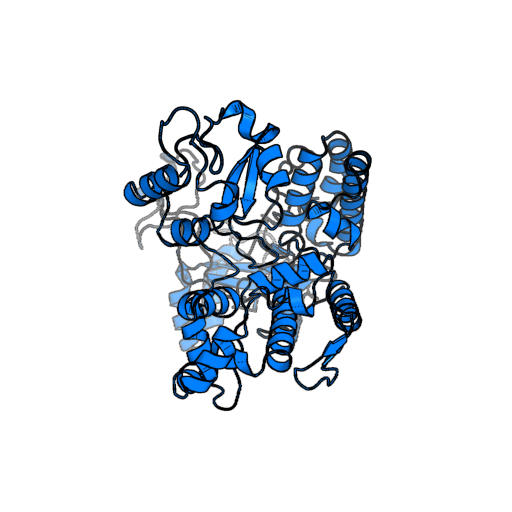 PHE A O 1
ATOM 3784 N N . LEU A 1 467 ? 21.405 14.214 8.955 1.00 97.62 467 LEU A N 1
ATOM 3785 C CA . LEU A 1 467 ? 21.725 14.643 10.326 1.00 97.62 467 LEU A CA 1
ATOM 3786 C C . LEU A 1 467 ? 21.329 16.099 10.619 1.00 97.62 467 LEU A C 1
ATOM 3788 O O . LEU A 1 467 ? 20.973 16.412 11.752 1.00 97.62 467 LEU A O 1
ATOM 3792 N N . LYS A 1 468 ? 21.380 16.969 9.604 1.00 97.19 468 LYS A N 1
ATOM 3793 C CA . LYS A 1 468 ? 21.128 18.415 9.713 1.00 97.19 468 LYS A CA 1
ATOM 3794 C C . LYS A 1 468 ? 19.651 18.790 9.568 1.00 97.19 468 LYS A C 1
ATOM 3796 O O . LYS A 1 468 ? 19.313 19.959 9.730 1.00 97.19 468 LYS A O 1
ATOM 3801 N N . LEU A 1 469 ? 18.790 17.838 9.209 1.00 97.50 469 LEU A N 1
ATOM 3802 C CA . LEU A 1 469 ? 17.352 18.067 9.088 1.00 97.50 469 LEU A CA 1
ATOM 3803 C C . LEU A 1 469 ? 16.700 18.145 10.475 1.00 97.50 469 LEU A C 1
ATOM 3805 O O . LEU A 1 469 ? 17.167 17.518 11.426 1.00 97.50 469 LEU A O 1
ATOM 3809 N N . ASN A 1 470 ? 15.592 18.881 10.575 1.00 95.25 470 ASN A N 1
ATOM 3810 C CA . ASN A 1 470 ? 14.721 18.813 11.749 1.00 95.25 470 ASN A CA 1
ATOM 3811 C C . ASN A 1 470 ? 13.987 17.453 11.798 1.00 95.25 470 ASN A C 1
ATOM 3813 O O . ASN A 1 470 ? 13.949 16.718 10.808 1.00 95.25 470 ASN A O 1
ATOM 3817 N N . ALA A 1 471 ? 13.379 17.120 12.938 1.00 93.44 471 ALA A N 1
ATOM 3818 C CA . ALA A 1 471 ? 12.710 15.832 13.137 1.00 93.44 471 ALA A CA 1
ATOM 3819 C C . ALA A 1 471 ? 11.578 15.552 12.125 1.00 93.44 471 ALA A C 1
ATOM 3821 O O . ALA A 1 471 ? 11.421 14.420 11.662 1.00 93.44 471 ALA A O 1
ATOM 3822 N N . GLU A 1 472 ? 10.808 16.574 11.740 1.00 93.00 472 GLU A N 1
ATOM 3823 C CA . GLU A 1 472 ? 9.715 16.426 10.774 1.00 93.00 472 GLU A CA 1
ATOM 3824 C C . GLU A 1 472 ? 10.249 16.049 9.384 1.00 93.00 472 GLU A C 1
ATOM 3826 O O . GLU A 1 472 ? 9.766 15.108 8.749 1.00 93.00 472 GLU A O 1
ATOM 3831 N N . ASP A 1 473 ? 11.290 16.741 8.926 1.00 96.62 473 ASP A N 1
ATOM 3832 C CA . ASP A 1 473 ? 11.907 16.511 7.624 1.00 96.62 473 ASP A CA 1
ATOM 3833 C C . ASP A 1 473 ? 12.737 15.219 7.604 1.00 96.62 473 ASP A C 1
ATOM 3835 O O . ASP A 1 473 ? 12.760 14.525 6.585 1.00 96.62 473 ASP A O 1
ATOM 3839 N N . LYS A 1 474 ? 13.322 14.811 8.741 1.00 97.69 474 LYS A N 1
ATOM 3840 C CA . LYS A 1 474 ? 13.904 13.469 8.922 1.00 97.69 474 LYS A CA 1
ATOM 3841 C C . LYS A 1 474 ? 12.851 12.379 8.719 1.00 97.69 474 LYS A C 1
ATOM 3843 O O . LYS A 1 474 ? 13.064 11.459 7.926 1.00 97.69 474 LYS A O 1
ATOM 3848 N N . LEU A 1 475 ? 11.690 12.490 9.370 1.00 96.44 475 LEU A N 1
ATOM 3849 C CA . LEU A 1 475 ? 10.604 11.523 9.195 1.00 96.44 475 LEU A CA 1
ATOM 3850 C C . LEU A 1 475 ? 10.112 11.489 7.741 1.00 96.44 475 LEU A C 1
ATOM 3852 O O . LEU A 1 475 ? 9.973 10.407 7.167 1.00 96.44 475 LEU A O 1
ATOM 3856 N N . LYS A 1 476 ? 9.905 12.654 7.108 1.00 97.25 476 LYS A N 1
ATOM 3857 C CA . LYS A 1 476 ? 9.533 12.731 5.683 1.00 97.25 476 LYS A CA 1
ATOM 3858 C C . LYS A 1 476 ? 10.564 12.033 4.798 1.00 97.25 476 LYS A C 1
ATOM 3860 O O . LYS A 1 476 ? 10.176 11.235 3.944 1.00 97.25 476 LYS A O 1
ATOM 3865 N N . ALA A 1 477 ? 11.854 12.291 5.007 1.00 98.31 477 ALA A N 1
ATOM 3866 C CA . ALA A 1 477 ? 12.924 11.663 4.241 1.00 98.31 477 ALA A CA 1
ATOM 3867 C C . ALA A 1 477 ? 12.936 10.137 4.427 1.00 98.31 477 ALA A C 1
ATOM 3869 O O . ALA A 1 477 ? 12.995 9.416 3.432 1.00 98.31 477 ALA A O 1
ATOM 3870 N N . ILE A 1 478 ? 12.780 9.626 5.655 1.00 98.56 478 ILE A N 1
ATOM 3871 C CA . ILE A 1 478 ? 12.652 8.180 5.910 1.00 98.56 478 ILE A CA 1
ATOM 3872 C C . ILE A 1 478 ? 11.468 7.594 5.140 1.00 98.56 478 ILE A C 1
ATOM 3874 O O . ILE A 1 478 ? 11.637 6.613 4.420 1.00 98.56 478 ILE A O 1
ATOM 3878 N N . ILE A 1 479 ? 10.287 8.212 5.203 1.00 98.06 479 ILE A N 1
ATOM 3879 C CA . ILE A 1 479 ? 9.109 7.741 4.460 1.00 98.06 479 ILE A CA 1
ATOM 3880 C C . ILE A 1 479 ? 9.373 7.699 2.946 1.00 98.06 479 ILE A C 1
ATOM 3882 O O . ILE A 1 479 ? 8.969 6.748 2.277 1.00 98.06 479 ILE A O 1
ATOM 3886 N N . GLN A 1 480 ? 10.071 8.692 2.391 1.00 98.38 480 GLN A N 1
ATOM 3887 C CA . GLN A 1 480 ? 10.447 8.709 0.972 1.00 98.38 480 GLN A CA 1
ATOM 3888 C C . GLN A 1 480 ? 11.482 7.622 0.630 1.00 98.38 480 GLN A C 1
ATOM 3890 O O . GLN A 1 480 ? 11.369 6.985 -0.419 1.00 98.38 480 GLN A O 1
ATOM 3895 N N . ILE A 1 481 ? 12.444 7.345 1.515 1.00 98.56 481 ILE A N 1
ATOM 3896 C CA . ILE A 1 481 ? 13.382 6.223 1.358 1.00 98.56 481 ILE A CA 1
ATOM 3897 C C . ILE A 1 481 ? 12.613 4.902 1.313 1.00 98.56 481 ILE A C 1
ATOM 3899 O O . ILE A 1 481 ? 12.781 4.134 0.367 1.00 98.56 481 ILE A O 1
ATOM 3903 N N . LEU A 1 482 ? 11.731 4.659 2.285 1.00 98.19 482 LEU A N 1
ATOM 3904 C CA . LEU A 1 482 ? 10.943 3.427 2.384 1.00 98.19 482 LEU A CA 1
ATOM 3905 C C . LEU A 1 482 ? 10.082 3.202 1.135 1.00 98.19 482 LEU A C 1
ATOM 3907 O O . LEU A 1 482 ? 10.139 2.122 0.547 1.00 98.19 482 LEU A O 1
ATOM 3911 N N . LYS A 1 483 ? 9.410 4.252 0.640 1.00 97.06 483 LYS A N 1
ATOM 3912 C CA . LYS A 1 483 ? 8.675 4.213 -0.637 1.00 97.06 483 LYS A CA 1
ATOM 3913 C C . LYS A 1 483 ? 9.539 3.732 -1.803 1.00 97.06 483 LYS A C 1
ATOM 3915 O O . LYS A 1 483 ? 9.094 2.890 -2.571 1.00 97.06 483 LYS A O 1
ATOM 3920 N N . GLY A 1 484 ? 10.767 4.237 -1.935 1.00 97.12 484 GLY A N 1
ATOM 3921 C CA . GLY A 1 484 ? 11.672 3.811 -3.008 1.00 97.12 484 GLY A CA 1
ATOM 3922 C C . GLY A 1 484 ? 12.311 2.433 -2.794 1.00 97.12 484 GLY A C 1
ATOM 3923 O O . GLY A 1 484 ? 12.740 1.812 -3.767 1.00 97.12 484 GLY A O 1
ATOM 3924 N N . LEU A 1 485 ? 12.388 1.940 -1.551 1.00 97.50 485 LEU A N 1
ATOM 3925 C CA . LEU A 1 485 ? 12.858 0.582 -1.237 1.00 97.50 485 LEU A CA 1
ATOM 3926 C C . LEU A 1 485 ? 11.795 -0.497 -1.476 1.00 97.50 485 LEU A C 1
ATOM 3928 O O . LEU A 1 485 ? 12.147 -1.673 -1.634 1.00 97.50 485 LEU A O 1
ATOM 3932 N N . HIS A 1 486 ? 10.519 -0.109 -1.493 1.00 96.00 486 HIS A N 1
ATOM 3933 C CA . HIS A 1 486 ? 9.384 -1.013 -1.610 1.00 96.00 486 HIS A CA 1
ATOM 3934 C C . HIS A 1 486 ? 9.483 -1.912 -2.857 1.00 96.00 486 HIS A C 1
ATOM 3936 O O . HIS A 1 486 ? 10.055 -1.557 -3.888 1.00 96.00 486 HIS A O 1
ATOM 3942 N N . ASP A 1 487 ? 8.897 -3.108 -2.803 1.00 92.62 487 ASP A N 1
ATOM 3943 C CA . ASP A 1 487 ? 8.843 -4.052 -3.930 1.00 92.62 487 ASP A CA 1
ATOM 3944 C C . ASP A 1 487 ? 7.780 -3.678 -4.996 1.00 92.62 487 ASP A C 1
ATOM 3946 O O . ASP A 1 487 ? 7.116 -4.528 -5.597 1.00 92.62 487 ASP A O 1
ATOM 3950 N N . ASN A 1 488 ? 7.582 -2.381 -5.226 1.00 91.62 488 ASN A N 1
ATOM 3951 C CA . ASN A 1 488 ? 6.649 -1.842 -6.205 1.00 91.62 488 ASN A CA 1
ATOM 3952 C C . ASN A 1 488 ? 7.369 -0.834 -7.130 1.00 91.62 488 ASN A C 1
ATOM 3954 O O . ASN A 1 488 ? 8.595 -0.838 -7.224 1.00 91.62 488 ASN A O 1
ATOM 3958 N N . SER A 1 489 ? 6.614 -0.061 -7.915 1.00 92.19 489 SER A N 1
ATOM 3959 C CA . SER A 1 489 ? 7.170 0.919 -8.866 1.00 92.19 489 SER A CA 1
ATOM 3960 C C . SER A 1 489 ? 7.227 2.345 -8.324 1.00 92.19 489 SER A C 1
ATOM 3962 O O . SER A 1 489 ? 7.551 3.252 -9.091 1.00 92.19 489 SER A O 1
ATOM 3964 N N . ASP A 1 490 ? 6.902 2.540 -7.048 1.00 94.50 490 ASP A N 1
ATOM 3965 C CA . ASP A 1 490 ? 6.940 3.850 -6.422 1.00 94.50 490 ASP A CA 1
ATOM 3966 C C . ASP A 1 490 ? 8.388 4.307 -6.238 1.00 94.50 490 ASP A C 1
ATOM 3968 O O . ASP A 1 490 ? 9.338 3.521 -6.198 1.00 94.50 490 ASP A O 1
ATOM 3972 N N . THR A 1 491 ? 8.558 5.621 -6.162 1.00 97.06 491 THR A N 1
ATOM 3973 C CA . THR A 1 491 ? 9.862 6.252 -5.980 1.00 97.06 491 THR A CA 1
ATOM 3974 C C . THR A 1 491 ? 9.772 7.342 -4.928 1.00 97.06 491 THR A C 1
ATOM 3976 O O . THR A 1 491 ? 8.736 7.996 -4.811 1.00 97.06 491 THR A O 1
ATOM 3979 N N . GLY A 1 492 ? 10.865 7.563 -4.205 1.00 97.00 492 GLY A N 1
ATOM 3980 C CA . GLY A 1 492 ? 10.985 8.617 -3.203 1.00 97.00 492 GLY A CA 1
ATOM 3981 C C . GLY A 1 492 ? 11.640 9.888 -3.734 1.00 97.00 492 GLY A C 1
ATOM 3982 O O . GLY A 1 492 ? 12.634 9.822 -4.461 1.00 97.00 492 GLY A O 1
ATOM 3983 N N . GLU A 1 493 ? 11.137 11.051 -3.330 1.00 97.62 493 GLU A N 1
ATOM 3984 C CA . GLU A 1 493 ? 11.819 12.331 -3.555 1.00 97.62 493 GLU A CA 1
ATOM 3985 C C . GLU A 1 493 ? 12.752 12.652 -2.382 1.00 97.62 493 GLU A C 1
ATOM 3987 O O . GLU A 1 493 ? 12.305 12.776 -1.248 1.00 97.62 493 GLU A O 1
ATOM 3992 N N . LEU A 1 494 ? 14.059 12.765 -2.652 1.00 97.56 494 LEU A N 1
ATOM 3993 C CA . LEU A 1 494 ? 15.110 12.858 -1.626 1.00 97.56 494 LEU A CA 1
ATOM 3994 C C . LEU A 1 494 ? 16.128 13.972 -1.925 1.00 97.56 494 LEU A C 1
ATOM 3996 O O . LEU A 1 494 ? 17.327 13.843 -1.656 1.00 97.56 494 LEU A O 1
ATOM 4000 N N . LYS A 1 495 ? 15.646 15.085 -2.494 1.00 96.06 495 LYS A N 1
ATOM 4001 C CA . LYS A 1 495 ? 16.488 16.241 -2.846 1.00 96.06 495 LYS A CA 1
ATOM 4002 C C . LYS A 1 495 ? 17.180 16.837 -1.618 1.00 96.06 495 LYS A C 1
ATOM 4004 O O . LYS A 1 495 ? 18.356 17.184 -1.716 1.00 96.06 495 LYS A O 1
ATOM 4009 N N . ASP A 1 496 ? 16.498 16.854 -0.475 1.00 94.44 496 ASP A N 1
ATOM 4010 C CA . ASP A 1 496 ? 16.991 17.447 0.777 1.00 94.44 496 ASP A CA 1
ATOM 4011 C C . ASP A 1 496 ? 18.215 16.707 1.335 1.00 94.44 496 ASP A C 1
ATOM 4013 O O . ASP A 1 496 ? 19.118 17.318 1.902 1.00 94.44 496 ASP A O 1
ATOM 4017 N N . ILE A 1 497 ? 18.328 15.403 1.059 1.00 97.25 497 ILE A N 1
ATOM 4018 C CA . ILE A 1 497 ? 19.519 14.603 1.383 1.00 97.25 497 ILE A CA 1
ATOM 4019 C C . ILE A 1 497 ? 20.468 14.424 0.186 1.00 97.25 497 ILE A C 1
ATOM 4021 O O . ILE A 1 497 ? 21.380 13.603 0.209 1.00 97.25 497 ILE A O 1
ATOM 4025 N N . GLY A 1 498 ? 20.309 15.231 -0.868 1.00 96.12 498 GLY A N 1
ATOM 4026 C CA . GLY A 1 498 ? 21.229 15.294 -2.005 1.00 96.12 498 GLY A CA 1
ATOM 4027 C C . GLY A 1 498 ? 20.996 14.268 -3.115 1.00 96.12 498 GLY A C 1
ATOM 4028 O O . GLY A 1 498 ? 21.854 14.132 -3.988 1.00 96.12 498 GLY A O 1
ATOM 4029 N N . ILE A 1 499 ? 19.860 13.567 -3.125 1.00 97.44 499 ILE A N 1
ATOM 4030 C CA . ILE A 1 499 ? 19.513 12.595 -4.167 1.00 97.44 499 ILE A CA 1
ATOM 4031 C C . ILE A 1 499 ? 18.523 13.244 -5.145 1.00 97.44 499 ILE A C 1
ATOM 4033 O O . ILE A 1 499 ? 17.339 13.402 -4.864 1.00 97.44 499 ILE A O 1
ATOM 4037 N N . THR A 1 500 ? 19.022 13.640 -6.317 1.00 95.44 500 THR A N 1
ATOM 4038 C CA . THR A 1 500 ? 18.252 14.413 -7.313 1.00 95.44 500 THR A CA 1
ATOM 4039 C C . THR A 1 500 ? 17.368 13.561 -8.220 1.00 95.44 500 THR A C 1
ATOM 4041 O O . THR A 1 500 ? 16.346 14.030 -8.717 1.00 95.44 500 THR A O 1
ATOM 4044 N N . VAL A 1 501 ? 17.764 12.311 -8.453 1.00 95.38 501 VAL A N 1
ATOM 4045 C CA . VAL A 1 501 ? 16.973 11.325 -9.193 1.00 95.38 501 VAL A CA 1
ATOM 4046 C C . VAL A 1 501 ? 15.987 10.678 -8.221 1.00 95.38 501 VAL A C 1
ATOM 4048 O O . VAL A 1 501 ? 16.433 10.299 -7.139 1.00 95.38 501 VAL A O 1
ATOM 4051 N N . PRO A 1 502 ? 14.710 10.467 -8.594 1.00 97.12 502 PRO A N 1
ATOM 4052 C CA . PRO A 1 502 ? 13.761 9.755 -7.742 1.00 97.12 502 PRO A CA 1
ATOM 4053 C C . PRO A 1 502 ? 14.338 8.422 -7.250 1.00 97.12 502 PRO A C 1
ATOM 4055 O O . PRO A 1 502 ? 14.725 7.556 -8.043 1.00 97.12 502 PRO A O 1
ATOM 4058 N N . PHE A 1 503 ? 14.457 8.281 -5.936 1.00 97.94 503 PHE A N 1
ATOM 4059 C CA . PHE A 1 503 ? 15.060 7.124 -5.294 1.00 97.94 503 PHE A CA 1
ATOM 4060 C C . PHE A 1 503 ? 14.170 5.895 -5.492 1.00 97.94 503 PHE A C 1
ATOM 4062 O O . PHE A 1 503 ? 12.953 5.988 -5.368 1.00 97.94 503 PHE A O 1
ATOM 4069 N N . GLY A 1 504 ? 14.761 4.757 -5.859 1.00 96.38 504 GLY A N 1
ATOM 4070 C CA . GLY A 1 504 ? 14.006 3.575 -6.299 1.00 96.38 504 GLY A CA 1
ATOM 4071 C C . GLY A 1 504 ? 13.693 3.545 -7.801 1.00 96.38 504 GLY A C 1
ATOM 4072 O O . GLY A 1 504 ? 13.183 2.545 -8.301 1.00 96.38 504 GLY A O 1
ATOM 4073 N N . GLN A 1 505 ? 14.068 4.574 -8.579 1.00 96.88 505 GLN A N 1
ATOM 4074 C CA . GLN A 1 505 ? 13.967 4.540 -10.046 1.00 96.88 505 GLN A CA 1
ATOM 4075 C C . GLN A 1 505 ? 15.042 3.623 -10.664 1.00 96.88 505 GLN A C 1
ATOM 4077 O O . GLN A 1 505 ? 16.046 4.072 -11.226 1.00 96.88 505 GLN A O 1
ATOM 4082 N N . LEU A 1 506 ? 14.840 2.311 -10.564 1.00 96.62 506 LEU A N 1
ATOM 4083 C CA . LEU A 1 506 ? 15.787 1.282 -10.996 1.00 96.62 506 LEU A CA 1
ATOM 4084 C C . LEU A 1 506 ? 15.720 1.068 -12.518 1.00 96.62 506 LEU A C 1
ATOM 4086 O O . LEU A 1 506 ? 15.120 0.119 -13.025 1.00 96.62 506 LEU A O 1
ATOM 4090 N N . GLN A 1 507 ? 16.337 1.987 -13.263 1.00 95.00 507 GLN A N 1
ATOM 4091 C CA . GLN A 1 507 ? 16.319 2.012 -14.726 1.00 95.00 507 GLN A CA 1
ATOM 4092 C C . GLN A 1 507 ? 17.709 1.806 -15.337 1.00 95.00 507 GLN A C 1
ATOM 4094 O O . GLN A 1 507 ? 18.657 2.509 -14.978 1.00 95.00 507 GLN A O 1
ATOM 4099 N N . ASN A 1 508 ? 17.793 0.933 -16.344 1.00 93.25 508 ASN A N 1
ATOM 4100 C CA . ASN A 1 508 ? 18.943 0.779 -17.231 1.00 93.25 508 ASN A CA 1
ATOM 4101 C C . ASN A 1 508 ? 18.589 1.247 -18.654 1.00 93.25 508 ASN A C 1
ATOM 4103 O O . ASN A 1 508 ? 17.954 0.523 -19.421 1.00 93.25 508 ASN A O 1
ATOM 4107 N N . ASN A 1 509 ? 19.027 2.457 -19.015 1.00 88.38 509 ASN A N 1
ATOM 4108 C CA . ASN A 1 509 ? 18.709 3.092 -20.303 1.00 88.38 509 ASN A CA 1
ATOM 4109 C C . ASN A 1 509 ? 19.221 2.297 -21.517 1.00 88.38 509 ASN A C 1
ATOM 4111 O O . ASN A 1 509 ? 18.627 2.364 -22.590 1.00 88.38 509 ASN A O 1
ATOM 4115 N N . SER A 1 510 ? 20.283 1.506 -21.345 1.00 88.81 510 SER A N 1
ATOM 4116 C CA . SER A 1 510 ? 20.841 0.649 -22.398 1.00 88.81 510 SER A CA 1
ATOM 4117 C C . SER A 1 510 ? 20.073 -0.670 -22.572 1.00 88.81 510 SER A C 1
ATOM 4119 O O . SER A 1 510 ? 20.372 -1.447 -23.487 1.00 88.81 510 SER A O 1
ATOM 4121 N N . GLY A 1 511 ? 19.068 -0.926 -21.730 1.00 93.00 511 GLY A N 1
ATOM 4122 C CA . GLY A 1 511 ? 18.307 -2.171 -21.656 1.00 93.00 511 GLY A CA 1
ATOM 4123 C C . GLY A 1 511 ? 18.837 -3.131 -20.595 1.00 93.00 511 GLY A C 1
ATOM 4124 O O . GLY A 1 511 ? 20.022 -3.135 -20.274 1.00 93.00 511 GLY A O 1
ATOM 4125 N N . ILE A 1 512 ? 17.945 -3.964 -20.064 1.00 97.00 512 ILE A N 1
ATOM 4126 C CA . ILE A 1 512 ? 18.273 -4.949 -19.029 1.00 97.00 512 ILE A CA 1
ATOM 4127 C C . ILE A 1 512 ? 19.048 -6.115 -19.646 1.00 97.00 512 ILE A C 1
ATOM 4129 O O . ILE A 1 512 ? 18.574 -6.773 -20.576 1.00 97.00 512 ILE A O 1
ATOM 4133 N N . THR A 1 513 ? 20.230 -6.378 -19.100 1.00 96.31 513 THR A N 1
ATOM 4134 C CA . THR A 1 513 ? 21.077 -7.527 -19.430 1.00 96.31 513 THR A CA 1
ATOM 4135 C C . THR A 1 513 ? 21.006 -8.553 -18.313 1.00 96.31 513 THR A C 1
ATOM 4137 O O . THR A 1 513 ? 20.925 -8.166 -17.150 1.00 96.31 513 THR A O 1
ATOM 4140 N N . LEU A 1 514 ? 21.064 -9.830 -18.668 1.00 96.94 514 LEU A N 1
ATOM 4141 C CA . LEU A 1 514 ? 20.948 -10.952 -17.738 1.00 96.94 514 LEU A CA 1
ATOM 4142 C C . LEU A 1 514 ? 22.201 -11.833 -17.825 1.00 96.94 514 LEU A C 1
ATOM 4144 O O . LEU A 1 514 ? 22.792 -11.956 -18.904 1.00 96.94 514 LEU A O 1
ATOM 4148 N N . SER A 1 515 ? 22.606 -12.451 -16.716 1.00 95.88 515 SER A N 1
ATOM 4149 C CA . SER A 1 515 ? 23.627 -13.507 -16.748 1.00 95.88 515 SER A CA 1
ATOM 4150 C C . SER A 1 515 ? 23.065 -14.810 -17.332 1.00 95.88 515 SER A C 1
ATOM 4152 O O . SER A 1 515 ? 21.854 -15.038 -17.303 1.00 95.88 515 SER A O 1
ATOM 4154 N N . SER A 1 516 ? 23.934 -15.707 -17.806 1.00 93.00 516 SER A N 1
ATOM 4155 C CA . SER A 1 516 ? 23.537 -17.062 -18.229 1.00 93.00 516 SER A CA 1
ATOM 4156 C C . SER A 1 516 ? 22.899 -17.882 -17.107 1.00 93.00 516 SER A C 1
ATOM 4158 O O . SER A 1 516 ? 22.107 -18.782 -17.383 1.00 93.00 516 SER A O 1
ATOM 4160 N N . ASP A 1 517 ? 23.214 -17.559 -15.851 1.00 95.06 517 ASP A N 1
ATOM 4161 C CA . ASP A 1 517 ? 22.700 -18.260 -14.677 1.00 95.06 517 ASP A CA 1
ATOM 4162 C C . ASP A 1 517 ? 21.384 -17.694 -14.145 1.00 95.06 517 ASP A C 1
ATOM 4164 O O . ASP A 1 517 ? 20.860 -18.177 -13.143 1.00 95.06 517 ASP A O 1
ATOM 4168 N N . THR A 1 518 ? 20.816 -16.709 -14.840 1.00 98.06 518 THR A N 1
ATOM 4169 C CA . THR A 1 518 ? 19.537 -16.106 -14.476 1.00 98.06 518 THR A CA 1
ATOM 4170 C C . THR A 1 518 ? 18.419 -17.148 -14.423 1.00 98.06 518 THR A C 1
ATOM 4172 O O . THR A 1 518 ? 18.272 -17.986 -15.315 1.00 98.06 518 THR A O 1
ATOM 4175 N N . ILE A 1 519 ? 17.579 -17.051 -13.396 1.00 98.56 519 ILE A N 1
ATOM 4176 C CA . ILE A 1 519 ? 16.436 -17.927 -13.148 1.00 98.56 519 ILE A CA 1
ATOM 4177 C C . ILE A 1 519 ? 15.144 -17.114 -13.251 1.00 98.56 519 ILE A C 1
ATOM 4179 O O . ILE A 1 519 ? 14.959 -16.115 -12.555 1.00 98.56 519 ILE A O 1
ATOM 4183 N N . LEU A 1 520 ? 14.214 -17.583 -14.080 1.00 98.31 520 LEU A N 1
ATOM 4184 C CA . LEU A 1 520 ? 12.823 -17.138 -14.071 1.00 98.31 520 LEU A CA 1
ATOM 4185 C C . LEU A 1 520 ? 12.070 -17.883 -12.966 1.00 98.31 520 LEU A C 1
ATOM 4187 O O . LEU A 1 520 ? 12.064 -19.117 -12.943 1.00 98.31 520 LEU A O 1
ATOM 4191 N N . VAL A 1 521 ? 11.446 -17.137 -12.054 1.00 98.00 521 VAL A N 1
ATOM 4192 C CA . VAL A 1 521 ? 10.678 -17.687 -10.928 1.00 98.00 521 VAL A CA 1
ATOM 4193 C C . VAL A 1 521 ? 9.189 -17.501 -11.207 1.00 98.00 521 VAL A C 1
ATOM 4195 O O . VAL A 1 521 ? 8.678 -16.385 -11.185 1.00 98.00 521 VAL A O 1
ATOM 4198 N N . TYR A 1 522 ? 8.487 -18.591 -11.494 1.00 97.06 522 TYR A N 1
ATOM 4199 C CA . TYR A 1 522 ? 7.044 -18.600 -11.723 1.00 97.06 522 TYR A CA 1
ATOM 4200 C C . TYR A 1 522 ? 6.339 -18.953 -10.421 1.00 97.06 522 TYR A C 1
ATOM 4202 O O . TYR A 1 522 ? 6.580 -20.027 -9.874 1.00 97.06 522 TYR A O 1
ATOM 4210 N N . GLN A 1 523 ? 5.485 -18.061 -9.932 1.00 95.88 523 GLN A N 1
ATOM 4211 C CA . GLN A 1 523 ? 4.805 -18.214 -8.649 1.00 95.88 523 GLN A CA 1
ATOM 4212 C C . GLN A 1 523 ? 3.306 -18.441 -8.867 1.00 95.88 523 GLN A C 1
ATOM 4214 O O . GLN A 1 523 ? 2.687 -17.805 -9.717 1.00 95.88 523 GLN A O 1
ATOM 4219 N N . SER A 1 524 ? 2.722 -19.347 -8.085 1.00 96.44 524 SER A N 1
ATOM 4220 C CA . SER A 1 524 ? 1.263 -19.461 -7.947 1.00 96.44 524 SER A CA 1
ATOM 4221 C C . SER A 1 524 ? 0.661 -18.206 -7.288 1.00 96.44 524 SER A C 1
ATOM 4223 O O . SER A 1 524 ? 1.396 -17.463 -6.632 1.00 96.44 524 SER A O 1
ATOM 4225 N N . PRO A 1 525 ? -0.667 -17.972 -7.377 1.00 95.44 525 PRO A N 1
ATOM 4226 C CA . PRO A 1 525 ? -1.303 -16.805 -6.758 1.00 95.44 525 PRO A CA 1
ATOM 4227 C C . PRO A 1 525 ? -1.019 -16.640 -5.260 1.00 95.44 525 PRO A C 1
ATOM 4229 O O . PRO A 1 525 ? -0.909 -15.518 -4.787 1.00 95.44 525 PRO A O 1
ATOM 4232 N N . THR A 1 526 ? -0.837 -17.729 -4.509 1.00 94.75 526 THR A N 1
ATOM 4233 C CA . THR A 1 526 ? -0.488 -17.687 -3.076 1.00 94.75 526 THR A CA 1
ATOM 4234 C C . THR A 1 526 ? 1.019 -17.630 -2.810 1.00 94.75 526 THR A C 1
ATOM 4236 O O . THR A 1 526 ? 1.434 -17.474 -1.667 1.00 94.75 526 THR A O 1
ATOM 4239 N N . GLY A 1 527 ? 1.852 -17.820 -3.838 1.00 93.62 527 GLY A N 1
ATOM 4240 C CA . GLY A 1 527 ? 3.299 -17.983 -3.703 1.00 93.62 527 GLY A CA 1
ATOM 4241 C C . GLY A 1 527 ? 3.741 -19.311 -3.073 1.00 93.62 527 GLY A C 1
ATOM 4242 O O . GLY A 1 527 ? 4.940 -19.519 -2.928 1.00 93.62 527 GLY A O 1
ATOM 4243 N N . LEU A 1 528 ? 2.815 -20.216 -2.720 1.00 96.00 528 LEU A N 1
ATOM 4244 C CA . LEU A 1 528 ? 3.143 -21.509 -2.092 1.00 96.00 528 LEU A CA 1
ATOM 4245 C C . LEU A 1 528 ? 3.876 -22.451 -3.050 1.00 96.00 528 LEU A C 1
ATOM 4247 O O . LEU A 1 528 ? 4.799 -23.155 -2.653 1.00 96.00 528 LEU A O 1
ATOM 4251 N N . PHE A 1 529 ? 3.462 -22.456 -4.315 1.00 96.56 529 PHE A N 1
ATOM 4252 C CA . PHE A 1 529 ? 4.128 -23.208 -5.371 1.00 96.56 529 PHE A CA 1
ATOM 4253 C C . PHE A 1 529 ? 4.974 -22.274 -6.226 1.00 96.56 529 PHE A C 1
ATOM 4255 O O . PHE A 1 529 ? 4.473 -21.251 -6.712 1.00 96.56 529 PHE A O 1
ATOM 4262 N N . GLU A 1 530 ? 6.227 -22.671 -6.449 1.00 96.38 530 GLU A N 1
ATOM 4263 C CA . GLU A 1 530 ? 7.155 -22.001 -7.351 1.00 96.38 530 GLU A CA 1
ATOM 4264 C C . GLU A 1 530 ? 7.751 -22.992 -8.355 1.00 96.38 530 GLU A C 1
ATOM 4266 O O . GLU A 1 530 ? 8.180 -24.087 -7.993 1.00 96.38 530 GLU A O 1
ATOM 4271 N N . LYS A 1 531 ? 7.851 -22.577 -9.620 1.00 97.19 531 LYS A N 1
ATOM 4272 C CA . LYS A 1 531 ? 8.680 -23.237 -10.635 1.00 97.19 531 LYS A CA 1
ATOM 4273 C C . LYS A 1 531 ? 9.850 -22.324 -10.978 1.00 97.19 531 LYS A C 1
ATOM 4275 O O . LYS A 1 531 ? 9.653 -21.156 -11.302 1.00 97.19 531 LYS A O 1
ATOM 4280 N N . ARG A 1 532 ? 11.069 -22.859 -10.941 1.00 98.00 532 ARG A N 1
ATOM 4281 C CA . ARG A 1 532 ? 12.306 -22.124 -11.235 1.00 98.00 532 ARG A CA 1
ATOM 4282 C C . ARG A 1 532 ? 12.931 -22.668 -12.504 1.00 98.00 532 ARG A C 1
ATOM 4284 O O . ARG A 1 532 ? 13.149 -23.870 -12.607 1.00 98.00 532 ARG A O 1
ATOM 4291 N N . VAL A 1 533 ? 13.183 -21.795 -13.473 1.00 97.81 533 VAL A N 1
ATOM 4292 C CA . VAL A 1 533 ? 13.729 -22.192 -14.775 1.00 97.81 533 VAL A CA 1
ATOM 4293 C C . VAL A 1 533 ? 14.928 -21.324 -15.112 1.00 97.81 533 VAL A C 1
ATOM 4295 O O . VAL A 1 533 ? 14.799 -20.105 -15.214 1.00 97.81 533 VAL A O 1
ATOM 4298 N N . LYS A 1 534 ? 16.091 -21.954 -15.276 1.00 97.31 534 LYS A N 1
ATOM 4299 C CA . LYS A 1 534 ? 17.324 -21.285 -15.689 1.00 97.31 534 LYS A CA 1
ATOM 4300 C C . LYS A 1 534 ? 17.213 -20.879 -17.158 1.00 97.31 534 LYS A C 1
ATOM 4302 O O . LYS A 1 534 ? 16.781 -21.679 -17.981 1.00 97.31 534 LYS A O 1
ATOM 4307 N N . ILE A 1 535 ? 17.598 -19.656 -17.515 1.00 95.38 535 ILE A N 1
ATOM 4308 C CA . ILE A 1 535 ? 17.452 -19.197 -18.905 1.00 95.38 535 ILE A CA 1
ATOM 4309 C C . ILE A 1 535 ? 18.392 -19.924 -19.871 1.00 95.38 535 ILE A C 1
ATOM 4311 O O . ILE A 1 535 ? 18.086 -20.011 -21.050 1.00 95.38 535 ILE A O 1
ATOM 4315 N N . SER A 1 536 ? 19.514 -20.470 -19.391 1.00 90.75 536 SER A N 1
ATOM 4316 C CA . SER A 1 536 ? 20.430 -21.260 -20.222 1.00 90.75 536 SER A CA 1
ATOM 4317 C C . SER A 1 536 ? 19.908 -22.659 -20.561 1.00 90.75 536 SER A C 1
ATOM 4319 O O . SER A 1 536 ? 20.520 -23.331 -21.382 1.00 90.75 536 SER A O 1
ATOM 4321 N N . SER A 1 537 ? 18.849 -23.129 -19.894 1.00 89.88 537 SER A N 1
ATOM 4322 C CA . SER A 1 537 ? 18.212 -24.425 -20.168 1.00 89.88 537 SER A CA 1
ATOM 4323 C C . SER A 1 537 ? 16.933 -24.292 -21.002 1.00 89.88 537 SER A C 1
ATOM 4325 O O . SER A 1 537 ? 16.165 -25.249 -21.070 1.00 89.88 537 SER A O 1
ATOM 4327 N N . LEU A 1 538 ? 16.650 -23.092 -21.518 1.00 87.94 538 LEU A N 1
ATOM 4328 C CA . LEU A 1 538 ? 15.476 -22.779 -22.333 1.00 87.94 538 LEU A CA 1
ATOM 4329 C C . LEU A 1 538 ? 15.800 -22.776 -23.823 1.00 87.94 538 LEU A C 1
ATOM 4331 O O . LEU A 1 538 ? 16.942 -22.396 -24.175 1.00 87.94 538 LEU A O 1
#

Secondary structure (DSSP, 8-state):
--TTB-TTT-PBPPGGGHHHHEEEEESS-TTT----SGGGEEEEEHHHHHHHTT--HHHHHTTSBPTTTSSBHHHHHHHHHHTTSS-HHHHHHHT--GGG--HHHHHHHHHHHH----HHHHHHHHHHHHH-TTS--B---HHHHHHHHHHTT----TTT-THHHHHHHHHHHHHHHHHHHH-GGGGGGTBTTTHHHHTT-HHHHHHHHHH-----TTHHHHSTTS-SEEE-TTS-EEEEHHHHHHHHHHHHT-S--------B---S-SSEEEEEPPGGG-TTS----B-SSTT--HHHH-EEE-PPEEEEEEEEEEESS-EEEEEEEEEGGGHHHHHHHHHTT-HHHHHHHHHHHHHHB-TTSPBPTTEEEEEEEEEEE-BTEEEEETTEEEEE-SSSBEEE-S-----HHHHHHHTT--S-GGGHHHHHHHHHHHHHHHHHHH-GGGGGGGHHHHHHHHHHHHTTS-HHHHHHHHHHHHHHHSSSS--EEEGGGTEEEEET--B-TT--EE-TT-EEEEE-TTSSSEEEEEGGG-

pLDDT: mean 92.46, std 5.94, range [58.5, 98.69]

Foldseek 3Di:
DQCQAALQALHGHDPVCQVPFKDWAFQADVQFAPDPDPLGITIHGPVVRVVCHNHHRCVVRQQPDRPPPRDGSVVSLVVCCVVVVHDPSSNCSNNDDLVDDDLVNLVVLQLVQAADDDPVVVVVVVVVCVVPVPDWDFAHDLVQLVVVCVQLVPFDDVLQAPVVVVLSVVSRVVQRVLCVQAPVLSCLSGTPPCVVVNVVDVVSSNVVSVPDSGRPVNCCQANPPHAQFRAHPVRHGDHGNVVVSVVSVVSLPDPDDDDDDDFFFDPDDQFDPDFAAALVPGPVSDFPFDAPDPPRDCNHGTHTGGGDARFWFWKWFQFPVDIWIAIGGHGSVCVVVLVVCVVVVNNQVVLLVSCCQVRQADPVRHGDHRTDGMDTLGSGHTFQFWKDFPLATWTDNGQWFIFGPHRGRDDSLLSCLLSPNDPDPVCLLVSLLVNLVRVLVCCVPRPPLQCQVDNSVLSVQLSVLLNVDDSVVSSLQSSQQSNLNYRDQGFGDRVSSPDHPTRNRSTDPVGDIGDQQMWGWDADPNSPDIDIDRSVVD

Organism: NCBI:txid47770